Protein AF-A0AAE5TXX6-F1 (afdb_monomer_lite)

pLDDT: mean 73.14, std 17.19, range [33.31, 95.38]

Structure (mmCIF, N/CA/C/O backbone):
data_AF-A0AAE5TXX6-F1
#
_entry.id   AF-A0AAE5TXX6-F1
#
loop_
_atom_site.group_PDB
_atom_site.id
_atom_site.type_symbol
_atom_site.label_atom_id
_atom_site.label_alt_id
_atom_site.label_comp_id
_atom_site.label_asym_id
_atom_site.label_entity_id
_atom_site.label_seq_id
_atom_site.pdbx_PDB_ins_code
_atom_site.Cartn_x
_atom_site.Cartn_y
_atom_site.Cartn_z
_atom_site.occupancy
_atom_site.B_iso_or_equiv
_atom_site.auth_seq_id
_atom_site.auth_comp_id
_atom_site.auth_asym_id
_atom_site.auth_atom_id
_atom_site.pdbx_PDB_model_num
ATOM 1 N N . MET A 1 1 ? -29.989 12.716 29.408 1.00 37.16 1 MET A N 1
ATOM 2 C CA . MET A 1 1 ? -28.938 12.350 30.369 1.00 37.16 1 MET A CA 1
ATOM 3 C C . MET A 1 1 ? -29.599 12.267 31.723 1.00 37.16 1 MET A C 1
ATOM 5 O O . MET A 1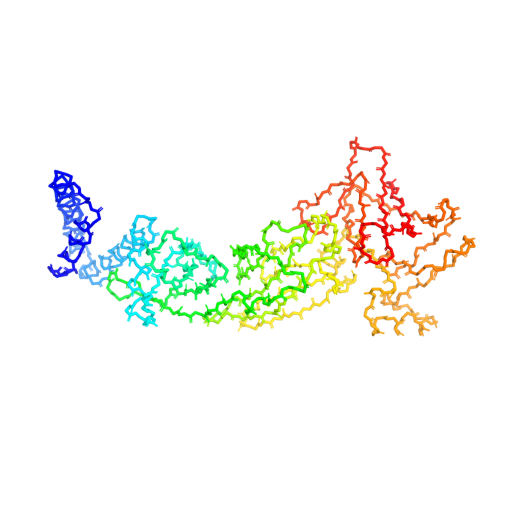 1 ? -30.059 13.287 32.231 1.00 37.16 1 MET A O 1
ATOM 9 N N . ASP A 1 2 ? -29.779 11.051 32.213 1.00 39.50 2 ASP A N 1
ATOM 10 C CA . ASP A 1 2 ? -30.394 10.811 33.512 1.00 39.50 2 ASP A CA 1
ATOM 11 C C . ASP A 1 2 ? -29.330 10.831 34.630 1.00 39.50 2 ASP A C 1
ATOM 13 O O . ASP A 1 2 ? -28.129 10.994 34.396 1.00 39.50 2 ASP A O 1
ATOM 17 N N . GLU A 1 3 ? -29.763 10.724 35.884 1.00 42.03 3 GLU A N 1
ATOM 18 C CA . GLU A 1 3 ? -28.852 10.718 37.034 1.00 42.03 3 GLU A CA 1
ATOM 19 C C . GLU A 1 3 ? -27.928 9.480 37.045 1.00 42.03 3 GLU A C 1
ATOM 21 O O . GLU A 1 3 ? -26.865 9.493 37.676 1.00 42.03 3 GLU A O 1
ATOM 26 N N . ALA A 1 4 ? -28.308 8.413 36.333 1.00 46.28 4 ALA A N 1
ATOM 27 C CA . ALA A 1 4 ? -27.520 7.196 36.214 1.00 46.28 4 ALA A CA 1
ATOM 28 C C . ALA A 1 4 ? -26.332 7.393 35.258 1.00 46.28 4 ALA A C 1
ATOM 30 O O . ALA A 1 4 ? -25.223 6.963 35.582 1.00 46.28 4 ALA A O 1
ATOM 31 N N . ASP A 1 5 ? -26.522 8.114 34.152 1.00 42.28 5 ASP A N 1
ATOM 32 C CA . ASP A 1 5 ? -25.467 8.482 33.201 1.00 42.28 5 ASP A CA 1
ATOM 33 C C . ASP A 1 5 ? -24.389 9.356 33.861 1.00 42.28 5 ASP A C 1
ATOM 35 O O . ASP A 1 5 ? -23.190 9.103 33.721 1.00 42.28 5 ASP A O 1
ATOM 39 N N . ILE A 1 6 ? -24.803 10.345 34.665 1.00 47.00 6 ILE A N 1
ATOM 40 C CA . ILE A 1 6 ? -23.879 11.222 35.406 1.00 47.00 6 ILE A CA 1
ATOM 41 C C . ILE A 1 6 ? -23.069 10.416 36.426 1.00 47.00 6 ILE A C 1
ATOM 43 O O . ILE A 1 6 ? -21.854 10.591 36.523 1.00 47.00 6 ILE A O 1
ATOM 47 N N . LYS A 1 7 ? -23.711 9.494 37.157 1.00 50.22 7 LYS A N 1
ATOM 48 C CA . LYS A 1 7 ? -23.019 8.609 38.108 1.00 50.22 7 LYS A CA 1
ATOM 49 C C . LYS A 1 7 ? -22.053 7.652 37.413 1.00 50.22 7 LYS A C 1
ATOM 51 O O . LYS A 1 7 ? -20.999 7.364 37.976 1.00 50.22 7 LYS A O 1
ATOM 56 N N . LYS A 1 8 ? -22.364 7.180 36.201 1.00 49.22 8 LYS A N 1
ATOM 57 C CA . LYS A 1 8 ? -21.449 6.351 35.400 1.00 49.22 8 LYS A CA 1
ATOM 58 C C . LYS A 1 8 ? -20.201 7.136 34.991 1.00 49.22 8 LYS A C 1
ATOM 60 O O . LYS A 1 8 ? -19.098 6.649 35.220 1.00 49.22 8 LYS A O 1
ATOM 65 N N . ILE A 1 9 ? -20.359 8.367 34.499 1.00 48.12 9 ILE A N 1
ATOM 66 C CA . ILE A 1 9 ? -19.237 9.254 34.140 1.00 48.12 9 ILE A CA 1
ATOM 67 C C . ILE A 1 9 ? -18.415 9.640 35.383 1.00 48.12 9 ILE A C 1
ATOM 69 O O . ILE A 1 9 ? -17.185 9.608 35.355 1.00 48.12 9 ILE A O 1
ATOM 73 N N . GLU A 1 10 ? -19.065 9.957 36.506 1.00 49.16 10 GLU A N 1
ATOM 74 C CA . GLU A 1 10 ? -18.378 10.286 37.762 1.00 49.16 10 GLU A CA 1
ATOM 75 C C . GLU A 1 10 ? -17.577 9.085 38.294 1.00 49.16 10 GLU A C 1
ATOM 77 O O . GLU A 1 10 ? -16.416 9.235 38.680 1.00 49.16 10 GLU A O 1
ATOM 82 N N . ASN A 1 11 ? -18.143 7.876 38.244 1.00 54.91 11 ASN A N 1
ATOM 83 C CA . ASN A 1 11 ? -17.449 6.649 38.639 1.00 54.91 11 ASN A CA 1
ATOM 84 C C . ASN A 1 11 ? -16.286 6.295 37.700 1.00 54.91 11 ASN A C 1
ATOM 86 O O . ASN A 1 11 ? -15.249 5.828 38.175 1.00 54.91 11 ASN A O 1
ATOM 90 N N . LEU A 1 12 ? -16.427 6.558 36.398 1.00 51.88 12 LEU A N 1
ATOM 91 C CA . LEU A 1 12 ? -15.378 6.381 35.392 1.00 51.88 12 LEU A CA 1
ATOM 92 C C . LEU A 1 12 ? -14.162 7.262 35.707 1.00 51.88 12 LEU A C 1
ATOM 94 O O . LEU A 1 12 ? -13.039 6.779 35.833 1.00 51.88 12 LEU A O 1
ATOM 98 N N . ILE A 1 13 ? -14.405 8.554 35.927 1.00 51.06 13 ILE A N 1
ATOM 99 C CA . ILE A 1 13 ? -13.372 9.539 36.253 1.00 51.06 13 ILE A CA 1
ATOM 100 C C . ILE A 1 13 ? -12.693 9.209 37.596 1.00 51.06 13 ILE A C 1
ATOM 102 O O . ILE A 1 13 ? -11.486 9.388 37.758 1.00 51.06 13 ILE A O 1
ATOM 106 N N . LEU A 1 14 ? -13.446 8.685 38.566 1.00 50.34 14 LEU A N 1
ATOM 107 C CA . LEU A 1 14 ? -12.925 8.337 39.890 1.00 50.34 14 LEU A CA 1
ATOM 108 C C . LEU A 1 14 ? -12.095 7.052 39.929 1.00 50.34 14 LEU A C 1
ATOM 110 O O . LEU A 1 14 ? -11.246 6.925 40.815 1.00 50.34 14 LEU A O 1
ATOM 114 N N . ARG A 1 15 ? -12.303 6.125 38.989 1.00 50.03 15 ARG A N 1
ATOM 115 C CA . ARG A 1 15 ? -11.490 4.904 38.859 1.00 50.03 15 ARG A CA 1
ATOM 116 C C . ARG A 1 15 ? -10.095 5.171 38.283 1.00 50.03 15 ARG A C 1
ATOM 118 O O . ARG A 1 15 ? -9.178 4.423 38.593 1.00 50.03 15 ARG A O 1
ATOM 125 N N . ILE A 1 16 ? -9.919 6.251 37.520 1.00 44.53 16 ILE A N 1
ATOM 126 C CA . ILE A 1 16 ? -8.675 6.574 36.793 1.00 44.53 16 ILE A CA 1
ATOM 127 C C . ILE A 1 16 ? -7.647 7.321 37.666 1.00 44.53 16 ILE A C 1
ATOM 129 O O . ILE A 1 16 ? -6.463 7.361 37.350 1.00 44.53 16 ILE A O 1
ATOM 133 N N . VAL A 1 17 ? -8.065 7.901 38.794 1.00 44.94 17 VAL A N 1
ATOM 134 C CA . VAL A 1 17 ? -7.205 8.763 39.619 1.00 44.94 17 VAL A CA 1
ATOM 135 C C . VAL A 1 17 ? -6.725 7.986 40.850 1.00 44.94 17 VAL A C 1
ATOM 137 O O . VAL A 1 17 ? -7.542 7.713 41.737 1.00 44.94 17 VAL A O 1
ATOM 140 N N . PRO A 1 18 ? -5.434 7.620 40.956 1.00 45.44 18 PRO A N 1
ATOM 141 C CA . PRO A 1 18 ? -4.940 6.783 42.051 1.00 45.44 18 PRO A CA 1
ATOM 142 C C . PRO A 1 18 ? -4.815 7.545 43.379 1.00 45.44 18 PRO A C 1
ATOM 144 O O . PRO A 1 18 ? -4.940 6.946 44.444 1.00 45.44 18 PRO A O 1
ATOM 147 N N . GLN A 1 19 ? -4.629 8.870 43.344 1.00 47.12 19 GLN A N 1
ATOM 148 C CA . GLN A 1 19 ? -4.430 9.679 44.548 1.00 47.12 19 GLN A CA 1
ATOM 149 C C . GLN A 1 19 ? -5.743 10.309 45.070 1.00 47.12 19 GLN A C 1
ATOM 151 O O . GLN A 1 19 ? -6.479 10.944 44.306 1.00 47.12 19 GLN A O 1
ATOM 156 N N . PRO A 1 20 ? -6.050 10.180 46.376 1.00 52.47 20 PRO A N 1
ATOM 157 C CA . PRO A 1 20 ? -7.329 10.598 46.958 1.00 52.47 20 PRO A CA 1
ATOM 158 C C . PRO A 1 20 ? -7.584 12.115 46.913 1.00 52.47 20 PRO A C 1
ATOM 160 O O . PRO A 1 20 ? -8.743 12.529 46.821 1.00 52.47 20 PRO A O 1
ATOM 163 N N . ASP A 1 21 ? -6.539 12.945 46.903 1.00 45.44 21 ASP A N 1
ATOM 164 C CA . ASP A 1 21 ? -6.677 14.409 46.884 1.00 45.44 21 ASP A CA 1
ATOM 165 C C . ASP A 1 21 ? -7.061 14.949 45.497 1.00 45.44 21 ASP A C 1
ATOM 167 O O . ASP A 1 21 ? -7.925 15.824 45.376 1.00 45.44 21 ASP A O 1
ATOM 171 N N . TYR A 1 22 ? -6.548 14.332 44.430 1.00 45.62 22 TYR A N 1
ATOM 172 C CA . TYR A 1 22 ? -6.936 14.649 43.053 1.00 45.62 22 TYR A CA 1
ATOM 173 C C . TYR A 1 22 ? -8.375 14.220 42.739 1.00 45.62 22 TYR A C 1
ATOM 175 O O . TYR A 1 22 ? -9.057 14.895 41.971 1.00 45.62 22 TYR A O 1
ATOM 183 N N . ARG A 1 23 ? -8.909 13.176 43.394 1.00 47.06 23 ARG A N 1
ATOM 184 C CA . ARG A 1 23 ? -10.326 12.778 43.253 1.00 47.06 23 ARG A CA 1
ATOM 185 C C . ARG A 1 23 ? -11.293 13.867 43.721 1.00 47.06 23 ARG A C 1
ATOM 187 O O . ARG A 1 23 ? -12.349 14.035 43.118 1.00 47.06 23 ARG A O 1
ATOM 194 N N . LYS A 1 24 ? -10.953 14.624 44.773 1.00 48.75 24 LYS A N 1
ATOM 195 C CA . LYS A 1 24 ? -11.778 15.754 45.246 1.00 48.75 24 LYS A CA 1
ATOM 196 C C . LYS A 1 24 ? -11.718 16.937 44.281 1.00 48.75 24 LYS A C 1
ATOM 198 O O . LYS A 1 24 ? -12.766 17.491 43.955 1.00 48.75 24 LYS A O 1
ATOM 203 N N . ALA A 1 25 ? -10.525 17.281 43.793 1.00 45.75 25 ALA A N 1
ATOM 204 C CA . ALA A 1 25 ? -10.340 18.344 42.806 1.00 45.75 25 ALA A CA 1
ATOM 205 C C . ALA A 1 25 ? -11.049 18.019 41.484 1.00 45.75 25 ALA A C 1
ATOM 207 O O . ALA A 1 25 ? -11.728 18.868 40.918 1.00 45.75 25 ALA A O 1
ATOM 208 N N . ILE A 1 26 ? -10.984 16.765 41.040 1.00 47.69 26 ILE A N 1
ATOM 209 C CA . ILE A 1 26 ? -11.636 16.305 39.818 1.00 47.69 26 ILE A CA 1
ATOM 210 C C . ILE A 1 26 ? -13.153 16.190 39.996 1.00 47.69 26 ILE A C 1
ATOM 212 O O . ILE A 1 26 ? -13.869 16.610 39.100 1.00 47.69 26 ILE A O 1
ATOM 216 N N . ARG A 1 27 ? -13.687 15.755 41.151 1.00 47.22 27 ARG A N 1
ATOM 217 C CA . ARG A 1 27 ? -15.137 15.886 41.433 1.00 47.22 27 ARG A CA 1
ATOM 218 C C . ARG A 1 27 ? -15.587 17.339 41.425 1.00 47.22 27 ARG A C 1
ATOM 220 O O . ARG A 1 27 ? -16.685 17.625 40.966 1.00 47.22 27 ARG A O 1
ATOM 227 N N . TYR A 1 28 ? -14.765 18.254 41.934 1.00 51.09 28 TYR A N 1
ATOM 228 C CA . TYR A 1 28 ? -15.074 19.681 41.935 1.00 51.09 28 TYR A CA 1
ATOM 229 C C . TYR A 1 28 ? -15.047 20.269 40.520 1.00 51.09 28 TYR A C 1
ATOM 231 O O . TYR A 1 28 ? -15.994 20.949 40.138 1.00 51.09 28 TYR A O 1
ATOM 239 N N . ILE A 1 29 ? -14.021 19.962 39.721 1.00 47.72 29 ILE A N 1
ATOM 240 C CA . ILE A 1 29 ? -13.884 20.416 38.330 1.00 47.72 29 ILE A CA 1
ATOM 241 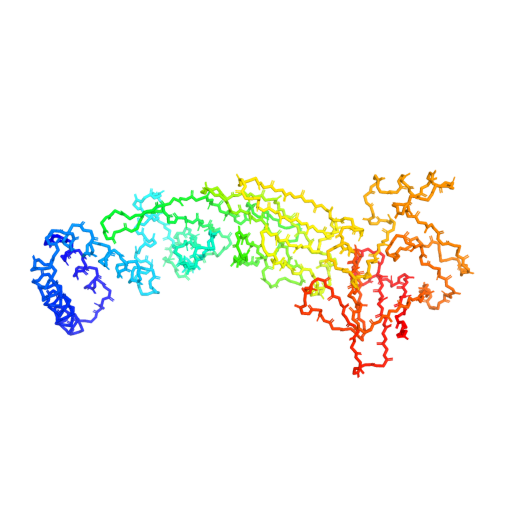C C . ILE A 1 29 ? -14.942 19.758 37.441 1.00 47.72 29 ILE A C 1
ATOM 243 O O . ILE A 1 29 ? -15.621 20.466 36.712 1.00 47.72 29 ILE A O 1
ATOM 247 N N . ALA A 1 30 ? -15.170 18.448 37.549 1.00 44.09 30 ALA A N 1
ATOM 248 C CA . ALA A 1 30 ? -16.234 17.743 36.838 1.00 44.09 30 ALA A CA 1
ATOM 249 C C . ALA A 1 30 ? -17.612 18.287 37.231 1.00 44.09 30 ALA A C 1
ATOM 251 O O . ALA A 1 30 ? -18.408 18.576 36.348 1.00 44.09 30 ALA A O 1
ATOM 252 N N . ARG A 1 31 ? -17.885 18.549 38.520 1.00 50.22 31 ARG A N 1
ATOM 253 C CA . ARG A 1 31 ? -19.120 19.240 38.933 1.00 50.22 31 ARG A CA 1
ATOM 254 C C . ARG A 1 31 ? -19.199 20.658 38.396 1.00 50.22 31 ARG A C 1
ATOM 256 O O . ARG A 1 31 ? -20.281 21.054 38.005 1.00 50.22 31 ARG A O 1
ATOM 263 N N . LYS A 1 32 ? -18.106 21.421 38.350 1.00 48.81 32 LYS A N 1
ATOM 264 C CA . LYS A 1 32 ? -18.076 22.786 37.799 1.00 48.81 32 LYS A CA 1
ATOM 265 C C . LYS A 1 32 ? -18.254 22.809 36.283 1.00 48.81 32 LYS A C 1
ATOM 267 O O . LYS A 1 32 ? -18.930 23.700 35.790 1.00 48.81 32 LYS A O 1
ATOM 272 N N . ILE A 1 33 ? -17.703 21.835 35.563 1.00 48.16 33 ILE A N 1
ATOM 273 C CA . ILE A 1 33 ? -17.871 21.659 34.118 1.00 48.16 33 ILE A CA 1
ATOM 274 C C . ILE A 1 33 ? -19.288 21.168 33.822 1.00 48.16 33 ILE A C 1
ATOM 276 O O . ILE A 1 33 ? -19.942 21.747 32.973 1.00 48.16 33 ILE A O 1
ATOM 280 N N . ILE A 1 34 ? -19.816 20.191 34.562 1.00 51.97 34 ILE A N 1
ATOM 281 C CA . ILE A 1 34 ? -21.208 19.728 34.432 1.00 51.97 34 ILE A CA 1
ATOM 282 C C . ILE A 1 34 ? -22.191 20.834 34.831 1.00 51.97 34 ILE A C 1
ATOM 284 O O . ILE A 1 34 ? -23.205 21.007 34.170 1.00 51.97 34 ILE A O 1
ATOM 288 N N . GLN A 1 35 ? -21.896 21.628 35.864 1.00 49.47 35 GLN A N 1
ATOM 289 C CA . GLN A 1 35 ? -22.681 22.814 36.219 1.00 49.47 35 GLN A CA 1
ATOM 290 C C . GLN A 1 35 ? -22.549 23.902 35.158 1.00 49.47 35 GLN A C 1
ATOM 292 O O . GLN A 1 35 ? -23.537 24.546 34.855 1.00 49.47 35 GLN A O 1
ATOM 297 N N . GLY A 1 36 ? -21.366 24.103 34.578 1.00 42.75 36 GLY A N 1
ATOM 298 C CA . GLY A 1 36 ? -21.121 25.080 33.520 1.00 42.75 36 GLY A CA 1
ATOM 299 C C . GLY A 1 36 ? -21.840 24.711 32.227 1.00 42.75 36 GLY A C 1
ATOM 300 O O . GLY A 1 36 ? -22.591 25.524 31.708 1.00 42.75 36 GLY A O 1
ATOM 301 N N . ILE A 1 37 ? -21.689 23.470 31.762 1.00 50.28 37 ILE A N 1
ATOM 302 C CA . ILE A 1 37 ? -22.406 22.886 30.621 1.00 50.28 37 ILE A CA 1
ATOM 303 C C . ILE A 1 37 ? -23.902 22.837 30.915 1.00 50.28 37 ILE A C 1
ATOM 305 O O . ILE A 1 37 ? -24.689 23.196 30.055 1.00 50.28 37 ILE A O 1
ATOM 309 N N . GLY A 1 38 ? -24.306 22.460 32.127 1.00 43.16 38 GLY A N 1
ATOM 310 C CA . GLY A 1 38 ? -25.700 22.447 32.560 1.00 43.16 38 GLY A CA 1
ATOM 311 C C . GLY A 1 38 ? -26.319 23.842 32.586 1.00 43.16 38 GLY A C 1
ATOM 312 O O . GLY A 1 38 ? -27.454 24.000 32.163 1.00 43.16 38 GLY A O 1
ATOM 313 N N . LEU A 1 39 ? -25.575 24.868 33.007 1.00 44.72 39 LEU A N 1
ATOM 314 C CA . LEU A 1 39 ? -26.023 26.261 33.026 1.00 44.72 39 LEU A CA 1
ATOM 315 C C . LEU A 1 39 ? -26.026 26.865 31.616 1.00 44.72 39 LEU A C 1
ATOM 317 O O . LEU A 1 39 ? -26.965 27.571 31.270 1.00 44.72 39 LEU A O 1
ATOM 321 N N . LEU A 1 40 ? -25.041 26.539 30.772 1.00 47.09 40 LEU A N 1
ATOM 322 C CA . LEU A 1 40 ? -25.030 26.926 29.359 1.00 47.09 40 LEU A CA 1
ATOM 323 C C . LEU A 1 40 ? -26.171 26.247 28.597 1.00 47.09 40 LEU A C 1
ATOM 325 O O . LEU A 1 40 ? -26.850 26.906 27.818 1.00 47.09 40 LEU A O 1
ATOM 329 N N . ALA A 1 41 ? -26.412 24.959 28.856 1.00 46.19 41 ALA A N 1
ATOM 330 C CA . ALA A 1 41 ? -27.524 24.182 28.321 1.00 46.19 41 ALA A CA 1
ATOM 331 C C . ALA A 1 41 ? -28.862 24.712 28.834 1.00 46.19 41 ALA A C 1
ATOM 333 O O . ALA A 1 41 ? -29.799 24.770 28.058 1.00 46.19 41 ALA A O 1
ATOM 334 N N . LEU A 1 42 ? -28.954 25.163 30.091 1.00 44.47 42 LEU A N 1
ATOM 335 C CA . LEU A 1 42 ? -30.148 25.804 30.647 1.00 44.47 42 LEU A CA 1
ATOM 336 C C . LEU A 1 42 ? -30.402 27.173 30.002 1.00 44.47 42 LEU A C 1
ATOM 338 O O . LEU A 1 42 ? -31.531 27.475 29.643 1.00 44.47 42 LEU A O 1
ATOM 342 N N . VAL A 1 43 ? -29.372 28.001 29.815 1.00 46.59 43 VAL A N 1
ATOM 343 C CA . VAL A 1 43 ? -29.505 29.326 29.187 1.00 46.59 43 VAL A CA 1
ATOM 344 C C . VAL A 1 43 ? -29.837 29.189 27.700 1.00 46.59 43 VAL A C 1
ATOM 346 O O . VAL A 1 43 ? -30.767 29.831 27.222 1.00 46.59 43 VAL A O 1
ATOM 349 N N . THR A 1 44 ? -29.159 28.298 26.973 1.00 43.91 44 THR A N 1
ATOM 350 C CA . THR A 1 44 ? -29.490 27.991 25.568 1.00 43.91 44 THR A CA 1
ATOM 351 C C . THR A 1 44 ? -30.833 27.279 25.430 1.00 43.91 44 THR A C 1
ATOM 353 O O . THR A 1 44 ? -31.538 27.528 24.454 1.00 43.91 44 THR A O 1
ATOM 356 N N . ALA A 1 45 ? -31.237 26.475 26.417 1.00 39.12 45 ALA A N 1
ATOM 357 C CA . ALA A 1 45 ? -32.577 25.912 26.534 1.00 39.12 45 ALA A CA 1
ATOM 358 C C . ALA A 1 45 ? -33.644 26.954 26.768 1.00 39.12 45 ALA A C 1
ATOM 360 O O . ALA A 1 45 ? -34.669 26.875 26.117 1.00 39.12 45 ALA A O 1
ATOM 361 N N . ILE A 1 46 ? -33.429 27.929 27.643 1.00 47.16 46 ILE A N 1
ATOM 362 C CA . ILE A 1 46 ? -34.390 29.009 27.861 1.00 47.16 46 ILE A CA 1
ATOM 363 C C . ILE A 1 46 ? -34.508 29.836 26.576 1.00 47.16 46 ILE A C 1
ATOM 365 O O . ILE A 1 46 ? -35.616 30.076 26.113 1.00 47.16 46 ILE A O 1
ATOM 369 N N . VAL A 1 47 ? -33.389 30.169 25.927 1.00 46.19 47 VAL A N 1
ATOM 370 C CA . VAL A 1 47 ? -33.377 30.905 24.651 1.00 46.19 47 VAL A CA 1
ATOM 371 C C . VAL A 1 47 ? -34.037 30.103 23.515 1.00 46.19 47 VAL A C 1
ATOM 373 O O . VAL A 1 47 ? -34.837 30.656 22.768 1.00 46.19 47 VAL A O 1
ATOM 376 N N . SER A 1 48 ? -33.794 28.793 23.407 1.00 36.00 48 SER A N 1
ATOM 377 C CA . SER A 1 48 ? -34.395 27.935 22.365 1.00 36.00 48 SER A CA 1
ATOM 378 C C . SER A 1 48 ? -35.816 27.474 22.679 1.00 36.00 48 SER A C 1
ATOM 380 O O . SER A 1 48 ? -36.577 27.192 21.763 1.00 36.00 48 SER A O 1
ATOM 382 N N . PHE A 1 49 ? -36.207 27.395 23.950 1.00 41.25 49 PHE A N 1
ATOM 383 C CA . PHE A 1 49 ? -37.590 27.154 24.366 1.00 41.25 49 PHE A CA 1
ATOM 384 C C . PHE A 1 49 ? -38.448 28.386 24.072 1.00 41.25 49 PHE A C 1
ATOM 386 O O . PHE A 1 49 ? -39.584 28.239 23.634 1.00 41.25 49 PHE A O 1
ATOM 393 N N . VAL A 1 50 ? -37.874 29.584 24.231 1.00 49.34 50 VAL A N 1
ATOM 394 C CA . VAL A 1 50 ? -38.499 30.859 23.853 1.00 49.34 50 VAL A CA 1
ATOM 395 C C . VAL A 1 50 ? -38.568 31.040 22.329 1.00 49.34 50 VAL A C 1
ATOM 397 O O . VAL A 1 50 ? -39.527 31.638 21.852 1.00 49.34 50 VAL A O 1
ATOM 400 N N . LEU A 1 51 ? -37.600 30.516 21.562 1.00 46.97 51 LEU A N 1
ATOM 401 C CA . LEU A 1 51 ? -37.543 30.703 20.103 1.00 46.97 51 LEU A CA 1
ATOM 402 C C . LEU A 1 51 ? -38.165 29.570 19.267 1.00 46.97 51 LEU A C 1
ATOM 404 O O . LEU A 1 51 ? -38.771 29.874 18.248 1.00 46.97 51 LEU A O 1
ATOM 408 N N . ASN A 1 52 ? -38.016 28.295 19.650 1.00 46.66 52 ASN A N 1
ATOM 409 C CA . ASN A 1 52 ? -38.256 27.160 18.741 1.00 46.66 52 ASN A CA 1
ATOM 410 C C . ASN A 1 52 ? -38.903 25.900 19.347 1.00 46.66 52 ASN A C 1
ATOM 412 O O . ASN A 1 52 ? -39.088 24.947 18.607 1.00 46.66 52 ASN A O 1
ATOM 416 N N . GLY A 1 53 ? -39.264 25.856 20.637 1.00 47.53 53 GLY A N 1
ATOM 417 C CA . GLY A 1 53 ? -40.075 24.772 21.226 1.00 47.53 53 GLY A CA 1
ATOM 418 C C . GLY A 1 53 ? -39.552 23.326 21.040 1.00 47.53 53 GLY A C 1
ATOM 419 O O . GLY A 1 53 ? -39.648 22.716 19.984 1.00 47.53 53 GLY A O 1
ATOM 420 N N . THR A 1 54 ? -39.099 22.684 22.120 1.00 49.50 54 THR A N 1
ATOM 421 C CA . THR A 1 54 ? -38.805 21.226 22.244 1.00 49.50 54 THR A CA 1
ATOM 422 C C . THR A 1 54 ? -37.653 20.600 21.430 1.00 49.50 54 THR A C 1
ATOM 424 O O . THR A 1 54 ? -37.107 19.592 21.890 1.00 49.50 54 THR A O 1
ATOM 427 N N . GLU A 1 55 ? -37.192 21.171 20.311 1.00 51.41 55 GLU A N 1
ATOM 428 C CA . GLU A 1 55 ? -36.104 20.562 19.510 1.00 51.41 55 GLU A CA 1
ATOM 429 C C . GLU A 1 55 ? -34.746 20.521 20.229 1.00 51.41 55 GLU A C 1
ATOM 431 O O . GLU A 1 55 ? -33.983 19.564 20.074 1.00 51.41 55 GLU A O 1
ATOM 436 N N . LEU A 1 56 ? -34.450 21.511 21.077 1.00 50.22 56 LEU A N 1
ATOM 437 C CA . LEU A 1 56 ? -33.157 21.573 21.761 1.00 50.22 56 LEU A CA 1
ATOM 438 C C . LEU A 1 56 ? -32.943 20.391 22.722 1.00 50.22 56 LEU A C 1
ATOM 440 O O . LEU A 1 56 ? -31.859 19.820 22.763 1.00 50.22 56 LEU A O 1
ATOM 444 N N . PHE A 1 57 ? -33.966 19.998 23.481 1.00 52.69 57 PHE A N 1
ATOM 445 C CA . PHE A 1 57 ? -33.847 18.940 24.492 1.00 52.69 57 PHE A CA 1
ATOM 446 C C . PHE A 1 57 ? -33.963 17.529 23.924 1.00 52.69 57 PHE A C 1
ATOM 448 O O . PHE A 1 57 ? -33.431 16.591 24.511 1.00 52.69 57 PHE A O 1
ATOM 455 N N . THR A 1 58 ? -34.647 17.379 22.792 1.00 54.22 58 THR A N 1
ATOM 456 C CA . THR A 1 58 ? -34.904 16.071 22.178 1.00 54.22 58 THR A CA 1
ATOM 457 C C . THR A 1 58 ? -33.886 15.720 21.096 1.00 54.22 58 THR A C 1
ATOM 459 O O . THR A 1 58 ? -33.590 14.542 20.919 1.00 54.22 58 THR A O 1
ATOM 462 N N . LYS A 1 59 ? -33.306 16.714 20.405 1.00 58.28 59 LYS A N 1
ATOM 463 C CA . LYS A 1 59 ? -32.333 16.493 19.322 1.00 58.28 59 LYS A CA 1
ATOM 464 C C . LYS A 1 59 ? -30.968 17.112 19.612 1.00 58.28 59 LYS A C 1
ATOM 466 O O . LYS A 1 59 ? -29.960 16.419 19.513 1.00 58.28 59 LYS A O 1
ATOM 471 N N . THR A 1 60 ? -30.905 18.393 19.975 1.00 57.75 60 THR A N 1
ATOM 472 C CA . THR A 1 60 ? -29.626 19.130 20.000 1.00 57.75 60 THR A CA 1
ATOM 473 C C . THR A 1 60 ? -28.746 18.785 21.202 1.00 57.75 60 THR A C 1
ATOM 475 O O . THR A 1 60 ? -27.560 18.519 21.032 1.00 57.75 60 THR A O 1
ATOM 478 N N . ILE A 1 61 ? -29.306 18.747 22.414 1.00 58.12 61 ILE A N 1
ATOM 479 C CA . ILE A 1 61 ? -28.572 18.407 23.642 1.00 58.12 61 ILE A CA 1
ATOM 480 C C . ILE A 1 61 ? -28.082 16.951 23.610 1.00 58.12 61 ILE A C 1
ATOM 482 O O . ILE A 1 61 ? -26.891 16.759 23.851 1.00 58.12 61 ILE A O 1
ATOM 486 N N . PRO A 1 62 ? -28.909 15.942 23.254 1.00 59.94 62 PRO A N 1
ATOM 487 C CA . PRO A 1 62 ? -28.436 14.567 23.103 1.00 59.94 62 PRO A CA 1
ATOM 488 C C . PRO A 1 62 ? -27.299 14.437 22.085 1.00 59.94 62 PRO A C 1
ATOM 490 O O . PRO A 1 62 ? -26.286 13.808 22.386 1.00 59.94 62 PRO A O 1
ATOM 493 N N . ARG A 1 63 ? -27.409 15.104 20.926 1.00 61.44 63 ARG A N 1
ATOM 494 C CA . ARG A 1 63 ? -26.349 15.118 19.905 1.00 61.44 63 ARG A CA 1
ATOM 495 C C . ARG A 1 63 ? -25.061 15.768 20.403 1.00 61.44 63 ARG A C 1
ATOM 497 O O . ARG A 1 63 ? -23.996 15.195 20.218 1.00 61.44 63 ARG A O 1
ATOM 504 N N . MET A 1 64 ? -25.140 16.918 21.077 1.00 59.38 64 MET A N 1
ATOM 505 C CA . MET A 1 64 ? -23.954 17.556 21.661 1.00 59.38 64 MET A CA 1
ATOM 506 C C . MET A 1 64 ? -23.324 16.695 22.759 1.00 59.38 64 MET A C 1
ATOM 508 O O . MET A 1 64 ? -22.102 16.592 22.819 1.00 59.38 64 MET A O 1
ATOM 512 N N . SER A 1 65 ? -24.129 16.048 23.608 1.00 61.00 65 SER A N 1
ATOM 513 C CA . SER A 1 65 ? -23.601 15.143 24.632 1.00 61.00 65 SER A CA 1
ATOM 514 C C . SER A 1 65 ? -22.945 13.904 24.032 1.00 61.00 65 SER A C 1
ATOM 516 O O . SER A 1 65 ? -21.879 13.523 24.501 1.00 61.00 65 SER A O 1
ATOM 518 N N . ALA A 1 66 ? -23.525 13.326 22.976 1.00 60.31 66 ALA A N 1
ATOM 519 C CA . ALA A 1 66 ? -22.940 12.201 22.255 1.00 60.31 66 ALA A CA 1
ATOM 520 C C . ALA A 1 66 ? -21.629 12.612 21.570 1.00 60.31 66 ALA A C 1
ATOM 522 O O . ALA A 1 66 ? -20.631 11.925 21.719 1.00 60.31 66 ALA A O 1
ATOM 523 N N . PHE A 1 67 ? -21.574 13.784 20.931 1.00 66.44 67 PHE A N 1
ATOM 524 C CA . PHE A 1 67 ? -20.352 14.295 20.300 1.00 66.44 67 PHE A CA 1
ATOM 525 C C . PHE A 1 67 ? -19.223 14.569 21.309 1.00 66.44 67 PHE A C 1
ATOM 527 O O . PHE A 1 67 ? -18.065 14.215 21.085 1.00 66.44 67 PHE A O 1
ATOM 534 N N . VAL A 1 68 ? -19.539 15.184 22.454 1.00 66.00 68 VAL A N 1
ATOM 535 C CA . VAL A 1 68 ? -18.547 15.405 23.518 1.00 66.00 68 VAL A CA 1
ATOM 536 C C . VAL A 1 68 ? -18.109 14.071 24.123 1.00 66.00 68 VAL A C 1
ATOM 538 O O . VAL A 1 68 ? -16.914 13.870 24.329 1.00 66.00 68 VAL A O 1
ATOM 541 N N . ALA A 1 69 ? -19.040 13.145 24.363 1.00 66.19 69 ALA A N 1
ATOM 542 C CA . ALA A 1 69 ? -18.721 11.801 24.833 1.00 66.19 69 ALA A CA 1
ATOM 543 C C . ALA A 1 69 ? -17.830 11.049 23.831 1.00 66.19 69 ALA A C 1
ATOM 545 O O . ALA A 1 69 ? -16.840 10.466 24.257 1.00 66.19 69 ALA A O 1
ATOM 546 N N . LYS A 1 70 ? -18.092 11.161 22.521 1.00 70.19 70 LYS A N 1
ATOM 547 C CA . LYS A 1 70 ? -17.271 10.630 21.418 1.00 70.19 70 LYS A CA 1
ATOM 548 C C . LYS A 1 70 ? -15.835 11.084 21.529 1.00 70.19 70 LYS A C 1
ATOM 550 O O . LYS A 1 70 ? -14.935 10.263 21.694 1.00 70.19 70 LYS A O 1
ATOM 555 N N . ARG A 1 71 ? -15.618 12.397 21.575 1.00 71.75 71 ARG A N 1
ATOM 556 C CA . ARG A 1 71 ? -14.267 12.953 21.708 1.00 71.75 71 ARG A CA 1
ATOM 557 C C . ARG A 1 71 ? -13.583 12.558 23.011 1.00 71.75 71 ARG A C 1
ATOM 559 O O . ARG A 1 71 ? -12.378 12.332 23.013 1.00 71.75 71 ARG A O 1
ATOM 566 N N . VAL A 1 72 ? -14.321 12.481 24.117 1.00 73.94 72 VAL A N 1
ATOM 567 C CA . VAL A 1 72 ? -13.755 12.117 25.422 1.00 73.94 72 VAL A CA 1
ATOM 568 C C . VAL A 1 72 ? -13.383 10.637 25.475 1.00 73.94 72 VAL A C 1
ATOM 570 O O . VAL A 1 72 ? -12.278 10.327 25.908 1.00 73.94 72 VAL A O 1
ATOM 573 N N . LEU A 1 73 ? -14.259 9.736 25.025 1.00 73.94 73 LEU A N 1
ATOM 574 C CA . LEU A 1 73 ? -14.042 8.288 25.065 1.00 73.94 73 LEU A CA 1
ATOM 575 C C . LEU A 1 73 ? -12.965 7.835 24.073 1.00 73.94 73 LEU A C 1
ATOM 577 O O . LEU A 1 73 ? -12.156 6.979 24.421 1.00 73.94 73 LEU A O 1
ATOM 581 N N . LEU A 1 74 ? -12.883 8.454 22.891 1.00 76.25 74 LEU A N 1
ATOM 582 C CA . LEU A 1 74 ? -11.827 8.185 21.906 1.00 76.25 74 LEU A CA 1
ATOM 583 C C . LEU A 1 74 ? -10.480 8.833 22.260 1.00 76.25 74 LEU A C 1
ATOM 585 O O . LEU A 1 74 ? -9.435 8.435 21.725 1.00 76.25 74 LEU A O 1
ATOM 589 N N . ALA A 1 75 ? -10.461 9.805 23.179 1.00 73.62 75 ALA A N 1
ATOM 590 C CA . ALA A 1 75 ? -9.221 10.420 23.638 1.00 73.62 75 ALA A CA 1
ATOM 591 C C . ALA A 1 75 ? -8.307 9.389 24.315 1.00 73.62 75 ALA A C 1
ATOM 593 O O . ALA A 1 75 ? -8.761 8.491 25.027 1.00 73.62 75 ALA A O 1
ATOM 594 N N . LYS A 1 76 ? -6.987 9.574 24.169 1.00 73.00 76 LYS A N 1
ATOM 595 C CA . LYS A 1 76 ? -5.942 8.648 24.656 1.00 73.00 76 LYS A CA 1
ATOM 596 C C . LYS A 1 76 ? -6.131 8.178 26.111 1.00 73.00 76 LYS A C 1
ATOM 598 O O . LYS A 1 76 ? -5.759 7.047 26.435 1.00 73.00 76 LYS A O 1
ATOM 603 N N . THR A 1 77 ? -6.699 9.032 26.968 1.00 72.25 77 THR A N 1
ATOM 604 C CA . THR A 1 77 ? -6.958 8.764 28.392 1.00 72.25 77 THR A CA 1
ATOM 605 C C . THR A 1 77 ? -8.078 7.749 28.629 1.00 72.25 77 THR A C 1
ATOM 607 O O . THR A 1 77 ? -7.904 6.861 29.458 1.00 72.25 77 THR A O 1
ATOM 610 N N . PHE A 1 78 ? -9.207 7.857 27.922 1.00 74.31 78 PHE A N 1
ATOM 611 C CA . PHE A 1 78 ? -10.385 7.005 28.147 1.00 74.31 78 PHE A CA 1
ATOM 612 C C . PHE A 1 78 ? -10.504 5.860 27.138 1.00 74.31 78 PHE A C 1
ATOM 614 O O . PHE A 1 78 ? -11.131 4.850 27.451 1.00 74.31 78 PHE A O 1
ATOM 621 N N . ARG A 1 79 ? -9.813 5.954 25.996 1.00 80.38 79 ARG A N 1
ATOM 622 C CA . ARG A 1 79 ? -9.738 4.907 24.969 1.00 80.38 79 ARG A CA 1
ATOM 623 C C . ARG A 1 79 ? -9.483 3.496 25.517 1.00 80.38 79 ARG A C 1
ATOM 625 O O . ARG A 1 79 ? -10.211 2.598 25.123 1.00 80.38 79 ARG A O 1
ATOM 632 N N . PRO A 1 80 ? -8.523 3.244 26.434 1.00 80.12 80 PRO A N 1
ATOM 633 C CA . PRO A 1 80 ? -8.324 1.887 26.951 1.00 80.12 80 PRO A CA 1
ATOM 634 C C . PRO A 1 80 ? -9.515 1.358 27.763 1.00 80.12 80 PRO A C 1
ATOM 636 O O . PRO A 1 80 ? -9.736 0.154 27.772 1.00 80.12 80 PRO A O 1
ATOM 639 N N . PHE A 1 81 ? -10.294 2.224 28.421 1.00 79.38 81 PHE A N 1
ATOM 640 C CA . PHE A 1 81 ? -11.526 1.795 29.086 1.00 79.38 81 PHE A CA 1
ATOM 641 C C . PHE A 1 81 ? -12.598 1.428 28.061 1.00 79.38 81 PHE A C 1
ATOM 643 O O . PHE A 1 81 ? -13.216 0.377 28.189 1.00 79.38 81 PHE A O 1
ATOM 650 N N . LEU A 1 82 ? -12.779 2.275 27.042 1.00 82.75 82 LEU A N 1
ATOM 651 C CA . LEU A 1 82 ? -13.710 2.007 25.949 1.00 82.75 82 LEU A CA 1
ATOM 652 C C . LEU A 1 82 ? -13.378 0.672 25.267 1.00 82.75 82 LEU A C 1
ATOM 654 O O . LEU A 1 82 ? -14.243 -0.185 25.148 1.00 82.75 82 LEU A O 1
ATOM 658 N N . ILE A 1 83 ? -12.111 0.473 24.893 1.00 85.44 83 ILE A N 1
ATOM 659 C CA . ILE A 1 83 ? -11.642 -0.773 24.277 1.00 85.44 83 ILE A CA 1
ATOM 660 C C . ILE A 1 83 ? -11.923 -1.961 25.186 1.00 85.44 83 ILE A C 1
ATOM 662 O O . ILE A 1 83 ? -12.432 -2.969 24.719 1.00 85.44 83 ILE A O 1
ATOM 666 N N . ARG A 1 84 ? -11.618 -1.855 26.482 1.00 82.88 84 ARG A N 1
ATOM 667 C CA . ARG A 1 84 ? -11.863 -2.947 27.422 1.00 82.88 84 ARG A CA 1
ATOM 668 C C . ARG A 1 84 ? -13.344 -3.308 27.493 1.00 82.88 84 ARG A C 1
ATOM 670 O O . ARG A 1 84 ? -13.662 -4.484 27.445 1.00 82.88 84 ARG A O 1
ATOM 677 N N . GLN A 1 85 ? -14.228 -2.314 27.541 1.00 84.50 85 GLN A N 1
ATOM 678 C CA . GLN A 1 85 ? -15.669 -2.545 27.519 1.00 84.50 85 GLN A CA 1
ATOM 679 C C . GLN A 1 85 ? -16.110 -3.252 26.232 1.00 84.50 85 GLN A C 1
ATOM 681 O O . GLN A 1 85 ? -16.806 -4.253 26.306 1.00 84.50 85 GLN A O 1
ATOM 686 N N . ILE A 1 86 ? -15.676 -2.779 25.062 1.00 85.19 86 ILE A N 1
ATOM 687 C CA . ILE A 1 86 ? -16.031 -3.404 23.778 1.00 85.19 86 ILE A CA 1
ATOM 688 C C . ILE A 1 86 ? -15.511 -4.843 23.727 1.00 85.19 86 ILE A C 1
ATOM 690 O O . ILE A 1 86 ? -16.244 -5.777 23.422 1.00 85.19 86 ILE A O 1
ATO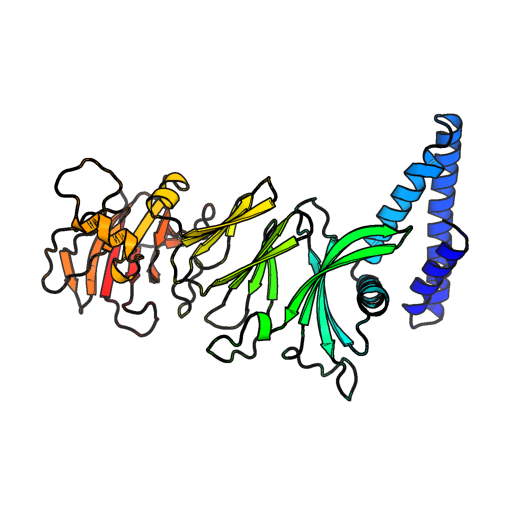M 694 N N . VAL A 1 87 ? -14.235 -5.043 24.050 1.00 83.94 87 VAL A N 1
ATOM 695 C CA . VAL A 1 87 ? -13.574 -6.338 23.888 1.00 83.94 87 VAL A CA 1
ATOM 696 C C . VAL A 1 87 ? -14.070 -7.361 24.927 1.00 83.94 87 VAL A C 1
ATOM 698 O O . VAL A 1 87 ? -14.310 -8.508 24.555 1.00 83.94 87 VAL A O 1
ATOM 701 N N . GLU A 1 88 ? -14.295 -6.963 26.187 1.00 82.25 88 GLU A N 1
ATOM 702 C CA . GLU A 1 88 ? -14.819 -7.848 27.247 1.00 82.25 88 GLU A CA 1
ATOM 703 C C . GLU A 1 88 ? -16.341 -8.041 27.173 1.00 82.25 88 GLU A C 1
ATOM 705 O O . GLU A 1 88 ? -16.823 -9.164 27.305 1.00 82.25 88 GLU A O 1
ATOM 710 N N . GLU A 1 89 ? -17.115 -6.966 26.998 1.00 79.38 89 GLU A N 1
ATOM 711 C CA . GLU A 1 89 ? -18.579 -7.012 27.118 1.00 79.38 89 GLU A CA 1
ATOM 712 C C . GLU A 1 89 ? -19.282 -7.267 25.778 1.00 79.38 89 GLU A C 1
ATOM 714 O O . GLU A 1 89 ? -20.291 -7.971 25.761 1.00 79.38 89 GLU A O 1
ATOM 719 N N . GLU A 1 90 ? -18.778 -6.724 24.662 1.00 79.69 90 GLU A N 1
ATOM 720 C CA . GLU A 1 90 ? -19.423 -6.869 23.344 1.00 79.69 90 GLU A CA 1
ATOM 721 C C . GLU A 1 90 ? -18.858 -8.055 22.551 1.00 79.69 90 GLU A C 1
ATOM 723 O O . GLU A 1 90 ? -19.619 -8.831 21.974 1.00 79.69 90 GLU A O 1
ATOM 728 N N . LEU A 1 91 ? -17.533 -8.228 22.546 1.00 80.94 91 LEU A N 1
ATOM 729 C CA . LEU A 1 91 ? -16.856 -9.302 21.806 1.00 80.94 91 LEU A CA 1
ATOM 730 C C . LEU A 1 91 ? -16.594 -10.561 22.645 1.00 80.94 91 LEU A C 1
ATOM 732 O O . LEU A 1 91 ? -16.190 -11.582 22.092 1.00 80.94 91 LEU A O 1
ATOM 736 N N . ALA A 1 92 ? -16.829 -10.497 23.960 1.00 81.94 92 ALA A N 1
ATOM 737 C CA . ALA A 1 92 ? -16.655 -11.603 24.903 1.00 81.94 92 ALA A CA 1
ATOM 738 C C . ALA A 1 92 ? -15.241 -12.222 24.933 1.00 81.94 92 ALA A C 1
ATOM 740 O O . ALA A 1 92 ? -15.080 -13.391 25.295 1.00 81.94 92 ALA A O 1
ATOM 741 N N . TYR A 1 93 ? -14.203 -11.453 24.594 1.00 77.94 93 TYR A N 1
ATOM 742 C CA . TYR A 1 93 ? -12.832 -11.853 24.897 1.00 77.94 93 TYR A CA 1
ATOM 743 C C . TYR A 1 93 ? -12.597 -11.695 26.403 1.00 77.94 93 TYR A C 1
ATOM 745 O O . TYR A 1 93 ? -12.932 -10.673 26.994 1.00 77.94 93 TYR A O 1
ATOM 753 N N . ALA A 1 94 ? -11.998 -12.698 27.032 1.00 77.31 94 ALA A N 1
ATOM 754 C CA . ALA A 1 94 ? -11.568 -12.646 28.426 1.00 77.31 94 ALA A CA 1
ATOM 755 C C . ALA A 1 94 ? -10.051 -12.854 28.504 1.00 77.31 94 ALA A C 1
ATOM 757 O O . ALA A 1 94 ? -9.449 -13.365 27.561 1.00 77.31 94 ALA A O 1
ATOM 758 N N . ASP A 1 95 ? -9.445 -12.445 29.621 1.00 80.06 95 ASP A N 1
ATOM 759 C CA . ASP A 1 95 ? -8.040 -12.724 29.947 1.00 80.06 95 ASP A CA 1
ATOM 760 C C . ASP A 1 95 ? -7.037 -12.307 28.853 1.00 80.06 95 ASP A C 1
ATOM 762 O O . ASP A 1 95 ? -6.143 -13.061 28.457 1.00 80.06 95 ASP A O 1
ATOM 766 N N . PHE A 1 96 ? -7.166 -11.063 28.381 1.00 84.25 96 PHE A N 1
ATOM 767 C CA . PHE A 1 96 ? -6.283 -10.466 27.379 1.00 84.25 96 PHE A CA 1
ATOM 768 C C . PHE A 1 96 ? -5.617 -9.172 27.869 1.00 84.25 96 PHE A C 1
ATOM 770 O O . PHE A 1 96 ? -6.078 -8.486 28.783 1.00 84.25 96 PHE A O 1
ATOM 777 N N . CYS A 1 97 ? -4.536 -8.813 27.191 1.00 85.81 97 CYS A N 1
ATOM 778 C CA . CYS A 1 97 ? -3.778 -7.586 27.352 1.00 85.81 97 CYS A CA 1
ATOM 779 C C . CYS A 1 97 ? -3.906 -6.736 26.093 1.00 85.81 97 CYS A C 1
ATOM 781 O O . CYS A 1 97 ? -3.749 -7.242 24.985 1.00 85.81 97 CYS A O 1
ATOM 783 N N . ILE A 1 98 ? -4.166 -5.439 26.259 1.00 86.44 98 ILE A N 1
ATOM 784 C CA . ILE A 1 98 ? -4.207 -4.474 25.153 1.00 86.44 98 ILE A CA 1
ATOM 785 C C . ILE A 1 98 ? -2.780 -3.978 24.907 1.00 86.44 98 ILE A C 1
ATOM 787 O O . ILE A 1 98 ? -2.223 -3.276 25.753 1.00 86.44 98 ILE A O 1
ATOM 791 N N . LEU A 1 99 ? -2.204 -4.326 23.757 1.00 83.12 99 LEU A N 1
ATOM 792 C CA . LEU A 1 99 ? -0.838 -3.958 23.373 1.00 83.12 99 LEU A CA 1
ATOM 793 C C . LEU A 1 99 ? -0.786 -2.625 22.618 1.00 83.12 99 LEU A C 1
ATOM 795 O O . LEU A 1 99 ? 0.088 -1.800 22.877 1.00 83.12 99 LEU A O 1
ATOM 799 N N . SER A 1 100 ? -1.739 -2.386 21.714 1.00 83.56 100 SER A N 1
ATOM 800 C CA . SER A 1 100 ? -1.897 -1.113 20.998 1.00 83.56 100 SER A CA 1
ATOM 801 C C . SER A 1 100 ? -3.371 -0.723 20.888 1.00 83.56 100 SER A C 1
ATOM 803 O O . SER A 1 100 ? -4.271 -1.538 21.101 1.00 83.56 100 SER A O 1
ATOM 805 N N . LYS A 1 101 ? -3.617 0.567 20.648 1.00 84.25 101 LYS A N 1
ATOM 806 C CA . LYS A 1 101 ? -4.953 1.174 20.699 1.00 84.25 101 LYS A CA 1
ATOM 807 C C . LYS A 1 101 ? -5.032 2.375 19.771 1.00 84.25 101 LYS A C 1
ATOM 809 O O . LYS A 1 101 ? -5.169 3.513 20.235 1.00 84.25 101 LYS A O 1
ATOM 814 N N . ASP A 1 102 ? -4.901 2.129 18.484 1.00 87.19 102 ASP A N 1
ATOM 815 C CA . ASP A 1 102 ? -4.894 3.178 17.474 1.00 87.19 102 ASP A CA 1
ATOM 816 C C . ASP A 1 102 ? -6.317 3.492 17.006 1.00 87.19 102 ASP A C 1
ATOM 818 O O . ASP A 1 102 ? -7.251 2.719 17.233 1.00 87.19 102 ASP A O 1
ATOM 822 N N . VAL A 1 103 ? -6.488 4.698 16.466 1.00 89.19 103 VAL A N 1
ATOM 823 C CA . VAL A 1 103 ? -7.747 5.146 15.859 1.00 89.19 103 VAL A CA 1
ATOM 824 C C . VAL A 1 103 ? -7.506 5.402 14.385 1.00 89.19 103 VAL A C 1
ATOM 826 O O . VAL A 1 103 ? -6.412 5.830 14.020 1.00 89.19 103 VAL A O 1
ATOM 829 N N . ALA A 1 104 ? -8.512 5.126 13.569 1.00 90.12 104 ALA A N 1
ATOM 830 C CA . ALA A 1 104 ? -8.466 5.295 12.129 1.00 90.12 104 ALA A CA 1
ATOM 831 C C . ALA A 1 104 ? -9.802 5.813 11.589 1.00 90.12 104 ALA A C 1
ATOM 833 O O . ALA A 1 104 ? -10.820 5.782 12.282 1.00 90.12 104 ALA A O 1
ATOM 834 N N . ASP A 1 105 ? -9.769 6.286 10.351 1.00 89.31 105 ASP A N 1
ATOM 835 C CA . ASP A 1 105 ? -10.926 6.686 9.554 1.00 89.31 105 ASP A CA 1
ATOM 836 C C . ASP A 1 105 ? -10.954 5.784 8.308 1.00 89.31 105 ASP A C 1
ATOM 838 O O . ASP A 1 105 ? -10.258 6.056 7.333 1.00 89.31 105 ASP A O 1
ATOM 842 N N . LEU A 1 106 ? -11.642 4.635 8.388 1.00 88.06 106 LEU A N 1
ATOM 843 C CA . LEU A 1 106 ? -11.680 3.654 7.290 1.00 88.06 106 LEU A CA 1
ATOM 844 C C . LEU A 1 106 ? -12.685 4.026 6.191 1.00 88.06 106 LEU A C 1
ATOM 846 O O . LEU A 1 106 ? -12.590 3.494 5.086 1.00 88.06 106 LEU A O 1
ATOM 850 N N . ASP A 1 107 ? -13.672 4.871 6.486 1.00 86.44 107 ASP A N 1
ATOM 851 C CA . ASP A 1 107 ? -14.702 5.327 5.545 1.00 86.44 107 ASP A CA 1
ATOM 852 C C . ASP A 1 107 ? -14.455 6.724 4.965 1.00 86.44 107 ASP A C 1
ATOM 854 O O . ASP A 1 107 ? -15.257 7.179 4.147 1.00 86.44 107 ASP A O 1
ATOM 858 N N . GLU A 1 108 ? -13.335 7.357 5.321 1.00 84.06 108 GLU A N 1
ATOM 859 C CA . GLU A 1 108 ? -12.931 8.699 4.890 1.00 84.06 108 GLU A CA 1
ATOM 860 C C . GLU A 1 108 ? -13.982 9.783 5.199 1.00 84.06 108 GLU A C 1
ATOM 862 O O . GLU A 1 108 ? -14.153 10.745 4.439 1.00 84.06 108 GLU A O 1
ATOM 867 N N . ASP A 1 109 ? -14.716 9.651 6.307 1.00 84.31 109 ASP A N 1
ATOM 868 C CA . ASP A 1 109 ? -15.727 10.641 6.697 1.00 84.31 109 ASP A CA 1
ATOM 869 C C . ASP A 1 109 ? -15.122 11.875 7.402 1.00 84.31 109 ASP A C 1
ATOM 871 O O . ASP A 1 109 ? -15.811 12.878 7.640 1.00 84.31 109 ASP A O 1
ATOM 875 N N . GLY A 1 110 ? -13.811 11.841 7.663 1.00 84.00 110 GLY A N 1
ATOM 876 C CA . GLY A 1 110 ? -13.038 12.872 8.341 1.00 84.00 110 GLY A CA 1
ATOM 877 C C . GLY A 1 110 ? -13.000 12.712 9.863 1.00 84.00 110 GLY A C 1
ATOM 878 O O . GLY A 1 110 ? -12.455 13.590 10.547 1.00 84.00 110 GLY A O 1
ATOM 879 N N . GLU A 1 111 ? -13.571 11.639 10.418 1.00 84.69 111 GLU A N 1
ATOM 880 C CA . GLU A 1 111 ? -13.580 11.339 11.846 1.00 84.69 111 GLU A CA 1
ATOM 881 C C . GLU A 1 111 ? -12.835 10.028 12.178 1.00 84.69 111 GLU A C 1
ATOM 883 O O . GLU A 1 111 ? -13.358 8.924 12.050 1.00 84.69 111 GLU A O 1
ATOM 888 N N . GLU A 1 112 ? -11.637 10.147 12.769 1.00 87.50 112 GLU A N 1
ATOM 889 C CA . GLU A 1 112 ? -10.863 9.005 13.292 1.00 87.50 112 GLU A CA 1
ATOM 890 C C . GLU A 1 112 ? -11.554 8.329 14.492 1.00 87.50 112 GLU A C 1
ATOM 892 O O . GLU A 1 112 ? -11.360 8.699 15.660 1.00 87.50 112 GLU A O 1
ATOM 897 N N . THR A 1 113 ? -12.402 7.349 14.205 1.00 88.31 113 THR A N 1
ATOM 898 C CA . THR A 1 113 ? -13.345 6.772 15.173 1.00 88.31 113 THR A CA 1
ATOM 899 C C . THR A 1 113 ? -13.314 5.256 15.216 1.00 88.31 113 THR A C 1
ATOM 901 O O . THR A 1 113 ? -13.699 4.655 16.227 1.00 88.31 113 THR A O 1
ATOM 904 N N . ASP A 1 114 ? -12.756 4.652 14.175 1.00 91.31 114 ASP A N 1
ATOM 905 C CA . ASP A 1 114 ? -12.547 3.222 14.053 1.00 91.31 114 ASP A CA 1
ATOM 906 C C . ASP A 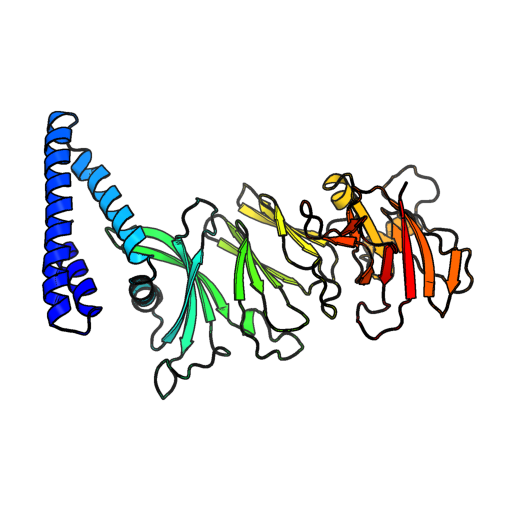1 114 ? -11.370 2.816 14.924 1.00 91.31 114 ASP A C 1
ATOM 908 O O . ASP A 1 114 ? -10.403 3.565 15.067 1.00 91.31 114 ASP A O 1
ATOM 912 N N . LEU A 1 115 ? -11.450 1.648 15.555 1.00 91.31 115 LEU A N 1
ATOM 913 C CA . LEU A 1 115 ? -10.425 1.193 16.488 1.00 91.31 115 LEU A CA 1
ATOM 914 C C . LEU A 1 115 ? -9.591 0.088 15.845 1.00 91.31 115 LEU A C 1
ATOM 916 O O . LEU A 1 115 ? -10.120 -0.934 15.406 1.00 91.31 115 LEU A O 1
ATOM 920 N N . LEU A 1 116 ? -8.274 0.284 15.860 1.00 91.56 116 LEU A N 1
ATOM 921 C CA . LEU A 1 116 ? -7.283 -0.739 15.540 1.00 91.56 116 LEU A CA 1
ATOM 922 C C . LEU A 1 116 ? -6.658 -1.182 16.865 1.00 91.56 116 LEU A C 1
ATOM 924 O O . LEU A 1 116 ? -5.896 -0.439 17.495 1.00 91.56 116 LEU A O 1
ATOM 928 N N . VAL A 1 117 ? -7.048 -2.361 17.344 1.00 90.50 117 VAL A N 1
ATOM 929 C CA . VAL A 1 117 ? -6.696 -2.828 18.689 1.00 90.50 117 VAL A CA 1
ATOM 930 C C . VAL A 1 117 ? -5.886 -4.104 18.601 1.00 90.50 117 VAL A C 1
ATOM 932 O O . VAL A 1 117 ? -6.412 -5.144 18.222 1.00 90.50 117 VAL A O 1
ATOM 935 N N . LYS A 1 118 ? -4.635 -4.059 19.048 1.00 87.62 118 LYS A N 1
ATOM 936 C CA . LYS A 1 118 ? -3.828 -5.267 19.211 1.00 87.62 118 LYS A CA 1
ATOM 937 C C . LYS A 1 118 ? -4.034 -5.845 20.601 1.00 87.62 118 LYS A C 1
ATOM 939 O O . LYS A 1 118 ? -3.767 -5.158 21.592 1.00 87.62 118 LYS A O 1
ATOM 944 N N . ILE A 1 119 ? -4.473 -7.098 20.682 1.00 88.06 119 ILE A N 1
ATOM 945 C CA . ILE A 1 119 ? -4.618 -7.832 21.943 1.00 88.06 119 ILE A CA 1
ATOM 946 C C . ILE A 1 119 ? -3.735 -9.079 21.968 1.00 88.06 119 ILE A C 1
ATOM 948 O O . ILE A 1 119 ? -3.454 -9.672 20.932 1.00 88.06 119 ILE A O 1
ATOM 952 N N . ALA A 1 120 ? -3.306 -9.494 23.155 1.00 86.12 120 ALA A N 1
ATOM 953 C CA . ALA A 1 120 ? -2.570 -10.737 23.381 1.00 86.12 120 ALA A CA 1
ATOM 954 C C . ALA A 1 120 ? -3.111 -11.458 24.623 1.00 86.12 120 ALA A C 1
ATOM 956 O O . ALA A 1 120 ? -3.651 -10.792 25.506 1.00 86.12 120 ALA A O 1
ATOM 957 N N . PRO A 1 121 ? -2.981 -12.789 24.727 1.00 82.62 121 PRO A N 1
ATOM 958 C CA . PRO A 1 121 ? -3.349 -13.505 25.945 1.00 82.62 121 PRO A CA 1
ATOM 959 C C . PRO A 1 121 ? -2.520 -13.017 27.141 1.00 82.62 121 PRO A C 1
ATOM 961 O O . PRO A 1 121 ? -1.341 -12.686 26.997 1.00 82.62 121 PRO A O 1
ATOM 964 N N . VAL A 1 122 ? -3.130 -12.980 28.327 1.00 81.31 122 VAL A N 1
ATOM 965 C CA . VAL A 1 122 ? -2.431 -12.636 29.576 1.00 81.31 122 VAL A CA 1
ATOM 966 C C . VAL A 1 122 ? -1.324 -13.660 29.855 1.00 81.31 122 VAL A C 1
ATOM 968 O O . VAL A 1 122 ? -1.557 -14.868 29.815 1.00 81.31 122 VAL A O 1
ATOM 971 N N . SER A 1 123 ? -0.107 -13.181 30.141 1.00 76.81 123 SER A N 1
ATOM 972 C CA . SER A 1 123 ? 1.008 -14.041 30.564 1.00 76.81 123 SER A CA 1
ATOM 973 C C . SER A 1 123 ? 0.840 -14.492 32.023 1.00 76.81 123 SER A C 1
ATOM 975 O O . SER A 1 123 ? 0.105 -13.867 32.787 1.00 76.81 123 SER A O 1
ATOM 977 N N . GLU A 1 124 ? 1.588 -15.510 32.469 1.00 65.38 124 GLU A N 1
ATOM 978 C CA . GLU A 1 124 ? 1.578 -15.965 33.876 1.00 65.38 124 GLU A CA 1
ATOM 979 C C . GLU A 1 124 ? 1.876 -14.849 34.899 1.00 65.38 124 GLU A C 1
ATOM 981 O O . GLU A 1 124 ? 1.532 -14.981 36.074 1.00 65.38 124 GLU A O 1
ATOM 986 N N . LYS A 1 125 ? 2.530 -13.758 34.473 1.00 61.62 125 LYS A N 1
ATOM 987 C CA . LYS A 1 125 ? 3.011 -12.679 35.344 1.00 61.62 125 LYS A CA 1
ATOM 988 C C . LYS A 1 125 ? 2.248 -11.357 35.237 1.00 61.62 125 LYS A C 1
ATOM 990 O O . LYS A 1 125 ? 2.659 -10.452 35.956 1.00 61.62 125 LYS A O 1
ATOM 995 N N . ASP A 1 126 ? 1.170 -11.271 34.437 1.00 73.31 126 ASP A N 1
ATOM 996 C CA . ASP A 1 126 ? 0.397 -10.057 34.046 1.00 73.31 126 ASP A CA 1
ATOM 997 C C . ASP A 1 126 ? 0.713 -9.570 32.605 1.00 73.31 126 ASP A C 1
ATOM 999 O O . ASP A 1 126 ? 1.400 -10.243 31.832 1.00 73.31 126 ASP A O 1
ATOM 1003 N N . CYS A 1 127 ? 0.192 -8.406 32.211 1.00 76.62 127 CYS A N 1
ATOM 1004 C CA . CYS A 1 127 ? 0.345 -7.784 30.891 1.00 76.62 127 CYS A CA 1
ATOM 1005 C C . CYS A 1 127 ? 1.712 -7.134 30.615 1.00 76.62 127 CYS A C 1
ATOM 1007 O O . CYS A 1 127 ? 1.843 -6.351 29.676 1.00 76.62 127 CYS A O 1
ATOM 1009 N N . THR A 1 128 ? 2.729 -7.408 31.432 1.00 73.75 128 THR A N 1
ATOM 1010 C CA . THR A 1 128 ? 4.062 -6.798 31.300 1.00 73.75 128 THR A CA 1
ATOM 1011 C C . THR A 1 128 ? 5.016 -7.590 30.406 1.00 73.75 128 THR A C 1
ATOM 1013 O O . THR A 1 128 ? 5.878 -6.979 29.786 1.00 73.75 128 THR A O 1
ATOM 1016 N N . ASP A 1 129 ? 4.842 -8.914 30.317 1.00 66.31 129 ASP A N 1
ATOM 1017 C CA . ASP A 1 129 ? 5.703 -9.845 29.559 1.00 66.31 129 ASP A CA 1
ATOM 1018 C C . ASP A 1 129 ? 4.928 -10.544 28.422 1.00 66.31 129 ASP A C 1
ATOM 1020 O O . ASP A 1 129 ? 5.183 -11.698 28.077 1.00 66.31 129 ASP A O 1
ATOM 1024 N N . THR A 1 130 ? 3.920 -9.884 27.850 1.00 68.56 130 THR A N 1
ATOM 1025 C CA . THR A 1 130 ? 3.154 -10.462 26.739 1.00 68.56 130 THR A CA 1
ATOM 1026 C C . THR A 1 130 ? 3.975 -10.514 25.465 1.00 68.56 130 THR A C 1
ATOM 1028 O O . THR A 1 130 ? 4.441 -9.482 24.982 1.00 68.56 130 THR A O 1
ATOM 1031 N N . ASP A 1 131 ? 4.083 -11.714 24.902 1.00 69.81 131 ASP A N 1
ATOM 1032 C CA . ASP A 1 131 ? 4.738 -11.958 23.627 1.00 69.81 131 ASP A CA 1
ATOM 1033 C C . ASP A 1 131 ? 3.924 -11.336 22.470 1.00 69.81 131 ASP A C 1
ATOM 1035 O O . ASP A 1 131 ? 2.808 -11.797 22.191 1.00 69.81 131 ASP A O 1
ATOM 1039 N N . PRO A 1 132 ? 4.454 -10.315 21.764 1.00 67.44 132 PRO A N 1
ATOM 1040 C CA . PRO A 1 132 ? 3.789 -9.721 20.606 1.00 67.44 132 PRO A CA 1
ATOM 1041 C C . PRO A 1 132 ? 3.535 -10.736 19.485 1.00 67.44 132 PRO A C 1
ATOM 1043 O O . PRO A 1 132 ? 2.653 -10.526 18.653 1.00 67.44 132 PRO A O 1
ATOM 1046 N N . LEU A 1 133 ? 4.282 -11.841 19.454 1.00 68.12 133 LEU A N 1
ATOM 1047 C CA . LEU A 1 133 ? 4.168 -12.880 18.436 1.00 68.12 133 LEU A CA 1
ATOM 1048 C C . LEU A 1 133 ? 2.856 -13.672 18.537 1.00 68.12 133 LEU A C 1
ATOM 1050 O O . LEU A 1 133 ? 2.397 -14.180 17.516 1.00 68.12 133 LEU A O 1
ATOM 1054 N N . ASN A 1 134 ? 2.233 -13.712 19.721 1.00 74.25 134 ASN A N 1
ATOM 1055 C CA . ASN A 1 134 ? 0.936 -14.354 19.977 1.00 74.25 134 ASN A CA 1
ATOM 1056 C C . ASN A 1 134 ? -0.228 -13.349 20.004 1.00 74.25 134 ASN A C 1
ATOM 1058 O O . ASN A 1 134 ? -1.301 -13.644 20.534 1.00 74.25 134 ASN A O 1
ATOM 1062 N N . SER A 1 135 ? -0.008 -12.142 19.481 1.00 80.44 135 SER A N 1
ATOM 1063 C CA . SER A 1 135 ? -1.039 -11.112 19.417 1.00 80.44 135 SER A CA 1
ATOM 1064 C C . SER A 1 135 ? -1.945 -11.262 18.193 1.00 80.44 135 SER A C 1
ATOM 1066 O O . SER A 1 135 ? -1.570 -11.835 17.164 1.00 80.44 135 SER A O 1
ATOM 1068 N N . VAL A 1 136 ? -3.157 -10.731 18.320 1.00 85.06 136 VAL A N 1
ATOM 1069 C CA . VAL A 1 136 ? -4.121 -10.577 17.233 1.00 85.06 136 VAL A CA 1
ATOM 1070 C C . VAL A 1 136 ? -4.540 -9.116 17.144 1.00 85.06 136 VAL A C 1
ATOM 1072 O O . VAL A 1 136 ? -4.777 -8.459 18.160 1.00 85.06 136 VAL A O 1
ATOM 1075 N N . ASP A 1 137 ? -4.639 -8.612 15.923 1.00 87.75 137 ASP A N 1
ATOM 1076 C CA . ASP A 1 137 ? -5.170 -7.289 15.637 1.00 87.75 137 ASP A CA 1
ATOM 1077 C C . ASP A 1 137 ? -6.683 -7.391 15.398 1.00 87.75 137 ASP A C 1
ATOM 1079 O O . ASP A 1 137 ? -7.160 -8.192 14.590 1.00 87.75 137 ASP A O 1
ATOM 1083 N N . LEU A 1 138 ? -7.456 -6.592 16.126 1.00 91.25 138 LEU A N 1
ATOM 1084 C CA . LEU A 1 138 ? -8.899 -6.448 15.987 1.00 91.25 138 LEU A CA 1
ATOM 1085 C C . LEU A 1 138 ? -9.197 -5.137 15.265 1.00 91.25 138 LEU A C 1
ATOM 1087 O O . LEU A 1 138 ? -8.798 -4.066 15.729 1.00 91.25 138 LEU A O 1
ATOM 1091 N N . ILE A 1 139 ? -9.924 -5.231 14.154 1.00 92.94 139 ILE A N 1
ATOM 1092 C CA . ILE A 1 139 ? -10.361 -4.078 13.366 1.00 92.94 139 ILE A CA 1
ATOM 1093 C C . ILE A 1 139 ? -11.836 -3.832 13.663 1.00 92.94 139 ILE A C 1
ATOM 1095 O O . ILE A 1 139 ? -12.689 -4.659 13.328 1.00 92.94 139 ILE A O 1
ATOM 1099 N N . LEU A 1 140 ? -12.135 -2.718 14.325 1.00 92.56 140 LEU A N 1
ATOM 1100 C CA . LEU A 1 140 ? -13.459 -2.413 14.860 1.00 92.56 140 LEU A CA 1
ATOM 1101 C C . LEU A 1 140 ? -14.016 -1.142 14.219 1.00 92.56 140 LEU A C 1
ATOM 1103 O O . LEU A 1 140 ? -13.400 -0.082 14.310 1.00 92.56 140 LEU A O 1
ATOM 1107 N N . LYS A 1 141 ? -15.212 -1.239 13.633 1.00 92.12 141 LYS A N 1
ATOM 1108 C CA . LYS A 1 141 ? -15.929 -0.113 13.019 1.00 92.12 141 LYS A CA 1
ATOM 1109 C C . LYS A 1 141 ? -16.974 0.446 13.969 1.00 92.12 141 LYS A C 1
ATOM 1111 O O . LYS A 1 141 ? -17.776 -0.321 14.506 1.00 92.12 141 LYS A O 1
ATOM 1116 N N . GLU A 1 142 ? -16.993 1.765 14.153 1.00 89.19 142 GLU A N 1
ATOM 1117 C CA . GLU A 1 142 ? -18.107 2.438 14.824 1.00 89.19 142 GLU A CA 1
ATOM 1118 C C . GLU A 1 142 ? -19.386 2.228 13.994 1.00 89.19 142 GLU A C 1
ATOM 1120 O O . GLU A 1 142 ? -19.446 2.569 12.816 1.00 89.19 142 GLU A O 1
ATOM 1125 N N . 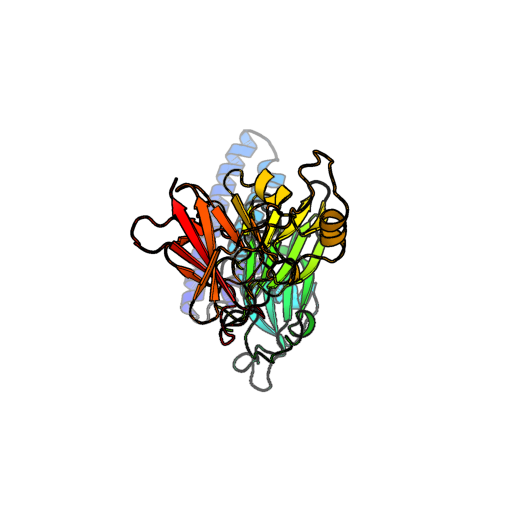THR A 1 143 ? -20.418 1.636 14.596 1.00 85.56 143 THR A N 1
ATOM 1126 C CA . THR A 1 143 ? -21.709 1.380 13.920 1.00 85.56 143 THR A CA 1
ATOM 1127 C C . THR A 1 143 ? -22.804 2.347 14.345 1.00 85.56 143 THR A C 1
ATOM 1129 O O . THR A 1 143 ? -23.826 2.484 13.672 1.00 85.56 143 THR A O 1
ATOM 1132 N N . GLY A 1 144 ? -22.611 3.025 15.474 1.00 79.00 144 GLY A N 1
ATOM 1133 C CA . GLY A 1 144 ? -23.565 3.976 16.011 1.00 79.00 144 GLY A CA 1
ATOM 1134 C C . GLY A 1 144 ? -23.335 4.256 17.487 1.00 79.00 144 GLY A C 1
ATOM 1135 O O . GLY A 1 144 ? -22.354 3.824 18.086 1.00 79.00 144 GLY A O 1
ATOM 1136 N N . TRP A 1 145 ? -24.270 5.000 18.071 1.00 73.69 145 TRP A N 1
ATOM 1137 C CA . TRP A 1 145 ? -24.219 5.422 19.466 1.00 73.69 145 TRP A CA 1
ATOM 1138 C C . TRP A 1 145 ? -25.483 5.010 20.199 1.00 73.69 145 TRP A C 1
ATOM 1140 O O . TRP A 1 145 ? -26.592 5.392 19.817 1.00 73.69 145 TRP A O 1
ATOM 1150 N N . THR A 1 146 ? -25.302 4.306 21.311 1.00 68.06 146 THR A N 1
ATOM 1151 C CA . THR A 1 146 ? -26.368 4.041 22.272 1.00 68.06 146 THR A CA 1
ATOM 1152 C C . THR A 1 146 ? -26.174 4.963 23.474 1.00 68.06 146 THR A C 1
ATOM 1154 O O . THR A 1 146 ? -25.363 4.714 24.368 1.00 68.06 146 THR A O 1
ATOM 1157 N N . ASN A 1 147 ? -26.932 6.062 23.508 1.00 69.00 147 ASN A N 1
ATOM 1158 C CA . ASN A 1 147 ? -26.781 7.154 24.478 1.00 69.00 147 ASN A CA 1
ATOM 1159 C C . ASN A 1 147 ? -25.386 7.807 24.427 1.00 69.00 147 ASN A C 1
ATOM 1161 O O . ASN A 1 147 ? -25.108 8.595 23.528 1.00 69.00 147 ASN A O 1
ATOM 1165 N N . ILE A 1 148 ? -24.534 7.512 25.411 1.00 68.19 148 ILE A N 1
ATOM 1166 C CA . ILE A 1 148 ? -23.170 8.047 25.544 1.00 68.19 148 ILE A CA 1
ATOM 1167 C C . ILE A 1 148 ? -22.094 7.005 25.222 1.00 68.19 148 ILE A C 1
ATOM 1169 O O . ILE A 1 148 ? -20.915 7.308 25.379 1.00 68.19 148 ILE A O 1
ATOM 1173 N N . TRP A 1 149 ? -22.486 5.789 24.834 1.00 68.88 149 TRP A N 1
ATOM 1174 C CA . TRP A 1 149 ? -21.560 4.715 24.495 1.00 68.88 149 TRP A CA 1
ATOM 1175 C C . TRP A 1 149 ? -21.579 4.474 22.984 1.00 68.88 149 TRP A C 1
ATOM 1177 O O . TRP A 1 149 ? -22.662 4.241 22.434 1.00 68.88 149 TRP A O 1
ATOM 1187 N N . PRO A 1 150 ? -20.420 4.541 22.311 1.00 78.19 150 PRO A N 1
ATOM 1188 C CA . PRO A 1 150 ? -20.309 4.071 20.940 1.00 78.19 150 PRO A CA 1
ATOM 1189 C C . PRO A 1 150 ? -20.434 2.549 20.912 1.00 78.19 150 PRO A C 1
ATOM 1191 O O . PRO A 1 150 ? -19.955 1.866 21.815 1.00 78.19 150 PRO A O 1
ATOM 1194 N N . SER A 1 151 ? -21.072 2.039 19.869 1.00 82.81 151 SER A N 1
ATOM 1195 C CA . SER A 1 151 ? -21.198 0.612 19.593 1.00 82.81 151 SER A CA 1
ATOM 1196 C C . SER A 1 151 ? -20.292 0.248 18.427 1.00 82.81 151 SER A C 1
ATOM 1198 O O . SER A 1 151 ? -20.292 0.936 17.399 1.00 82.81 151 SER A O 1
ATOM 1200 N N . TYR A 1 152 ? -19.548 -0.845 18.568 1.00 87.31 152 TYR A N 1
ATOM 1201 C CA . TYR A 1 152 ? -18.581 -1.277 17.567 1.00 87.31 152 TYR A CA 1
ATOM 1202 C C . TYR A 1 152 ? -18.950 -2.633 16.976 1.00 87.31 152 TYR A C 1
ATOM 1204 O O . TYR A 1 152 ? -19.434 -3.525 17.666 1.00 87.31 152 TYR A O 1
ATOM 1212 N N . ALA A 1 153 ? -18.687 -2.798 15.684 1.00 88.69 153 ALA A N 1
ATOM 1213 C CA . ALA A 1 153 ? -18.696 -4.101 15.037 1.00 88.69 153 ALA A CA 1
ATOM 1214 C C . ALA A 1 153 ? -17.263 -4.534 14.741 1.00 88.69 153 ALA A C 1
ATOM 1216 O O . ALA A 1 153 ? -16.465 -3.761 14.210 1.00 88.69 153 ALA A O 1
ATOM 1217 N N . LEU A 1 154 ? -16.950 -5.790 15.054 1.00 91.56 154 LEU A N 1
ATOM 1218 C CA . LEU A 1 154 ? -15.720 -6.429 14.604 1.00 91.56 154 LEU A CA 1
ATOM 1219 C C . LEU A 1 154 ? -15.819 -6.686 13.102 1.00 91.56 154 LEU A C 1
ATOM 1221 O O . LEU A 1 154 ? -16.615 -7.514 12.666 1.00 91.56 154 LEU A O 1
ATOM 1225 N N . LEU A 1 155 ? -15.004 -5.973 12.327 1.00 91.12 155 LEU A N 1
ATOM 1226 C CA . LEU A 1 155 ? -14.889 -6.190 10.889 1.00 91.12 155 LEU A CA 1
ATOM 1227 C C . LEU A 1 155 ? -14.041 -7.421 10.596 1.00 91.12 155 LEU A C 1
ATOM 1229 O O . LEU A 1 155 ? -14.413 -8.252 9.775 1.00 91.12 155 LEU A O 1
ATOM 1233 N N . GLN A 1 156 ? -12.887 -7.517 11.255 1.00 88.81 156 GLN A N 1
ATOM 1234 C CA . GLN A 1 156 ? -11.912 -8.565 10.998 1.00 88.81 156 GLN A CA 1
ATOM 1235 C C . GLN A 1 156 ? -11.011 -8.767 12.215 1.00 88.81 156 GLN A C 1
ATOM 1237 O O . GLN A 1 156 ? -10.578 -7.809 12.857 1.00 88.81 156 GLN A O 1
ATOM 1242 N N . THR A 1 157 ? -10.674 -10.027 12.479 1.00 87.19 157 THR A N 1
ATOM 1243 C CA . THR A 1 157 ? -9.532 -10.399 13.316 1.00 87.19 157 THR A CA 1
ATOM 1244 C C . THR A 1 157 ? -8.378 -10.786 12.406 1.00 87.19 157 THR A C 1
ATOM 1246 O O . THR A 1 157 ? -8.517 -11.647 11.532 1.00 87.19 157 THR A O 1
ATOM 1249 N N . ILE A 1 158 ? -7.235 -10.148 12.606 1.00 81.81 158 ILE A N 1
ATOM 1250 C CA . ILE A 1 158 ? -6.011 -10.390 11.859 1.00 81.81 158 ILE A CA 1
ATOM 1251 C C . ILE A 1 158 ? -5.013 -11.010 12.834 1.00 81.81 158 ILE A C 1
ATOM 1253 O O . ILE A 1 158 ? -4.392 -10.335 13.649 1.00 81.81 158 ILE A O 1
ATOM 1257 N N . ALA A 1 159 ? -4.895 -12.334 12.780 1.00 72.88 159 ALA A N 1
ATOM 1258 C CA . ALA A 1 159 ? -3.838 -13.037 13.492 1.00 72.88 159 ALA A CA 1
ATOM 1259 C C . ALA A 1 159 ? -2.517 -12.915 12.725 1.00 72.88 159 ALA A C 1
ATOM 1261 O O . ALA A 1 159 ? -2.519 -12.867 11.491 1.00 72.88 159 ALA A O 1
ATOM 1262 N N . ARG A 1 160 ? -1.384 -12.970 13.434 1.00 62.81 160 ARG A N 1
ATOM 1263 C CA . ARG A 1 160 ? -0.051 -13.002 12.811 1.00 62.81 160 ARG A CA 1
ATOM 1264 C C . ARG A 1 160 ? 0.076 -14.125 11.772 1.00 62.81 160 ARG A C 1
ATOM 1266 O O . ARG A 1 160 ? 0.504 -13.879 10.650 1.00 62.81 160 ARG A O 1
ATOM 1273 N N . GLU A 1 161 ? -0.400 -15.331 12.089 1.00 54.09 161 GLU A N 1
ATOM 1274 C CA . GLU A 1 161 ? -0.453 -16.463 11.144 1.00 54.09 161 GLU A CA 1
ATOM 1275 C C . GLU A 1 161 ? -1.419 -16.224 9.968 1.00 54.09 161 GLU A C 1
ATOM 1277 O O . GLU A 1 161 ? -1.221 -16.747 8.871 1.00 54.09 161 GLU A O 1
ATOM 1282 N N . GLY A 1 162 ? -2.434 -15.376 10.160 1.00 45.44 162 GLY A N 1
ATOM 1283 C CA . GLY A 1 162 ? -3.373 -14.919 9.132 1.00 45.44 162 GLY A CA 1
ATOM 1284 C C . GLY A 1 162 ? -2.778 -13.902 8.151 1.00 45.44 162 GLY A C 1
ATOM 1285 O O . GLY A 1 162 ? -3.325 -13.730 7.063 1.00 45.44 162 GLY A O 1
ATOM 1286 N N . ILE A 1 163 ? -1.624 -13.305 8.477 1.00 50.62 163 ILE A N 1
ATOM 1287 C CA . ILE A 1 163 ? -0.705 -12.619 7.545 1.00 50.62 163 ILE A CA 1
ATOM 1288 C C . ILE A 1 163 ? 0.445 -13.568 7.115 1.00 50.62 163 ILE A C 1
ATOM 1290 O O . ILE A 1 163 ? 1.279 -13.234 6.280 1.00 50.62 163 ILE A O 1
ATOM 1294 N N . GLY A 1 164 ? 0.387 -14.836 7.534 1.00 43.00 164 GLY A N 1
ATOM 1295 C CA . GLY A 1 164 ? 1.309 -15.906 7.171 1.00 43.00 164 GLY A CA 1
ATOM 1296 C C . GLY A 1 164 ? 2.597 -15.858 7.961 1.00 43.00 164 GLY A C 1
ATOM 1297 O O . GLY A 1 164 ? 3.131 -14.797 8.270 1.00 43.00 164 GLY A O 1
ATOM 1298 N N . THR A 1 165 ? 3.162 -17.037 8.195 1.00 44.94 165 THR A N 1
ATOM 1299 C CA . THR A 1 165 ? 4.612 -17.162 8.268 1.00 44.94 165 THR A CA 1
ATOM 1300 C C . THR A 1 165 ? 5.145 -16.719 6.911 1.00 44.94 165 THR A C 1
ATOM 1302 O O . THR A 1 165 ? 5.046 -17.465 5.932 1.00 44.94 165 THR A O 1
ATOM 1305 N N . TRP A 1 166 ? 5.647 -15.490 6.809 1.00 47.34 166 TRP A N 1
ATOM 1306 C CA . TRP A 1 166 ? 6.482 -15.135 5.669 1.00 47.34 166 TRP A CA 1
ATOM 1307 C C . TRP A 1 166 ? 7.576 -16.212 5.588 1.00 47.34 166 TRP A C 1
ATOM 1309 O O . TRP A 1 166 ? 8.049 -16.666 6.633 1.00 47.34 166 TRP A O 1
ATOM 1319 N N . PRO A 1 167 ? 7.919 -16.720 4.391 1.00 40.38 167 PRO A N 1
ATOM 1320 C CA . PRO A 1 167 ? 8.812 -17.876 4.237 1.00 40.38 167 PRO A CA 1
ATOM 1321 C C . PRO A 1 167 ? 10.202 -17.674 4.868 1.00 40.38 167 PRO A C 1
ATOM 1323 O O . PRO A 1 167 ? 10.975 -18.620 4.991 1.00 40.38 167 PRO A O 1
ATOM 1326 N N . ILE A 1 168 ? 10.494 -16.457 5.322 1.00 41.16 168 ILE A N 1
ATOM 1327 C CA . ILE A 1 168 ? 11.595 -16.118 6.205 1.00 41.16 168 ILE A CA 1
ATOM 1328 C C . ILE A 1 168 ? 10.957 -15.769 7.554 1.00 41.16 168 ILE A C 1
ATOM 1330 O O . ILE A 1 168 ? 10.230 -14.784 7.648 1.00 41.16 168 ILE A O 1
ATOM 1334 N N . GLY A 1 169 ? 11.174 -16.604 8.574 1.00 41.16 169 GLY A N 1
ATOM 1335 C CA . GLY A 1 169 ? 10.651 -16.432 9.932 1.00 41.16 169 GLY A CA 1
ATOM 1336 C C . GLY A 1 169 ? 11.145 -15.142 10.581 1.00 41.16 169 GLY A C 1
ATOM 1337 O O . GLY A 1 169 ? 12.107 -15.140 11.338 1.00 41.16 169 GLY A O 1
ATOM 1338 N N . THR A 1 170 ? 10.505 -14.031 10.248 1.00 49.84 170 THR A N 1
ATOM 1339 C CA . THR A 1 170 ? 10.859 -12.711 10.743 1.00 49.84 170 THR A CA 1
ATOM 1340 C C . THR A 1 170 ? 10.051 -12.484 12.019 1.00 49.84 170 THR A C 1
ATOM 1342 O O . THR A 1 170 ? 8.828 -12.322 11.973 1.00 49.84 170 THR A O 1
ATOM 1345 N N . ASP A 1 171 ? 10.716 -12.483 13.174 1.00 53.91 171 ASP A N 1
ATOM 1346 C CA . ASP A 1 171 ? 10.156 -12.195 14.510 1.00 53.91 171 ASP A CA 1
ATOM 1347 C C . ASP A 1 171 ? 9.663 -10.742 14.683 1.00 53.91 171 ASP A C 1
ATOM 1349 O O . ASP A 1 171 ? 9.592 -10.210 15.788 1.00 53.91 171 ASP A O 1
ATOM 1353 N N . TYR A 1 172 ? 9.318 -10.075 13.581 1.00 57.06 172 TYR A N 1
ATOM 1354 C CA . TYR A 1 172 ? 8.993 -8.660 13.537 1.00 57.06 172 TYR A CA 1
ATOM 1355 C C . TYR A 1 172 ? 7.484 -8.427 13.674 1.00 57.06 172 TYR A C 1
ATOM 1357 O O . TYR A 1 172 ? 6.676 -9.201 13.144 1.00 57.06 172 TYR A O 1
ATOM 1365 N N . PRO A 1 173 ? 7.083 -7.367 14.397 1.00 62.06 173 PRO A N 1
ATOM 1366 C CA . PRO A 1 173 ? 5.683 -7.038 14.600 1.00 62.06 173 PRO A CA 1
ATOM 1367 C C . PRO A 1 173 ? 5.041 -6.522 13.306 1.00 62.06 173 PRO A C 1
ATOM 1369 O O . PRO A 1 173 ? 5.643 -5.758 12.555 1.00 62.06 173 PRO A O 1
ATOM 1372 N N . VAL A 1 174 ? 3.779 -6.898 13.083 1.00 72.38 174 VAL A N 1
ATOM 1373 C CA . VAL A 1 174 ? 2.939 -6.273 12.054 1.00 72.38 174 VAL A CA 1
ATOM 1374 C C . VAL A 1 174 ? 2.567 -4.862 12.510 1.00 72.38 174 VAL A C 1
ATOM 1376 O O . VAL A 1 174 ? 2.080 -4.676 13.631 1.00 72.38 174 VAL A O 1
ATOM 1379 N N . THR A 1 175 ? 2.758 -3.888 11.629 1.00 77.75 175 THR A N 1
ATOM 1380 C CA . THR A 1 175 ? 2.285 -2.511 11.768 1.00 77.75 175 THR A CA 1
ATOM 1381 C C . THR A 1 175 ? 1.136 -2.293 10.792 1.00 77.75 175 THR A C 1
ATOM 1383 O O . THR A 1 175 ? 1.245 -2.626 9.612 1.00 77.75 175 THR A O 1
ATOM 1386 N N . LEU A 1 176 ? 0.037 -1.732 11.290 1.00 84.62 176 LEU A N 1
ATOM 1387 C CA . LEU A 1 176 ? -1.117 -1.352 10.485 1.00 84.62 176 LEU A CA 1
ATOM 1388 C C . LEU A 1 176 ? -1.054 0.146 10.179 1.00 84.62 176 LEU A C 1
ATOM 1390 O O . LEU A 1 176 ? -0.837 0.950 11.086 1.00 84.62 176 LEU A O 1
ATOM 1394 N N . SER A 1 177 ? -1.273 0.515 8.923 1.00 87.75 177 SER A N 1
ATOM 1395 C CA . SER A 1 177 ? -1.502 1.893 8.491 1.00 87.75 177 SER A CA 1
ATOM 1396 C C . SER A 1 177 ? -2.790 1.979 7.681 1.00 87.75 177 SER A C 1
ATOM 1398 O O . SER A 1 177 ? -3.254 0.984 7.122 1.00 87.75 177 SER A O 1
ATOM 1400 N N . VAL A 1 178 ? -3.392 3.165 7.650 1.00 89.88 178 VAL A N 1
ATOM 1401 C CA . VAL A 1 178 ? -4.610 3.432 6.883 1.00 89.88 178 VAL A CA 1
ATOM 1402 C C . VAL A 1 178 ? -4.298 4.496 5.847 1.00 89.88 178 VAL A C 1
ATOM 1404 O O . VAL A 1 178 ? -3.742 5.537 6.183 1.00 89.88 178 VAL A O 1
ATOM 1407 N N . GLU A 1 179 ? -4.632 4.196 4.597 1.00 89.31 179 GLU A N 1
ATOM 1408 C CA . GLU A 1 179 ? -4.429 5.057 3.435 1.00 89.31 179 GLU A CA 1
ATOM 1409 C C . GLU A 1 179 ? -5.747 5.115 2.665 1.00 89.31 179 GLU A C 1
ATOM 1411 O O . GLU A 1 179 ? -6.071 4.234 1.862 1.00 89.31 179 GLU A O 1
ATOM 1416 N N . GLY A 1 180 ? -6.547 6.134 2.960 1.00 88.25 180 GLY A N 1
ATOM 1417 C CA . GLY A 1 180 ? -7.908 6.234 2.454 1.00 88.25 180 GLY A CA 1
ATOM 1418 C C . GLY A 1 180 ? -8.805 5.066 2.892 1.00 88.25 180 GLY A C 1
ATOM 1419 O O . GLY A 1 180 ? -8.728 4.675 4.058 1.00 88.25 180 GLY A O 1
ATOM 1420 N N . PRO A 1 181 ? -9.594 4.420 2.001 1.00 91.06 181 PRO A N 1
ATOM 1421 C CA . PRO A 1 181 ? -10.422 3.276 2.381 1.00 91.06 181 PRO A CA 1
ATOM 1422 C C . PRO A 1 181 ? -9.613 1.974 2.517 1.00 91.06 181 PRO A C 1
ATOM 1424 O O . PRO A 1 181 ? -10.189 0.885 2.549 1.00 91.06 181 PRO A O 1
ATOM 1427 N N . PHE A 1 182 ? -8.278 2.038 2.520 1.00 93.81 182 PHE A N 1
ATOM 1428 C CA . PHE A 1 182 ? -7.415 0.865 2.574 1.00 93.81 182 PHE A CA 1
ATOM 1429 C C . PHE A 1 182 ? -6.732 0.746 3.932 1.00 93.81 182 PHE A C 1
ATOM 1431 O O . PHE A 1 182 ? -6.131 1.693 4.432 1.00 93.81 182 PHE A O 1
ATOM 1438 N N . LEU A 1 183 ? -6.763 -0.461 4.493 1.00 92.62 183 LEU A N 1
ATOM 1439 C CA . LEU A 1 183 ? -5.935 -0.845 5.630 1.00 92.62 183 LEU A CA 1
ATOM 1440 C C . LEU A 1 183 ? -4.752 -1.655 5.095 1.00 92.62 183 LEU A C 1
ATOM 1442 O O . LEU A 1 183 ? -4.927 -2.638 4.371 1.00 92.62 183 LEU A O 1
ATOM 1446 N N . ILE A 1 184 ? -3.544 -1.244 5.457 1.00 90.06 184 ILE A N 1
ATOM 1447 C CA . ILE A 1 184 ? -2.291 -1.837 5.003 1.00 90.06 184 ILE A CA 1
ATOM 1448 C C . ILE A 1 184 ? -1.598 -2.443 6.216 1.00 90.06 184 ILE A C 1
ATOM 1450 O O . ILE A 1 184 ? -1.188 -1.742 7.138 1.00 90.06 184 ILE A O 1
ATOM 1454 N N . GLY A 1 185 ? -1.448 -3.763 6.211 1.00 85.75 185 GLY A N 1
ATOM 1455 C CA . GLY A 1 185 ? -0.552 -4.454 7.128 1.00 85.75 185 GLY A CA 1
ATOM 1456 C C . GLY A 1 185 ? 0.842 -4.543 6.528 1.00 85.75 185 GLY A C 1
ATOM 1457 O O . GLY A 1 185 ? 1.000 -5.047 5.420 1.00 85.75 185 GLY A O 1
ATOM 1458 N N . SER A 1 186 ? 1.849 -4.083 7.259 1.00 80.69 186 SER A N 1
ATOM 1459 C CA . SER A 1 186 ? 3.261 -4.176 6.882 1.00 80.69 186 SER A CA 1
ATOM 1460 C C . SER A 1 186 ? 4.067 -4.843 7.989 1.00 80.69 186 SER A C 1
ATOM 1462 O O . SER A 1 186 ? 3.724 -4.739 9.165 1.00 80.69 186 SER A O 1
ATOM 1464 N N . ILE A 1 187 ? 5.151 -5.525 7.635 1.00 71.50 187 ILE A N 1
ATOM 1465 C CA . ILE A 1 187 ? 6.127 -6.018 8.613 1.00 71.50 187 ILE A CA 1
ATOM 1466 C C . ILE A 1 187 ? 7.302 -5.051 8.596 1.00 71.50 187 ILE A C 1
ATOM 1468 O O . ILE A 1 187 ? 8.197 -5.151 7.761 1.00 71.50 187 ILE A O 1
ATOM 1472 N N . TYR A 1 188 ? 7.254 -4.058 9.480 1.00 52.50 188 TYR A N 1
ATOM 1473 C CA . TYR A 1 188 ? 8.296 -3.038 9.561 1.00 52.50 188 TYR A CA 1
ATOM 1474 C C . TYR A 1 188 ? 9.515 -3.592 10.315 1.00 52.50 188 TYR A C 1
ATOM 1476 O O . TYR A 1 188 ? 9.369 -4.228 11.360 1.00 52.50 188 TYR A O 1
ATOM 1484 N N . GLY A 1 189 ? 10.723 -3.325 9.811 1.00 51.09 189 GLY A N 1
ATOM 1485 C CA . GLY A 1 189 ? 11.987 -3.711 10.458 1.00 51.09 189 GLY A CA 1
ATOM 1486 C C . GLY A 1 189 ? 12.721 -4.897 9.828 1.00 51.09 189 GLY A C 1
ATOM 1487 O O . GLY A 1 189 ? 13.816 -5.228 10.276 1.00 51.09 189 GLY A O 1
ATOM 1488 N N . THR A 1 190 ? 12.161 -5.506 8.785 1.00 51.31 190 THR A N 1
ATOM 1489 C CA . THR A 1 190 ? 12.910 -6.379 7.875 1.00 51.31 190 THR A CA 1
ATOM 1490 C C . THR A 1 190 ? 13.431 -5.554 6.712 1.00 51.31 190 THR A C 1
ATOM 1492 O O . THR A 1 190 ? 12.725 -4.647 6.275 1.00 51.31 190 THR A O 1
ATOM 1495 N N . ASP A 1 191 ? 14.570 -5.935 6.138 1.00 48.06 191 ASP A N 1
ATOM 1496 C CA . ASP A 1 191 ? 15.057 -5.342 4.886 1.00 48.06 191 ASP A CA 1
ATOM 1497 C C . ASP A 1 191 ? 13.986 -5.421 3.768 1.00 48.06 191 ASP A C 1
ATOM 1499 O O . ASP A 1 191 ? 13.996 -4.620 2.838 1.00 48.06 191 ASP A O 1
ATOM 1503 N N . PHE A 1 192 ? 13.034 -6.367 3.880 1.00 58.25 192 PHE A N 1
ATOM 1504 C CA . PHE A 1 192 ? 12.114 -6.807 2.826 1.00 58.25 192 PHE A CA 1
ATOM 1505 C C . PHE A 1 192 ? 10.629 -6.764 3.274 1.00 58.25 192 PHE A C 1
ATOM 1507 O O . PHE A 1 192 ? 10.045 -7.812 3.573 1.00 58.25 192 PHE A O 1
ATOM 1514 N N . PRO A 1 193 ? 9.993 -5.580 3.386 1.00 66.25 193 PRO A N 1
ATOM 1515 C CA . PRO A 1 193 ? 8.675 -5.451 4.006 1.00 66.25 193 PRO A CA 1
ATOM 1516 C C . PRO A 1 193 ? 7.571 -6.055 3.133 1.00 66.25 193 PRO A C 1
ATOM 1518 O O . PRO A 1 193 ? 7.234 -5.546 2.073 1.00 66.25 193 PRO A O 1
ATOM 1521 N N . GLY A 1 194 ? 6.956 -7.135 3.596 1.00 77.50 194 GLY A N 1
ATOM 1522 C CA . GLY A 1 194 ? 5.755 -7.685 2.980 1.00 77.50 194 GLY A CA 1
ATOM 1523 C C . GLY A 1 194 ? 4.497 -6.859 3.274 1.00 77.50 194 GLY A C 1
ATOM 1524 O O . GLY A 1 194 ? 4.340 -6.373 4.397 1.00 77.50 194 GLY A O 1
ATOM 1525 N N . TYR A 1 195 ? 3.575 -6.754 2.308 1.00 83.56 195 TYR A N 1
ATOM 1526 C CA . TYR A 1 195 ? 2.311 -6.022 2.462 1.00 83.56 195 TYR A CA 1
ATOM 1527 C C . TYR A 1 195 ? 1.087 -6.943 2.417 1.00 83.56 195 TYR A C 1
ATOM 1529 O O . TYR A 1 195 ? 0.938 -7.774 1.521 1.00 83.56 195 TYR A O 1
ATOM 1537 N N . ALA A 1 196 ? 0.171 -6.766 3.364 1.00 87.25 196 ALA A N 1
ATOM 1538 C CA . ALA A 1 196 ? -1.179 -7.316 3.348 1.00 87.25 196 ALA A CA 1
ATOM 1539 C C . ALA A 1 196 ? -2.165 -6.170 3.098 1.00 87.25 196 ALA A C 1
ATOM 1541 O O . ALA A 1 196 ? -2.224 -5.227 3.886 1.00 87.25 196 ALA A O 1
ATOM 1542 N N . ILE A 1 197 ? -2.916 -6.243 1.999 1.00 91.56 197 ILE A N 1
ATOM 1543 C CA . ILE A 1 197 ? -3.792 -5.149 1.564 1.00 91.56 197 ILE A CA 1
ATOM 1544 C C . ILE A 1 197 ? -5.248 -5.514 1.829 1.00 91.56 197 ILE A C 1
ATOM 1546 O O . ILE A 1 197 ? -5.728 -6.571 1.404 1.00 91.56 197 ILE A O 1
ATOM 1550 N N . TYR A 1 198 ? -5.954 -4.610 2.500 1.00 93.50 198 TYR A N 1
ATOM 1551 C CA . TYR A 1 198 ? -7.378 -4.713 2.776 1.00 93.50 198 TYR A CA 1
ATOM 1552 C C . TYR A 1 198 ? -8.099 -3.467 2.256 1.00 93.50 198 TYR A C 1
ATOM 1554 O O . TYR A 1 198 ? -7.564 -2.366 2.345 1.00 93.50 198 TYR A O 1
ATOM 1562 N N . GLY A 1 199 ? -9.311 -3.632 1.729 1.00 94.38 199 GLY A N 1
ATOM 1563 C CA . GLY A 1 199 ? -10.194 -2.530 1.342 1.00 94.38 199 GLY A CA 1
ATOM 1564 C C . GLY A 1 199 ? -11.448 -2.518 2.200 1.00 94.38 199 GLY A C 1
ATOM 1565 O O . GLY A 1 199 ? -12.060 -3.563 2.408 1.00 94.38 199 GLY A O 1
ATOM 1566 N N . TYR A 1 200 ? -11.846 -1.350 2.682 1.00 93.44 200 TYR A N 1
ATOM 1567 C CA . TYR A 1 200 ? -13.085 -1.157 3.416 1.00 93.44 200 TYR A CA 1
ATOM 1568 C C . TYR A 1 200 ? -14.172 -0.582 2.504 1.00 93.44 200 TYR A C 1
ATOM 1570 O O . TYR A 1 200 ? -13.959 0.397 1.794 1.00 93.44 200 TYR A O 1
ATOM 1578 N N . SER A 1 201 ? -15.364 -1.177 2.539 1.00 92.81 201 SER A N 1
ATOM 1579 C CA . SER A 1 201 ? -16.570 -0.554 1.998 1.00 92.81 201 SER A CA 1
ATOM 1580 C C . SER A 1 201 ? -17.821 -1.104 2.658 1.00 92.81 201 SER A C 1
ATOM 1582 O O . SER A 1 201 ? -17.940 -2.309 2.869 1.00 92.81 201 SER A O 1
ATOM 1584 N N . SER A 1 202 ? -18.786 -0.225 2.939 1.00 87.81 202 SER A N 1
ATOM 1585 C CA . SER A 1 202 ? -20.141 -0.602 3.363 1.00 87.81 202 SER A CA 1
ATOM 1586 C C . SER A 1 202 ? -20.177 -1.597 4.536 1.00 87.81 202 SER A C 1
ATOM 1588 O O . SER A 1 202 ? -20.966 -2.541 4.540 1.00 87.81 202 SER A O 1
ATOM 1590 N N . GLY A 1 203 ? -19.309 -1.402 5.535 1.00 86.88 203 GLY A N 1
ATOM 1591 C CA . GLY A 1 203 ? -19.229 -2.273 6.713 1.00 86.88 203 GLY A CA 1
ATOM 1592 C C . GLY A 1 203 ? -18.495 -3.599 6.493 1.00 86.88 203 GLY A C 1
ATOM 1593 O O . GLY A 1 203 ? -18.545 -4.460 7.366 1.00 86.88 203 GLY A O 1
ATOM 1594 N N . VAL A 1 204 ? -17.814 -3.775 5.360 1.00 90.31 204 VAL A N 1
ATOM 1595 C CA . VAL A 1 204 ? -17.031 -4.973 5.037 1.00 90.31 204 VAL A CA 1
ATOM 1596 C C . VAL A 1 204 ? -15.571 -4.589 4.838 1.00 90.31 204 VAL A C 1
ATOM 1598 O O . VAL A 1 204 ? -15.269 -3.660 4.093 1.00 90.31 204 VAL A O 1
ATOM 1601 N N . LEU A 1 205 ? -14.667 -5.335 5.476 1.00 92.50 205 LEU A N 1
ATOM 1602 C CA . LEU A 1 205 ? -13.231 -5.261 5.222 1.00 92.50 205 LEU A CA 1
ATOM 1603 C C . LEU A 1 205 ? -12.813 -6.449 4.346 1.00 92.50 205 LEU A C 1
ATOM 1605 O O . LEU A 1 205 ? -12.732 -7.584 4.811 1.00 92.50 205 LEU A O 1
ATOM 1609 N N . HIS A 1 206 ? -12.578 -6.198 3.064 1.00 93.38 206 HIS A N 1
ATOM 1610 C CA . HIS A 1 206 ? -12.160 -7.203 2.098 1.00 93.38 206 HIS A CA 1
ATOM 1611 C C . HIS A 1 206 ? -10.643 -7.376 2.100 1.00 93.38 206 HIS A C 1
ATOM 1613 O O . HIS A 1 206 ? -9.905 -6.398 2.041 1.00 93.38 206 HIS A O 1
ATOM 1619 N N . TYR A 1 207 ? -10.171 -8.620 2.113 1.00 91.81 207 TYR A N 1
ATOM 1620 C CA . TYR A 1 207 ? -8.753 -8.941 2.003 1.00 91.81 207 TYR A CA 1
ATOM 1621 C C . TYR A 1 207 ? -8.377 -9.209 0.542 1.00 91.81 207 TYR A C 1
ATOM 1623 O O . TYR A 1 207 ? -8.766 -10.237 -0.009 1.00 91.81 207 TYR A O 1
ATOM 1631 N N . PHE A 1 208 ? -7.602 -8.307 -0.066 1.00 91.69 208 PHE A N 1
ATOM 1632 C CA . PHE A 1 208 ? -7.136 -8.467 -1.448 1.00 91.69 208 PHE A CA 1
ATOM 1633 C C . PHE A 1 208 ? -6.048 -9.530 -1.571 1.00 91.69 208 PHE A C 1
ATOM 1635 O O . PHE A 1 208 ? -5.968 -10.240 -2.569 1.00 91.69 208 PHE A O 1
ATOM 1642 N N . GLY A 1 209 ? -5.195 -9.644 -0.557 1.00 87.50 209 GLY A N 1
ATOM 1643 C CA . GLY A 1 209 ? -4.110 -10.606 -0.569 1.00 87.50 209 GLY A CA 1
ATOM 1644 C C . GLY A 1 209 ? -2.832 -10.072 0.046 1.00 87.50 209 GLY A C 1
ATOM 1645 O O . GLY A 1 209 ? -2.798 -9.060 0.752 1.00 87.50 209 GLY A O 1
ATOM 1646 N N . ARG A 1 210 ? -1.767 -10.821 -0.212 1.00 84.62 210 ARG A N 1
ATOM 1647 C CA . ARG A 1 210 ? -0.416 -10.563 0.265 1.00 84.62 210 ARG A CA 1
ATOM 1648 C C . ARG A 1 210 ? 0.501 -10.337 -0.919 1.00 84.62 210 ARG A C 1
ATOM 1650 O O . ARG A 1 210 ? 0.449 -11.087 -1.890 1.00 84.62 210 ARG A O 1
ATOM 1657 N N . PHE A 1 211 ? 1.346 -9.329 -0.796 1.00 83.31 211 PHE A N 1
ATOM 1658 C CA . PHE A 1 211 ? 2.193 -8.856 -1.871 1.00 83.31 211 PHE A CA 1
ATOM 1659 C C . PHE A 1 211 ? 3.595 -8.613 -1.335 1.00 83.31 211 PHE A C 1
ATOM 1661 O O . PHE A 1 211 ? 3.782 -7.904 -0.345 1.00 83.31 211 PHE A O 1
ATOM 1668 N N . SER A 1 212 ? 4.573 -9.210 -2.005 1.00 79.88 212 SER A N 1
ATOM 1669 C CA . SER A 1 212 ? 5.974 -8.858 -1.824 1.00 79.88 212 SER A CA 1
ATOM 1670 C C . SER A 1 212 ? 6.284 -7.642 -2.701 1.00 79.88 212 SER A C 1
ATOM 1672 O O . SER A 1 212 ? 5.903 -7.652 -3.879 1.00 79.88 212 SER A O 1
ATOM 1674 N N . PRO A 1 213 ? 6.942 -6.601 -2.168 1.00 76.31 213 PRO A N 1
ATOM 1675 C CA . PRO A 1 213 ? 7.397 -5.473 -2.970 1.00 76.31 213 PRO A CA 1
ATOM 1676 C C . PRO A 1 213 ? 8.327 -5.922 -4.101 1.00 76.31 213 PRO A C 1
ATOM 1678 O O . PRO A 1 213 ? 9.033 -6.922 -3.986 1.00 76.31 213 PRO A O 1
ATOM 1681 N N . LEU A 1 214 ? 8.347 -5.186 -5.211 1.00 76.25 214 LEU A N 1
ATOM 1682 C CA . LEU A 1 214 ? 9.290 -5.475 -6.287 1.00 76.25 214 LEU A CA 1
ATOM 1683 C C . LEU A 1 214 ? 10.724 -5.222 -5.827 1.00 76.25 214 LEU A C 1
ATOM 1685 O O . LEU A 1 214 ? 11.047 -4.136 -5.343 1.00 76.25 214 LEU A O 1
ATOM 1689 N N . GLY A 1 215 ? 11.592 -6.206 -6.055 1.00 64.44 215 GLY A N 1
ATOM 1690 C CA . GLY A 1 215 ? 12.945 -6.147 -5.526 1.00 64.44 215 GLY A CA 1
ATOM 1691 C C . GLY A 1 215 ? 12.907 -6.195 -4.015 1.00 64.44 215 GLY A C 1
ATOM 1692 O O . GLY A 1 215 ? 13.707 -5.518 -3.395 1.00 64.44 215 GLY A O 1
ATOM 1693 N N . ALA A 1 216 ? 11.979 -6.971 -3.431 1.00 52.12 216 ALA A N 1
ATOM 1694 C CA . ALA A 1 216 ? 11.814 -7.085 -1.994 1.00 52.12 216 ALA A CA 1
ATOM 1695 C C . ALA A 1 216 ? 13.130 -7.327 -1.286 1.00 52.12 216 ALA A C 1
ATOM 1697 O O . ALA A 1 216 ? 13.166 -6.952 -0.143 1.00 52.12 216 ALA A O 1
ATOM 1698 N N . LYS A 1 217 ? 14.161 -7.892 -1.942 1.00 52.34 217 LYS A N 1
ATOM 1699 C CA . LYS A 1 217 ? 15.510 -8.115 -1.410 1.00 52.34 217 LYS A CA 1
ATOM 1700 C C . LYS A 1 217 ? 16.469 -6.905 -1.432 1.00 52.34 217 LYS A C 1
ATOM 1702 O O . LYS A 1 217 ? 17.643 -7.037 -1.099 1.00 52.34 217 LYS A O 1
ATOM 1707 N N . VAL A 1 218 ? 15.973 -5.754 -1.857 1.00 55.56 218 VAL A N 1
ATOM 1708 C CA . VAL A 1 218 ? 16.670 -4.482 -2.035 1.00 55.56 218 VAL A CA 1
ATOM 1709 C C . VAL A 1 218 ? 15.779 -3.422 -1.410 1.00 55.56 218 VAL A C 1
ATOM 1711 O O . VAL A 1 218 ? 14.559 -3.475 -1.565 1.00 55.56 218 VAL A O 1
ATOM 1714 N N . GLU A 1 219 ? 16.352 -2.450 -0.709 1.00 51.91 219 GLU A N 1
ATOM 1715 C CA . GLU A 1 219 ? 15.572 -1.325 -0.200 1.00 51.91 219 GLU A CA 1
ATOM 1716 C C . GLU A 1 219 ? 15.059 -0.510 -1.405 1.00 51.91 219 GLU A C 1
ATOM 1718 O O . GLU A 1 219 ? 15.749 0.351 -1.947 1.00 51.91 219 GLU A O 1
ATOM 1723 N N . ASN A 1 220 ? 13.865 -0.853 -1.900 1.00 59.88 220 ASN A N 1
ATOM 1724 C CA . ASN A 1 220 ? 13.254 -0.228 -3.064 1.00 59.88 220 ASN A CA 1
ATOM 1725 C C . ASN A 1 220 ? 12.155 0.744 -2.612 1.00 59.88 220 ASN A C 1
ATOM 1727 O O . ASN A 1 220 ? 11.007 0.335 -2.411 1.00 59.88 220 ASN A O 1
ATOM 1731 N N . PRO A 1 221 ? 12.452 2.050 -2.500 1.00 58.88 221 PRO A N 1
ATOM 1732 C CA . PRO A 1 221 ? 11.485 3.036 -2.034 1.00 58.88 221 PRO A CA 1
ATOM 1733 C C . PRO A 1 221 ? 10.299 3.249 -2.994 1.00 58.88 221 PRO A C 1
ATOM 1735 O O . PRO A 1 221 ? 9.352 3.940 -2.613 1.00 58.88 221 PRO A O 1
ATOM 1738 N N . GLN A 1 222 ? 10.312 2.689 -4.217 1.00 62.19 222 GLN A N 1
ATOM 1739 C CA . GLN A 1 222 ? 9.140 2.672 -5.112 1.00 62.19 222 GLN A CA 1
ATOM 1740 C C . GLN A 1 222 ? 8.079 1.651 -4.697 1.00 62.19 222 GLN A C 1
ATOM 1742 O O . GLN A 1 222 ? 6.952 1.716 -5.186 1.00 62.19 222 GLN A O 1
ATOM 1747 N N . ALA A 1 223 ? 8.440 0.689 -3.850 1.00 66.31 223 ALA A N 1
ATOM 1748 C CA . ALA A 1 223 ? 7.591 -0.445 -3.526 1.00 66.31 223 ALA A CA 1
ATOM 1749 C C . ALA A 1 223 ? 6.658 -0.196 -2.328 1.00 66.31 223 ALA A C 1
ATOM 1751 O O . ALA A 1 223 ? 5.953 -1.102 -1.892 1.00 66.31 223 ALA A O 1
ATOM 1752 N N . GLU A 1 224 ? 6.619 1.038 -1.823 1.00 78.88 224 GLU A N 1
ATOM 1753 C CA . GLU A 1 224 ? 5.636 1.465 -0.833 1.00 78.88 224 GLU A CA 1
ATOM 1754 C C . GLU A 1 224 ? 4.250 1.637 -1.480 1.00 78.88 224 GLU A C 1
ATOM 1756 O O . GLU A 1 224 ? 4.143 2.234 -2.559 1.00 78.88 224 GLU A O 1
ATOM 1761 N N . PRO A 1 225 ? 3.170 1.167 -0.829 1.00 85.31 225 PRO A N 1
ATOM 1762 C CA . PRO A 1 225 ? 1.819 1.439 -1.288 1.00 85.31 225 PRO A CA 1
ATOM 1763 C C . PRO A 1 225 ? 1.529 2.944 -1.333 1.00 85.31 225 PRO A C 1
ATOM 1765 O O . PRO A 1 225 ? 1.912 3.692 -0.437 1.00 85.31 225 PRO A O 1
ATOM 1768 N N . SER A 1 226 ? 0.803 3.388 -2.357 1.00 86.75 226 SER A N 1
ATOM 1769 C CA . SER A 1 226 ? 0.397 4.785 -2.516 1.00 86.75 226 SER A CA 1
ATOM 1770 C C . SER A 1 226 ? -1.073 4.883 -2.900 1.00 86.75 226 SER A C 1
ATOM 1772 O O . SER A 1 226 ? -1.509 4.266 -3.875 1.00 86.75 226 SER A O 1
ATOM 1774 N N . GLN A 1 227 ? -1.841 5.663 -2.137 1.00 88.06 227 GLN A N 1
ATOM 1775 C CA . GLN A 1 227 ? -3.253 5.916 -2.406 1.00 88.06 227 GLN A CA 1
ATOM 1776 C C . GLN A 1 227 ? -3.430 7.176 -3.261 1.00 88.06 227 GLN A C 1
ATOM 1778 O O . GLN A 1 227 ? -2.800 8.207 -3.034 1.00 88.06 227 GLN A O 1
ATOM 1783 N N . ILE A 1 228 ? -4.275 7.071 -4.291 1.00 84.19 228 ILE A N 1
ATOM 1784 C CA . ILE A 1 228 ? -4.708 8.188 -5.135 1.00 84.19 228 ILE A CA 1
ATOM 1785 C C . ILE A 1 228 ? -6.208 8.024 -5.392 1.00 84.19 228 ILE A C 1
ATOM 1787 O O . ILE A 1 228 ? -6.631 7.213 -6.223 1.00 84.19 228 ILE A O 1
ATOM 1791 N N . GLY A 1 229 ? -7.021 8.818 -4.693 1.00 84.44 229 GLY A N 1
ATOM 1792 C CA . GLY A 1 229 ? -8.479 8.701 -4.747 1.00 84.44 229 GLY A CA 1
ATOM 1793 C C . GLY A 1 229 ? -8.948 7.336 -4.233 1.00 84.44 229 GLY A C 1
ATOM 1794 O O . GLY A 1 229 ? -8.412 6.795 -3.279 1.00 84.44 229 GLY A O 1
ATOM 1795 N N . ASN A 1 230 ? -9.911 6.703 -4.893 1.00 86.19 230 ASN A N 1
ATOM 1796 C CA . ASN A 1 230 ? -10.444 5.408 -4.450 1.00 86.19 230 ASN A CA 1
ATOM 1797 C C . ASN A 1 230 ? -9.554 4.195 -4.807 1.00 86.19 230 ASN A C 1
ATOM 1799 O O . ASN A 1 230 ? -10.033 3.055 -4.828 1.00 86.19 230 ASN A O 1
ATOM 1803 N N . ARG A 1 231 ? -8.282 4.432 -5.154 1.00 91.19 231 ARG A N 1
ATOM 1804 C CA . ARG A 1 231 ? -7.345 3.399 -5.600 1.00 91.19 231 ARG A CA 1
ATOM 1805 C C . ARG A 1 231 ? -6.056 3.419 -4.803 1.00 91.19 231 ARG A C 1
ATOM 1807 O O . ARG A 1 231 ? -5.457 4.474 -4.615 1.00 91.19 231 ARG A O 1
ATOM 1814 N N . LEU A 1 232 ? -5.604 2.231 -4.430 1.00 92.31 232 LEU A N 1
ATOM 1815 C CA . LEU A 1 232 ? -4.275 1.987 -3.897 1.00 92.31 232 LEU A CA 1
ATOM 1816 C C . LEU A 1 232 ? -3.411 1.357 -4.984 1.00 92.31 232 LEU A C 1
ATOM 1818 O O . LEU A 1 232 ? -3.859 0.499 -5.746 1.00 92.31 232 LEU A O 1
ATOM 1822 N N . PHE A 1 233 ? -2.163 1.779 -5.045 1.00 90.69 233 PHE A N 1
ATOM 1823 C CA . PHE A 1 233 ? -1.181 1.322 -6.006 1.00 90.69 233 PHE A CA 1
ATOM 1824 C C . PHE A 1 233 ? 0.010 0.716 -5.275 1.00 90.69 233 PHE A C 1
ATOM 1826 O O . PHE A 1 233 ? 0.472 1.289 -4.293 1.00 90.69 233 PHE A O 1
ATOM 1833 N N . LEU A 1 234 ? 0.504 -0.428 -5.746 1.00 88.75 234 LEU A N 1
ATOM 1834 C CA . LEU A 1 234 ? 1.647 -1.118 -5.149 1.00 88.75 234 LEU A CA 1
ATOM 1835 C C . LEU A 1 234 ? 2.522 -1.735 -6.235 1.00 88.75 234 LEU A C 1
ATOM 1837 O O . LEU A 1 234 ? 2.061 -2.583 -7.000 1.00 88.75 234 LEU A O 1
ATOM 1841 N N . LEU A 1 235 ? 3.798 -1.363 -6.266 1.00 85.44 235 LEU A N 1
ATOM 1842 C CA . LEU A 1 235 ? 4.781 -2.018 -7.118 1.00 85.44 235 LEU A CA 1
ATOM 1843 C C . LEU A 1 235 ? 5.261 -3.317 -6.447 1.00 85.44 235 LEU A C 1
ATOM 1845 O O . LEU A 1 235 ? 6.061 -3.290 -5.514 1.00 85.44 235 LEU A O 1
ATOM 1849 N N . SER A 1 236 ? 4.740 -4.455 -6.909 1.00 84.56 236 SER A N 1
ATOM 1850 C CA . SER A 1 236 ? 5.007 -5.789 -6.344 1.00 84.56 236 SER A CA 1
ATOM 1851 C C . SER A 1 236 ? 5.857 -6.659 -7.277 1.00 84.56 236 SER A C 1
ATOM 1853 O O . SER A 1 236 ? 6.032 -6.321 -8.446 1.00 84.56 236 SER A O 1
ATOM 1855 N N . GLU A 1 237 ? 6.307 -7.830 -6.817 1.00 79.19 237 GLU A N 1
ATOM 1856 C CA . GLU A 1 237 ? 6.945 -8.849 -7.680 1.00 79.19 237 GLU A CA 1
ATOM 1857 C C . GLU A 1 237 ? 6.059 -9.283 -8.863 1.00 79.19 237 GLU A C 1
ATOM 1859 O O . GLU A 1 237 ? 6.553 -9.723 -9.895 1.00 79.19 237 GLU A O 1
ATOM 1864 N N . GLN A 1 238 ? 4.738 -9.124 -8.746 1.00 77.94 238 GLN A N 1
ATOM 1865 C CA . GLN A 1 238 ? 3.781 -9.399 -9.821 1.00 77.94 238 GLN A CA 1
ATOM 1866 C C . GLN A 1 238 ? 3.600 -8.196 -10.766 1.00 77.94 238 GLN A C 1
ATOM 1868 O O . GLN A 1 238 ? 2.650 -8.164 -11.550 1.00 77.94 238 GLN A O 1
ATOM 1873 N N . GLY A 1 239 ? 4.464 -7.185 -10.669 1.00 81.12 239 GLY A N 1
ATOM 1874 C CA . GLY A 1 239 ? 4.349 -5.894 -11.336 1.00 81.12 239 GLY A CA 1
ATOM 1875 C C . GLY A 1 239 ? 3.483 -4.898 -10.566 1.00 81.12 239 GLY A C 1
ATOM 1876 O O . GLY A 1 239 ? 3.066 -5.131 -9.424 1.00 81.12 239 GLY A O 1
ATOM 1877 N N . MET A 1 240 ? 3.205 -3.772 -11.218 1.00 86.62 240 MET A N 1
ATOM 1878 C CA . MET A 1 240 ? 2.383 -2.693 -10.680 1.00 86.62 240 MET A CA 1
ATOM 1879 C C . MET A 1 240 ? 0.921 -3.127 -10.475 1.00 86.62 240 MET A C 1
ATOM 1881 O O . MET A 1 240 ? 0.169 -3.308 -11.434 1.00 86.62 240 MET A O 1
ATOM 1885 N N . GLN A 1 241 ? 0.506 -3.282 -9.220 1.00 90.25 241 GLN A N 1
ATOM 1886 C CA . GLN A 1 241 ? -0.859 -3.627 -8.827 1.00 90.25 241 GLN A CA 1
ATOM 1887 C C . GLN A 1 241 ? -1.687 -2.366 -8.564 1.00 90.25 241 GLN A C 1
ATOM 1889 O O . GLN A 1 241 ? -1.196 -1.378 -8.016 1.00 90.25 241 GLN A O 1
ATOM 1894 N N . SER A 1 242 ? -2.966 -2.427 -8.920 1.00 92.69 242 SER A N 1
ATOM 1895 C CA . SER A 1 242 ? -3.995 -1.467 -8.542 1.00 92.69 242 SER A CA 1
ATOM 1896 C C . SER A 1 242 ? -5.100 -2.192 -7.784 1.00 92.69 242 SER A C 1
ATOM 1898 O O . SER A 1 242 ? -5.640 -3.190 -8.262 1.00 92.69 242 SER A O 1
ATOM 1900 N N . PHE A 1 243 ? -5.440 -1.662 -6.618 1.00 95.31 243 PHE A N 1
ATOM 1901 C CA . PHE A 1 243 ? -6.578 -2.063 -5.805 1.00 95.31 243 PHE A CA 1
ATOM 1902 C C . PHE A 1 243 ? -7.588 -0.928 -5.829 1.00 95.31 243 PHE A C 1
ATOM 1904 O O . PHE A 1 243 ? -7.212 0.234 -5.695 1.00 95.31 243 PHE A O 1
ATOM 1911 N N . GLU A 1 244 ? -8.859 -1.239 -6.015 1.00 95.00 244 GLU A N 1
ATOM 1912 C CA . GLU A 1 244 ? -9.925 -0.252 -6.117 1.00 95.00 244 GLU A CA 1
ATOM 1913 C C . GLU A 1 244 ? -11.103 -0.661 -5.243 1.00 95.00 244 GLU A C 1
ATOM 1915 O O . GLU A 1 244 ? -11.572 -1.799 -5.302 1.00 95.00 244 GLU A O 1
ATOM 1920 N N . VAL A 1 245 ? -11.599 0.308 -4.476 1.00 93.44 245 VAL A N 1
ATOM 1921 C CA . VAL A 1 245 ? -12.923 0.256 -3.862 1.00 93.44 245 VAL A CA 1
ATOM 1922 C C . VAL A 1 245 ? -13.837 1.115 -4.728 1.00 93.44 245 VAL A C 1
ATOM 1924 O O . VAL A 1 245 ? -13.676 2.334 -4.822 1.00 93.44 245 VAL A O 1
ATOM 1927 N N . THR A 1 246 ? -14.757 0.486 -5.452 1.00 91.94 246 THR A N 1
ATOM 1928 C CA . THR A 1 246 ? -15.649 1.217 -6.360 1.00 91.94 246 THR A CA 1
ATOM 1929 C C . THR A 1 246 ? -16.715 1.989 -5.580 1.00 91.94 246 THR A C 1
ATOM 1931 O O . THR A 1 246 ? -17.022 1.673 -4.433 1.00 91.94 246 THR A O 1
ATOM 1934 N N . ALA A 1 247 ? -17.359 2.964 -6.227 1.00 87.50 247 ALA A N 1
ATOM 1935 C CA . ALA A 1 247 ? -18.481 3.698 -5.631 1.00 87.50 247 ALA A CA 1
ATOM 1936 C C . ALA A 1 247 ? -19.685 2.802 -5.263 1.00 87.50 247 ALA A C 1
ATOM 1938 O O . ALA A 1 247 ? -20.497 3.186 -4.427 1.00 87.50 247 ALA A O 1
ATOM 1939 N N . ASN A 1 248 ? -19.796 1.614 -5.870 1.00 88.81 248 ASN A N 1
ATOM 1940 C CA . ASN A 1 248 ? -20.833 0.630 -5.551 1.00 88.81 248 ASN A CA 1
ATOM 1941 C C . ASN A 1 248 ? -20.433 -0.306 -4.396 1.00 88.81 248 ASN A C 1
ATOM 1943 O O . ASN A 1 248 ? -21.235 -1.143 -3.992 1.00 88.81 248 ASN A O 1
ATOM 1947 N N . GLY A 1 249 ? -19.205 -0.183 -3.884 1.00 87.19 249 GLY A N 1
ATOM 1948 C CA . GLY A 1 249 ? -18.648 -1.042 -2.842 1.00 87.19 249 GLY A CA 1
ATOM 1949 C C . GLY A 1 249 ?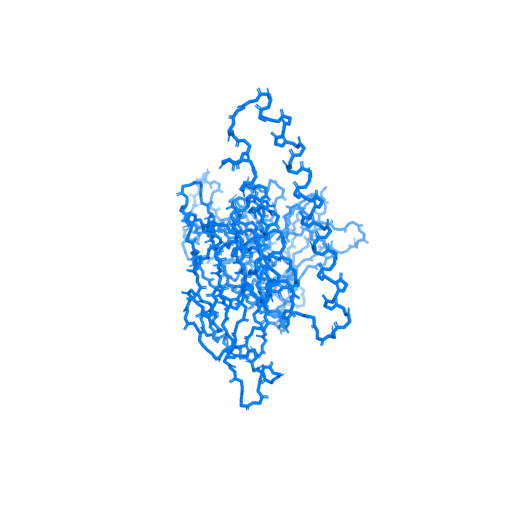 -18.009 -2.337 -3.341 1.00 87.19 249 GLY A C 1
ATOM 1950 O O . GLY A 1 249 ? -17.620 -3.168 -2.525 1.00 87.19 249 GLY A O 1
ATOM 1951 N N . ASP A 1 250 ? -17.862 -2.513 -4.658 1.00 93.25 250 ASP A N 1
ATOM 1952 C CA . ASP A 1 250 ? -17.110 -3.640 -5.216 1.00 93.25 250 ASP A CA 1
ATOM 1953 C C . ASP A 1 250 ? -15.603 -3.466 -4.988 1.00 93.25 250 ASP A C 1
ATOM 1955 O O . ASP A 1 250 ? -15.073 -2.355 -5.105 1.00 93.25 250 ASP A O 1
ATOM 1959 N N . PHE A 1 251 ? -14.916 -4.581 -4.741 1.00 94.31 251 PHE A N 1
ATOM 1960 C CA . PHE A 1 251 ? -13.468 -4.653 -4.562 1.00 94.31 251 PHE A CA 1
ATOM 1961 C C . PHE A 1 251 ? -12.823 -5.212 -5.829 1.00 94.31 251 PHE A C 1
ATOM 1963 O O . PHE A 1 251 ? -13.085 -6.354 -6.211 1.00 94.31 251 PHE A O 1
ATOM 1970 N N . LEU A 1 252 ? -11.984 -4.417 -6.490 1.00 95.38 252 LEU A N 1
ATOM 1971 C CA . LEU A 1 252 ? -11.313 -4.810 -7.727 1.00 95.38 252 LEU A CA 1
ATOM 1972 C C . LEU A 1 252 ? -9.798 -4.795 -7.540 1.00 95.38 252 LEU A C 1
ATOM 1974 O O . LEU A 1 252 ? -9.237 -3.836 -7.019 1.00 95.38 252 LEU A O 1
ATOM 1978 N N . GLN A 1 253 ? -9.137 -5.848 -8.012 1.00 94.00 253 GLN A N 1
ATOM 1979 C CA . GLN A 1 253 ? -7.684 -5.921 -8.105 1.00 94.00 253 GLN A CA 1
ATOM 1980 C C . GLN A 1 253 ? -7.285 -6.125 -9.562 1.00 94.00 253 GLN A C 1
ATOM 1982 O O . GLN A 1 253 ? -7.848 -6.974 -10.257 1.00 94.00 253 GLN A O 1
ATOM 1987 N N . LYS A 1 254 ? -6.293 -5.363 -10.021 1.00 90.75 254 LYS A N 1
ATOM 1988 C CA . LYS A 1 254 ? -5.767 -5.466 -11.379 1.00 90.75 254 LYS A CA 1
ATOM 1989 C C . LYS A 1 254 ? -4.265 -5.191 -11.428 1.00 90.75 254 LYS A C 1
ATOM 1991 O O . LYS A 1 254 ? -3.813 -4.169 -10.922 1.00 90.75 254 LYS A O 1
ATOM 1996 N N . ARG A 1 255 ? -3.512 -6.042 -12.134 1.00 86.75 255 ARG A N 1
ATOM 1997 C CA . ARG A 1 255 ? -2.162 -5.703 -12.614 1.00 86.75 255 ARG A CA 1
ATOM 1998 C C . ARG A 1 255 ? -2.286 -4.693 -13.752 1.00 86.75 255 ARG A C 1
ATOM 2000 O O . ARG A 1 255 ? -2.978 -4.964 -14.734 1.00 86.75 255 ARG A O 1
ATOM 2007 N N . LEU A 1 256 ? -1.632 -3.546 -13.618 1.00 83.88 256 LEU A N 1
ATOM 2008 C CA . LEU A 1 256 ? -1.607 -2.532 -14.663 1.00 83.88 256 LEU A CA 1
ATOM 2009 C C . LEU A 1 256 ? -0.630 -2.928 -15.767 1.00 83.88 256 LEU A C 1
ATOM 2011 O O . LEU A 1 256 ? 0.491 -3.360 -15.503 1.00 83.88 256 LEU A O 1
ATOM 2015 N N . THR A 1 257 ? -1.058 -2.727 -17.007 1.00 78.81 257 THR A N 1
ATOM 2016 C CA . THR A 1 257 ? -0.175 -2.782 -18.178 1.00 78.81 257 THR A CA 1
ATOM 2017 C C . THR A 1 257 ? 0.636 -1.488 -18.308 1.00 78.81 257 THR A C 1
ATOM 2019 O O . THR A 1 257 ? 0.213 -0.440 -17.810 1.00 78.81 257 THR A O 1
ATOM 2022 N N . ALA A 1 258 ? 1.759 -1.512 -19.037 1.00 78.50 258 ALA A N 1
ATOM 2023 C CA . ALA A 1 258 ? 2.516 -0.293 -19.350 1.00 78.50 258 ALA A CA 1
ATOM 2024 C C . ALA A 1 258 ? 1.637 0.806 -19.965 1.00 78.50 258 ALA A C 1
ATOM 2026 O O . ALA A 1 258 ? 1.746 1.975 -19.604 1.00 78.50 258 ALA A O 1
ATOM 2027 N N . ARG A 1 259 ? 0.694 0.427 -20.833 1.00 78.56 259 ARG A N 1
ATOM 2028 C CA . ARG A 1 259 ? -0.272 1.354 -21.423 1.00 78.56 259 ARG A CA 1
ATOM 2029 C C . ARG A 1 259 ? -1.140 2.042 -20.374 1.00 78.56 259 ARG A C 1
ATOM 2031 O O . ARG A 1 259 ? -1.309 3.252 -20.424 1.00 78.56 259 ARG A O 1
ATOM 2038 N N . GLU A 1 260 ? -1.694 1.293 -19.430 1.00 82.94 260 GLU A N 1
ATOM 2039 C CA . GLU A 1 260 ? -2.550 1.870 -18.388 1.00 82.94 260 GLU A CA 1
ATOM 2040 C C . GLU A 1 260 ? -1.770 2.775 -17.437 1.00 82.94 260 GLU A C 1
ATOM 2042 O O . GLU A 1 260 ? -2.309 3.760 -16.932 1.00 82.94 260 GLU A O 1
ATOM 2047 N N . ILE A 1 261 ? -0.495 2.460 -17.211 1.00 82.00 261 ILE A N 1
ATOM 2048 C CA . ILE A 1 261 ? 0.425 3.330 -16.483 1.00 82.00 261 ILE A CA 1
ATOM 2049 C C . ILE A 1 261 ? 0.641 4.637 -17.259 1.00 82.00 261 ILE A C 1
ATOM 2051 O O . ILE A 1 261 ? 0.516 5.706 -16.666 1.00 82.00 261 ILE A O 1
ATOM 2055 N N . LEU A 1 262 ? 0.884 4.571 -18.572 1.00 81.25 262 LEU A N 1
ATOM 2056 C CA . LEU A 1 262 ? 1.063 5.743 -19.441 1.00 81.25 262 LEU A CA 1
ATOM 2057 C C . LEU A 1 262 ? -0.193 6.611 -19.541 1.00 81.25 262 LEU A C 1
ATOM 2059 O O . LEU A 1 262 ? -0.112 7.829 -19.434 1.00 81.25 262 LEU A O 1
ATOM 2063 N N . GLU A 1 263 ? -1.365 5.997 -19.700 1.00 82.25 263 GLU A N 1
ATOM 2064 C CA . GLU A 1 263 ? -2.647 6.712 -19.754 1.00 82.25 263 GLU A CA 1
ATOM 2065 C C . GLU A 1 263 ? -2.947 7.450 -18.435 1.00 82.25 263 GLU A C 1
ATOM 2067 O O . GLU A 1 263 ? -3.647 8.464 -18.430 1.00 82.25 263 GLU A O 1
ATOM 2072 N N . ARG A 1 264 ? -2.405 6.968 -17.308 1.00 79.19 264 ARG A N 1
ATOM 2073 C CA . ARG A 1 264 ? -2.519 7.615 -15.989 1.00 79.19 264 ARG A CA 1
ATOM 2074 C C . ARG A 1 264 ? -1.427 8.640 -15.726 1.00 79.19 264 ARG A C 1
ATOM 2076 O O . ARG A 1 264 ? -1.669 9.634 -15.043 1.00 79.19 264 ARG A O 1
ATOM 2083 N N . ASN A 1 265 ? -0.236 8.384 -16.240 1.00 79.81 265 ASN A N 1
ATOM 2084 C CA . ASN A 1 265 ? 0.938 9.213 -16.083 1.00 79.81 265 ASN A CA 1
ATOM 2085 C C . ASN A 1 265 ? 1.501 9.509 -17.474 1.00 79.81 265 ASN A C 1
ATOM 2087 O O . ASN A 1 265 ? 2.360 8.793 -17.981 1.00 79.81 265 ASN A O 1
ATOM 2091 N N . ASN A 1 266 ? 1.013 10.593 -18.082 1.00 77.38 266 ASN A N 1
ATOM 2092 C CA . ASN A 1 266 ? 1.373 10.994 -19.447 1.00 77.38 266 ASN A CA 1
ATOM 2093 C C . ASN A 1 266 ? 2.877 11.268 -19.644 1.00 77.38 266 ASN A C 1
ATOM 2095 O O . ASN A 1 266 ? 3.314 11.448 -20.778 1.00 77.38 266 ASN A O 1
ATOM 2099 N N . THR A 1 267 ? 3.662 11.347 -18.566 1.00 82.69 267 THR A N 1
ATOM 2100 C CA . THR A 1 267 ? 5.121 11.490 -18.616 1.00 82.69 267 THR A CA 1
ATOM 2101 C C . THR A 1 267 ? 5.848 10.219 -18.178 1.00 82.69 267 THR A C 1
ATOM 2103 O O . THR A 1 267 ? 7.052 10.262 -17.936 1.00 82.69 267 THR A O 1
ATOM 2106 N N . ALA A 1 268 ? 5.155 9.087 -18.048 1.00 85.44 268 ALA A N 1
ATOM 2107 C CA . ALA A 1 268 ? 5.778 7.844 -17.632 1.00 85.44 268 ALA A CA 1
ATOM 2108 C C . ALA A 1 268 ? 6.696 7.259 -18.711 1.00 85.44 268 ALA A C 1
ATOM 2110 O O . ALA A 1 268 ? 6.410 7.284 -19.909 1.00 85.44 268 ALA A O 1
ATOM 2111 N N . LEU A 1 269 ? 7.786 6.663 -18.247 1.00 88.12 269 LEU A N 1
ATOM 2112 C CA . LEU A 1 269 ? 8.575 5.700 -18.996 1.00 88.12 269 LEU A CA 1
ATOM 2113 C C . LEU A 1 269 ? 8.511 4.384 -18.226 1.00 88.12 269 LEU A C 1
ATOM 2115 O O . LEU A 1 269 ? 9.077 4.281 -17.141 1.00 88.12 269 LEU A O 1
ATOM 2119 N N . VAL A 1 270 ? 7.794 3.405 -18.764 1.00 88.19 270 VAL A N 1
ATOM 2120 C CA . VAL A 1 270 ? 7.620 2.091 -18.150 1.00 88.19 270 VAL A CA 1
ATOM 2121 C C . VAL A 1 270 ? 8.658 1.137 -18.709 1.00 88.19 270 VAL A C 1
ATOM 2123 O O . VAL A 1 270 ? 8.686 0.899 -19.917 1.00 88.19 270 VAL A O 1
ATOM 2126 N N . ILE A 1 271 ? 9.492 0.599 -17.826 1.00 87.81 271 ILE A N 1
ATOM 2127 C CA . ILE A 1 271 ? 10.493 -0.413 -18.151 1.00 87.81 271 ILE A CA 1
ATOM 2128 C C . ILE A 1 271 ? 9.961 -1.786 -17.755 1.00 87.81 271 ILE A C 1
ATOM 2130 O O . ILE A 1 271 ? 9.567 -1.999 -16.605 1.00 87.81 271 ILE A O 1
ATOM 2134 N N . GLU A 1 272 ? 9.958 -2.715 -18.706 1.00 85.00 272 GLU A N 1
ATOM 2135 C CA . GLU A 1 272 ? 9.505 -4.095 -18.514 1.00 85.00 272 GLU A CA 1
ATOM 2136 C C . GLU A 1 272 ? 10.517 -5.076 -19.118 1.00 85.00 272 GLU A C 1
ATOM 2138 O O . GLU A 1 272 ? 11.098 -4.798 -20.163 1.00 85.00 272 GLU A O 1
ATOM 2143 N N . ASP A 1 273 ? 10.717 -6.228 -18.480 1.00 80.31 273 ASP A N 1
ATOM 2144 C CA . ASP A 1 273 ? 11.536 -7.335 -18.996 1.00 80.31 273 ASP A CA 1
ATOM 2145 C C . ASP A 1 273 ? 10.608 -8.491 -19.374 1.00 80.31 273 ASP A C 1
ATOM 2147 O O . ASP A 1 273 ? 9.709 -8.833 -18.600 1.00 80.31 273 ASP A O 1
ATOM 2151 N N . ASP A 1 274 ? 10.825 -9.091 -20.545 1.00 77.88 274 ASP A N 1
ATOM 2152 C CA . ASP A 1 274 ? 10.033 -10.214 -21.059 1.00 77.88 274 ASP A CA 1
ATOM 2153 C C . ASP A 1 274 ? 9.933 -11.382 -20.064 1.00 77.88 274 ASP A C 1
ATOM 2155 O O . ASP A 1 274 ? 8.874 -11.988 -19.913 1.00 77.88 274 ASP A O 1
ATOM 2159 N N . ASN A 1 275 ? 10.989 -11.636 -19.284 1.00 71.94 275 ASN A N 1
ATOM 2160 C CA . ASN A 1 275 ? 10.996 -12.692 -18.268 1.00 71.94 275 ASN A CA 1
ATOM 2161 C C . ASN A 1 275 ? 10.037 -12.415 -17.094 1.00 71.94 275 ASN A C 1
ATOM 2163 O O . ASN A 1 275 ? 9.642 -13.344 -16.390 1.00 71.94 275 ASN A O 1
ATOM 2167 N N . ALA A 1 276 ? 9.675 -11.149 -16.866 1.00 68.00 276 ALA A N 1
ATOM 2168 C CA . ALA A 1 276 ? 8.767 -10.706 -15.805 1.00 68.00 276 ALA A CA 1
ATOM 2169 C C . ALA A 1 276 ? 7.345 -10.389 -16.322 1.00 68.00 276 ALA A C 1
ATOM 2171 O O . ALA A 1 276 ? 6.434 -10.058 -15.540 1.00 68.00 276 ALA A O 1
ATOM 2172 N N . LEU A 1 277 ? 7.126 -10.478 -17.638 1.00 71.19 277 LEU A N 1
ATOM 2173 C CA . LEU A 1 277 ? 5.809 -10.318 -18.239 1.00 71.19 277 LEU A CA 1
ATOM 2174 C C . LEU A 1 277 ? 4.950 -11.569 -17.989 1.00 71.19 277 LEU A C 1
ATOM 2176 O O . LEU A 1 277 ? 5.449 -12.696 -17.970 1.00 71.19 277 LEU A O 1
ATOM 2180 N N . PRO A 1 278 ? 3.636 -11.405 -17.764 1.00 65.81 278 PRO A N 1
ATOM 2181 C CA . PRO A 1 278 ? 2.748 -12.546 -17.645 1.00 65.81 278 PRO A CA 1
ATOM 2182 C C . PRO A 1 278 ? 2.629 -13.232 -19.017 1.00 65.81 278 PRO A C 1
ATOM 2184 O O . PRO A 1 278 ? 2.699 -12.585 -20.063 1.00 65.81 278 PRO A O 1
ATOM 2187 N N . ALA A 1 279 ? 2.482 -14.559 -19.020 1.00 61.16 279 ALA A N 1
ATOM 2188 C CA . ALA A 1 279 ? 2.599 -15.379 -20.231 1.00 61.16 279 ALA A CA 1
ATOM 2189 C C . ALA A 1 279 ? 1.620 -14.989 -21.360 1.00 61.16 279 ALA A C 1
ATOM 2191 O O . ALA A 1 279 ? 1.895 -15.234 -22.531 1.00 61.16 279 ALA A O 1
ATOM 2192 N N . ASP A 1 280 ? 0.489 -14.371 -21.020 1.00 56.81 280 ASP A N 1
ATOM 2193 C CA . ASP A 1 280 ? -0.512 -13.857 -21.953 1.00 56.81 280 ASP A CA 1
ATOM 2194 C C . ASP A 1 280 ? -0.071 -12.572 -22.682 1.00 56.81 280 ASP A C 1
ATOM 2196 O O . ASP A 1 280 ? -0.448 -12.384 -23.842 1.00 56.81 280 ASP A O 1
ATOM 2200 N N . ALA A 1 281 ? 0.788 -11.745 -22.074 1.00 57.78 281 ALA A N 1
ATOM 2201 C CA . ALA A 1 281 ? 1.339 -10.529 -22.683 1.00 57.78 281 ALA A CA 1
ATOM 2202 C C . ALA A 1 281 ? 2.348 -10.827 -23.814 1.00 57.78 281 ALA A C 1
ATOM 2204 O O . ALA A 1 281 ? 2.368 -10.133 -24.834 1.00 57.78 281 ALA A O 1
ATOM 2205 N N . VAL A 1 282 ? 3.126 -11.907 -23.684 1.00 50.94 282 VAL A N 1
ATOM 2206 C CA . VAL A 1 282 ? 4.181 -12.308 -24.641 1.00 50.94 282 VAL A CA 1
ATOM 2207 C C . VAL A 1 282 ? 3.596 -12.857 -25.956 1.00 50.94 282 VAL A C 1
ATOM 2209 O O . VAL A 1 282 ? 4.153 -12.675 -27.042 1.00 50.94 282 VAL A O 1
ATOM 2212 N N . THR A 1 283 ? 2.410 -13.473 -25.907 1.00 48.53 283 THR A N 1
ATOM 2213 C CA . THR A 1 283 ? 1.705 -13.993 -27.099 1.00 48.53 283 THR A CA 1
ATOM 2214 C C . THR A 1 283 ? 1.280 -12.902 -28.094 1.00 48.53 283 THR A C 1
ATOM 2216 O O . THR A 1 283 ? 1.182 -13.158 -29.299 1.00 48.53 283 THR A O 1
ATOM 2219 N N . ALA A 1 284 ? 1.058 -11.670 -27.623 1.00 47.00 284 ALA A N 1
ATOM 2220 C CA . ALA A 1 284 ? 0.783 -10.517 -28.484 1.00 47.00 284 ALA A CA 1
ATOM 2221 C C . ALA A 1 284 ? 2.057 -9.978 -29.174 1.00 47.00 284 ALA A C 1
ATOM 2223 O O . ALA A 1 284 ? 1.985 -9.441 -30.281 1.00 47.00 284 ALA A O 1
ATOM 2224 N N . ALA A 1 285 ? 3.231 -10.176 -28.559 1.00 46.72 285 ALA A N 1
ATOM 2225 C CA . ALA A 1 285 ? 4.534 -9.739 -29.070 1.00 46.72 285 ALA A CA 1
ATOM 2226 C C . ALA A 1 285 ? 4.994 -10.539 -30.302 1.00 46.72 285 ALA A C 1
ATOM 2228 O O . ALA A 1 285 ? 5.591 -10.007 -31.234 1.00 46.72 285 ALA A O 1
ATOM 2229 N N . SER A 1 286 ? 4.693 -11.839 -30.327 1.00 41.72 286 SER A N 1
ATOM 2230 C CA . SER A 1 286 ? 5.218 -12.792 -31.316 1.00 41.72 286 SER A CA 1
ATOM 2231 C C . SER A 1 286 ? 4.350 -12.946 -32.577 1.00 41.72 286 SER A C 1
ATOM 2233 O O . SER A 1 286 ? 4.775 -13.579 -33.543 1.00 41.72 286 SER A O 1
ATOM 2235 N N . SER A 1 287 ? 3.149 -12.354 -32.606 1.00 42.88 287 SER A N 1
ATOM 2236 C CA . SER A 1 287 ? 2.158 -12.544 -33.680 1.00 42.88 287 SER A CA 1
ATOM 2237 C C . SER A 1 287 ? 1.902 -11.313 -34.566 1.00 42.88 287 SER A C 1
ATOM 2239 O O . SER A 1 287 ? 1.251 -11.434 -35.605 1.00 42.88 287 SER A O 1
ATOM 2241 N N . SER A 1 288 ? 2.442 -10.137 -34.237 1.00 42.34 288 SER A N 1
ATOM 2242 C CA . SER A 1 288 ? 2.143 -8.878 -34.938 1.00 42.34 288 SER A CA 1
ATOM 2243 C C . SER A 1 288 ? 3.154 -8.531 -36.044 1.00 42.34 288 SER A C 1
ATOM 2245 O O . SER A 1 288 ? 3.834 -7.508 -36.037 1.00 42.34 288 SER A O 1
ATOM 2247 N N . THR A 1 289 ? 3.204 -9.348 -37.096 1.00 39.62 289 THR A N 1
ATOM 2248 C CA . THR A 1 289 ? 3.783 -8.900 -38.374 1.00 39.62 289 THR A CA 1
ATOM 2249 C C . THR A 1 289 ? 2.763 -8.030 -39.122 1.00 39.62 289 THR A C 1
ATOM 2251 O O . THR A 1 289 ? 1.978 -8.515 -39.929 1.00 39.62 289 THR A O 1
ATOM 2254 N N . GLY A 1 290 ? 2.769 -6.718 -38.857 1.00 38.91 290 GLY A N 1
ATOM 2255 C CA . GLY A 1 290 ? 2.215 -5.723 -39.792 1.00 38.91 290 GLY A CA 1
ATOM 2256 C C . GLY A 1 290 ? 0.850 -5.098 -39.476 1.00 38.91 290 GLY A C 1
ATOM 2257 O O . GLY A 1 290 ? 0.233 -4.542 -40.382 1.00 38.91 290 GLY A O 1
ATOM 2258 N N . GLY A 1 291 ? 0.377 -5.131 -38.229 1.00 33.31 291 GLY A N 1
ATOM 2259 C CA . GLY A 1 291 ? -0.787 -4.346 -37.800 1.00 33.31 291 GLY A CA 1
ATOM 2260 C C . GLY A 1 291 ? -0.359 -3.097 -37.032 1.00 33.31 291 GLY A C 1
ATOM 2261 O O . GLY A 1 291 ? 0.448 -3.190 -36.115 1.00 33.31 291 GLY A O 1
ATOM 2262 N N . SER A 1 292 ? -0.911 -1.931 -37.370 1.00 37.97 292 SER A N 1
ATOM 2263 C CA . SER A 1 292 ? -0.811 -0.697 -36.577 1.00 37.97 292 SER A CA 1
ATOM 2264 C C . SER A 1 292 ? -1.683 -0.789 -35.320 1.00 37.97 292 SER A C 1
ATOM 2266 O O . SER A 1 292 ? -2.590 0.018 -35.126 1.00 37.97 292 SER A O 1
ATOM 2268 N N . ASP A 1 293 ? -1.453 -1.822 -34.516 1.00 42.16 293 ASP A N 1
ATOM 2269 C CA . ASP A 1 293 ? -2.018 -1.944 -33.185 1.00 42.16 293 ASP A CA 1
ATOM 2270 C C . ASP A 1 293 ? -0.931 -1.496 -32.195 1.00 42.16 293 ASP A C 1
ATOM 2272 O O . ASP A 1 293 ? 0.091 -2.175 -32.066 1.00 42.16 293 ASP A O 1
ATOM 2276 N N . PRO A 1 294 ? -1.071 -0.336 -31.532 1.00 42.66 294 PRO A N 1
ATOM 2277 C CA . PRO A 1 294 ? -0.076 0.182 -30.588 1.00 42.66 294 PRO A CA 1
ATOM 2278 C C . PRO A 1 294 ? 0.075 -0.666 -29.305 1.00 42.66 294 PRO A C 1
ATOM 2280 O O . PRO A 1 294 ? 0.714 -0.222 -28.358 1.00 42.66 294 PRO A O 1
ATOM 2283 N N . ALA A 1 295 ? -0.516 -1.866 -29.258 1.00 46.62 295 ALA A N 1
ATOM 2284 C CA . ALA A 1 295 ? -0.504 -2.791 -28.126 1.00 46.62 295 ALA A CA 1
ATOM 2285 C C . ALA A 1 295 ? 0.485 -3.966 -28.264 1.00 46.62 295 ALA A C 1
ATOM 2287 O O . ALA A 1 295 ? 0.571 -4.788 -27.354 1.00 46.62 295 ALA A O 1
ATOM 2288 N N . ALA A 1 296 ? 1.213 -4.087 -29.376 1.00 59.88 296 ALA A N 1
ATOM 2289 C CA . ALA A 1 296 ? 2.162 -5.178 -29.547 1.00 59.88 296 ALA A CA 1
ATOM 2290 C C . ALA A 1 296 ? 3.569 -4.770 -29.104 1.00 59.88 296 ALA A C 1
ATOM 2292 O O . ALA A 1 296 ? 4.171 -3.870 -29.690 1.00 59.88 296 ALA A O 1
ATOM 2293 N N . TYR A 1 297 ? 4.095 -5.469 -28.100 1.00 67.44 297 TYR A N 1
ATOM 2294 C CA . TYR A 1 297 ? 5.506 -5.414 -27.736 1.00 67.44 297 TYR A CA 1
ATOM 2295 C C . TYR A 1 297 ? 6.377 -5.662 -28.972 1.00 67.44 297 TYR A C 1
ATOM 2297 O O . TYR A 1 297 ? 6.233 -6.690 -29.640 1.00 67.44 297 TYR A O 1
ATOM 2305 N N . LYS A 1 298 ? 7.279 -4.729 -29.289 1.00 73.12 298 LYS A N 1
ATOM 2306 C CA . LYS A 1 298 ? 8.176 -4.849 -30.446 1.00 73.12 298 LYS A CA 1
ATOM 2307 C C . LYS A 1 298 ? 9.574 -5.202 -29.987 1.00 73.12 298 LYS A C 1
ATOM 2309 O O . LYS A 1 298 ? 10.166 -4.474 -29.202 1.00 73.12 298 LYS A O 1
ATOM 2314 N N . VAL A 1 299 ? 10.123 -6.301 -30.487 1.00 74.19 299 VAL A N 1
ATOM 2315 C CA . VAL A 1 299 ? 11.501 -6.697 -30.167 1.00 74.19 299 VAL A CA 1
ATOM 2316 C C . VAL A 1 299 ? 12.479 -5.807 -30.939 1.00 74.19 299 VAL A C 1
ATOM 2318 O O . VAL A 1 299 ? 12.307 -5.586 -32.139 1.00 74.19 299 VAL A O 1
ATOM 2321 N N . ALA A 1 300 ? 13.504 -5.294 -30.259 1.00 76.31 300 ALA A N 1
ATOM 2322 C CA . ALA A 1 300 ? 14.581 -4.548 -30.900 1.00 76.31 300 ALA A CA 1
ATOM 2323 C C . ALA A 1 300 ? 15.605 -5.486 -31.544 1.00 76.31 300 ALA A C 1
ATOM 2325 O O . ALA A 1 300 ? 15.883 -6.578 -31.048 1.00 76.31 300 ALA A O 1
ATOM 2326 N N . ASN A 1 301 ? 16.216 -5.031 -32.637 1.00 73.38 301 ASN A N 1
ATOM 2327 C CA . ASN A 1 301 ? 17.378 -5.715 -33.189 1.00 73.38 301 ASN A CA 1
ATOM 2328 C C . ASN A 1 301 ? 18.572 -5.489 -32.260 1.00 73.38 301 ASN A C 1
ATOM 2330 O O . ASN A 1 301 ? 18.994 -4.348 -32.070 1.00 73.38 301 ASN A O 1
ATOM 2334 N N . GLN A 1 302 ? 19.122 -6.573 -31.719 1.00 77.38 302 GLN A N 1
ATOM 2335 C CA . GLN A 1 302 ? 20.296 -6.506 -30.859 1.00 77.38 302 GLN A CA 1
ATOM 2336 C C . GLN A 1 302 ? 21.567 -6.348 -31.696 1.00 77.38 302 GLN A C 1
ATOM 2338 O O . GLN A 1 302 ? 21.789 -7.079 -32.663 1.00 77.38 302 GLN A O 1
ATOM 2343 N N . SER A 1 303 ? 22.396 -5.371 -31.328 1.00 71.75 303 SER A N 1
ATOM 2344 C CA . SER A 1 303 ? 23.681 -5.100 -31.987 1.00 71.75 303 SER A CA 1
ATOM 2345 C C . SER A 1 303 ? 24.880 -5.634 -31.203 1.00 71.75 303 SER A C 1
ATOM 2347 O O . SER A 1 303 ? 25.903 -5.959 -31.808 1.00 71.75 303 SER A O 1
ATOM 2349 N N . ALA A 1 304 ? 24.755 -5.770 -29.880 1.00 77.62 304 ALA A N 1
ATOM 2350 C CA . ALA A 1 304 ? 25.799 -6.314 -29.022 1.00 77.62 304 ALA A CA 1
ATOM 2351 C C . ALA A 1 304 ? 25.709 -7.849 -28.925 1.00 77.62 304 ALA A C 1
ATOM 2353 O O . ALA A 1 304 ? 24.687 -8.418 -28.543 1.00 77.62 304 ALA A O 1
ATOM 2354 N N . SER A 1 305 ? 26.805 -8.540 -29.254 1.00 75.44 305 SER A N 1
ATOM 2355 C CA . SER A 1 305 ? 26.879 -10.005 -29.178 1.00 75.44 305 SER A CA 1
ATOM 2356 C C . SER A 1 305 ? 26.766 -10.495 -27.729 1.00 75.44 305 SER A C 1
ATOM 2358 O O . SER A 1 305 ? 27.570 -10.122 -26.873 1.00 75.44 305 SER A O 1
ATOM 2360 N N . GLY A 1 306 ? 25.825 -11.406 -27.464 1.00 75.19 306 GLY A N 1
ATOM 2361 C CA . GLY A 1 306 ? 25.581 -11.948 -26.123 1.00 75.19 306 GLY A CA 1
ATOM 2362 C C . GLY A 1 306 ? 24.804 -11.001 -25.204 1.00 75.19 306 GLY A C 1
ATOM 2363 O O . GLY A 1 306 ? 24.988 -11.079 -23.985 1.00 75.19 306 GLY A O 1
ATOM 2364 N N . CYS A 1 307 ? 23.998 -10.115 -25.798 1.00 79.31 307 CYS A N 1
ATOM 2365 C CA . CYS A 1 307 ? 22.994 -9.261 -25.165 1.00 79.31 307 CYS A CA 1
ATOM 2366 C C . CYS A 1 307 ? 21.604 -9.594 -25.728 1.00 79.31 307 CYS A C 1
ATOM 2368 O O . CYS A 1 307 ? 20.941 -8.753 -26.326 1.00 79.31 307 CYS A O 1
ATOM 2370 N N . ASP A 1 308 ? 21.169 -10.843 -25.549 1.00 72.38 308 ASP A N 1
ATOM 2371 C CA . ASP A 1 308 ? 19.908 -11.360 -26.105 1.00 72.38 308 ASP A CA 1
ATOM 2372 C C . ASP A 1 308 ? 18.683 -11.008 -25.234 1.00 72.38 308 ASP A C 1
ATOM 2374 O O . ASP A 1 308 ? 17.635 -11.646 -25.321 1.00 72.38 308 ASP A O 1
ATOM 2378 N N . TYR A 1 309 ? 18.819 -10.011 -24.355 1.00 76.56 309 TYR A N 1
ATOM 2379 C CA . TYR A 1 309 ? 17.762 -9.596 -23.440 1.00 76.56 309 TYR A CA 1
ATOM 2380 C C . TYR A 1 309 ? 16.653 -8.861 -24.187 1.00 76.56 309 TYR A C 1
ATOM 2382 O O . TYR A 1 309 ? 16.902 -8.046 -25.079 1.00 76.56 309 TYR A O 1
ATOM 2390 N N . ILE A 1 310 ? 15.415 -9.132 -23.787 1.00 81.44 310 ILE A N 1
ATOM 2391 C CA . ILE A 1 310 ? 14.232 -8.496 -24.349 1.00 81.44 310 ILE A CA 1
ATOM 2392 C C . ILE A 1 310 ? 13.658 -7.581 -23.270 1.00 81.44 310 ILE A C 1
ATOM 2394 O O . ILE A 1 310 ? 12.875 -7.994 -22.418 1.00 81.44 310 ILE A O 1
ATOM 2398 N N . VAL A 1 311 ? 14.115 -6.331 -23.298 1.00 84.81 311 VAL A N 1
ATOM 2399 C CA . VAL A 1 311 ? 13.670 -5.272 -22.390 1.00 84.81 311 VAL A CA 1
ATOM 2400 C C . VAL A 1 311 ? 12.899 -4.247 -23.200 1.00 84.81 311 VAL A C 1
ATOM 2402 O O . VAL A 1 311 ? 13.308 -3.887 -24.303 1.00 84.81 311 VAL A O 1
ATOM 2405 N N . TYR A 1 312 ? 11.790 -3.774 -22.655 1.00 86.12 312 TYR A N 1
ATOM 2406 C CA . TYR A 1 312 ? 10.886 -2.840 -23.298 1.00 86.12 312 TYR A CA 1
ATOM 2407 C C . TYR A 1 312 ? 10.840 -1.520 -22.539 1.00 86.12 312 TYR A C 1
ATOM 2409 O O . TYR A 1 312 ? 10.768 -1.497 -21.312 1.00 86.12 312 TYR A O 1
ATOM 2417 N N . ALA A 1 313 ? 10.808 -0.424 -23.287 1.00 87.69 313 ALA A N 1
ATOM 2418 C CA . ALA A 1 313 ? 10.450 0.904 -22.827 1.00 87.69 313 ALA A CA 1
ATOM 2419 C C . ALA A 1 313 ? 9.118 1.295 -23.476 1.00 87.69 313 ALA A C 1
ATOM 2421 O O . ALA A 1 313 ? 9.040 1.479 -24.690 1.00 87.69 313 ALA A O 1
ATOM 2422 N N . ASN A 1 314 ? 8.049 1.395 -22.681 1.00 85.50 314 ASN A N 1
ATOM 2423 C CA . ASN A 1 314 ? 6.692 1.675 -23.171 1.00 85.50 314 ASN A CA 1
ATOM 2424 C C . ASN A 1 314 ? 6.232 0.716 -24.295 1.00 85.50 314 ASN A C 1
ATOM 2426 O O . ASN A 1 314 ? 5.523 1.123 -25.213 1.00 85.50 314 ASN A O 1
ATOM 2430 N N . GLY A 1 315 ? 6.646 -0.556 -24.232 1.00 77.06 315 GLY A N 1
ATOM 2431 C CA . GLY A 1 315 ? 6.332 -1.588 -25.231 1.00 77.06 315 GLY A CA 1
ATOM 2432 C C . GLY A 1 315 ? 7.274 -1.638 -26.443 1.00 77.06 315 GLY A C 1
ATOM 2433 O O . GLY A 1 315 ? 7.246 -2.610 -27.197 1.00 77.06 315 GLY A O 1
ATOM 2434 N N . GLU A 1 316 ? 8.149 -0.649 -26.624 1.00 83.69 316 GLU A N 1
ATOM 2435 C CA . GLU A 1 316 ? 9.183 -0.667 -27.663 1.00 83.69 316 GLU A CA 1
ATOM 2436 C C . GLU A 1 316 ? 10.467 -1.287 -27.106 1.00 83.69 316 GLU A C 1
ATOM 2438 O O . GLU A 1 316 ? 10.926 -0.920 -26.026 1.00 83.69 316 GLU A O 1
ATOM 2443 N N . GLY A 1 317 ? 11.052 -2.243 -27.822 1.00 83.69 317 GLY A N 1
ATOM 2444 C CA . GLY A 1 317 ? 12.273 -2.916 -27.395 1.00 83.69 317 GLY A CA 1
ATOM 2445 C C . GLY A 1 317 ? 13.447 -1.946 -27.284 1.00 83.69 317 GLY A C 1
ATOM 2446 O O . GLY A 1 317 ? 13.653 -1.096 -28.153 1.00 83.69 317 GLY A O 1
ATOM 2447 N N . LEU A 1 318 ? 14.245 -2.104 -26.233 1.00 87.12 318 LEU A N 1
ATOM 2448 C CA . LEU A 1 318 ? 15.487 -1.373 -26.044 1.00 87.12 318 LEU A CA 1
ATOM 2449 C C . LEU A 1 318 ? 16.624 -2.065 -26.814 1.00 87.12 318 LEU A C 1
ATOM 2451 O O . LEU A 1 318 ? 16.879 -3.254 -26.592 1.00 87.12 318 LEU A O 1
ATOM 2455 N N . PRO A 1 319 ? 17.310 -1.353 -27.728 1.00 87.44 319 PRO A N 1
ATOM 2456 C CA . PRO A 1 319 ? 18.475 -1.895 -28.408 1.00 87.44 319 PRO A CA 1
ATOM 2457 C C . PRO A 1 319 ? 19.692 -1.841 -27.480 1.00 87.44 319 PRO A C 1
ATOM 2459 O O . PRO A 1 319 ? 20.116 -0.759 -27.072 1.00 87.44 319 PRO A O 1
ATOM 2462 N N . PHE A 1 320 ? 20.289 -2.997 -27.188 1.00 87.25 320 PHE A N 1
ATOM 2463 C CA . PHE A 1 320 ? 21.576 -3.059 -26.501 1.00 87.25 320 PHE A CA 1
ATOM 2464 C C . PHE A 1 320 ? 22.709 -2.891 -27.520 1.00 87.25 320 PHE A C 1
ATOM 2466 O O . PHE A 1 320 ? 22.861 -3.664 -28.482 1.00 87.25 320 PHE A O 1
ATOM 2473 N N . THR A 1 321 ? 23.486 -1.826 -27.335 1.00 84.75 321 THR A N 1
ATOM 2474 C CA . THR A 1 321 ? 24.495 -1.365 -28.299 1.00 84.75 321 THR A CA 1
ATOM 2475 C C . THR A 1 321 ? 25.914 -1.734 -27.916 1.00 84.75 321 THR A C 1
ATOM 2477 O O . THR A 1 321 ? 26.755 -1.858 -28.805 1.00 84.75 321 THR A O 1
ATOM 2480 N N . ASP A 1 322 ? 26.174 -1.955 -26.629 1.00 84.25 322 ASP A N 1
ATOM 2481 C CA . ASP A 1 322 ? 27.497 -2.324 -26.127 1.00 84.25 322 ASP A CA 1
ATOM 2482 C C . ASP A 1 322 ? 27.405 -3.379 -25.013 1.00 84.25 322 ASP A C 1
ATOM 2484 O O . ASP A 1 322 ? 26.334 -3.630 -24.449 1.00 84.25 322 ASP A O 1
ATOM 2488 N N . LYS A 1 323 ? 28.537 -4.021 -24.717 1.00 84.81 323 LYS A N 1
ATOM 2489 C CA . LYS A 1 323 ? 28.708 -4.941 -23.595 1.00 84.81 323 LYS A CA 1
ATOM 2490 C C . LYS A 1 323 ? 30.027 -4.659 -22.887 1.00 84.81 323 LYS A C 1
ATOM 2492 O O . LYS A 1 323 ? 31.100 -4.978 -23.405 1.00 84.81 323 LYS A O 1
ATOM 2497 N N . LYS A 1 324 ? 29.941 -4.150 -21.662 1.00 83.75 324 LYS A N 1
ATOM 2498 C CA . LYS A 1 324 ? 31.089 -3.777 -20.838 1.00 83.75 324 LYS A CA 1
ATOM 2499 C C . LYS A 1 324 ? 31.055 -4.528 -19.517 1.00 83.75 324 LYS A C 1
ATOM 2501 O O . LYS A 1 324 ? 30.034 -4.561 -18.845 1.00 83.75 324 LYS A O 1
ATOM 2506 N N . ASP A 1 325 ? 32.164 -5.173 -19.160 1.00 81.94 325 ASP A N 1
ATOM 2507 C CA . ASP A 1 325 ? 32.290 -5.930 -17.904 1.00 81.94 325 ASP A CA 1
ATOM 2508 C C . ASP A 1 325 ? 31.137 -6.937 -17.669 1.00 81.94 325 ASP A C 1
ATOM 2510 O O . ASP A 1 325 ? 30.656 -7.113 -16.556 1.00 81.94 325 ASP A O 1
ATOM 2514 N N . GLU A 1 326 ? 30.701 -7.611 -18.744 1.00 81.00 326 GLU A N 1
ATOM 2515 C CA . GLU A 1 326 ? 29.552 -8.540 -18.797 1.00 81.00 326 GLU A CA 1
ATOM 2516 C C . GLU A 1 326 ? 28.151 -7.902 -18.695 1.00 81.00 326 GLU A C 1
ATOM 2518 O O . GLU A 1 326 ? 27.166 -8.623 -18.862 1.00 81.00 326 GLU A O 1
ATOM 2523 N N . VAL A 1 327 ? 28.054 -6.579 -18.538 1.00 86.81 327 VAL A N 1
ATOM 2524 C CA . VAL A 1 327 ? 26.804 -5.804 -18.497 1.00 86.81 327 VAL A CA 1
ATOM 2525 C C . VAL A 1 327 ? 26.468 -5.270 -19.893 1.00 86.81 327 VAL A C 1
ATOM 2527 O O . VAL A 1 327 ? 27.319 -4.693 -20.568 1.00 86.81 327 VAL A O 1
ATOM 2530 N N . CYS A 1 328 ? 25.234 -5.478 -20.346 1.00 89.25 328 CYS A N 1
ATOM 2531 C CA . CYS A 1 328 ? 24.735 -4.944 -21.614 1.00 89.25 328 CYS A CA 1
ATOM 2532 C C . CYS A 1 328 ? 24.229 -3.510 -21.442 1.00 89.25 328 CYS A C 1
ATOM 2534 O O . CYS A 1 328 ? 23.438 -3.241 -20.543 1.00 89.25 328 CYS A O 1
ATOM 2536 N N . GLU A 1 329 ? 24.652 -2.595 -22.307 1.00 91.81 329 GLU A N 1
ATOM 2537 C CA . GLU A 1 329 ? 24.320 -1.172 -22.192 1.00 91.81 329 GLU A CA 1
ATOM 2538 C C . GLU A 1 329 ? 23.275 -0.764 -23.236 1.00 91.81 329 GLU A C 1
ATOM 2540 O O . GLU A 1 329 ? 23.395 -1.082 -24.426 1.00 91.81 329 GLU A O 1
ATOM 2545 N N . ALA A 1 330 ? 22.246 -0.054 -22.777 1.00 91.94 330 ALA A N 1
ATOM 2546 C CA . ALA A 1 330 ? 21.248 0.598 -23.615 1.00 91.94 330 ALA A CA 1
ATOM 2547 C C . ALA A 1 330 ? 21.063 2.057 -23.186 1.00 91.94 330 ALA A C 1
ATOM 2549 O O . ALA A 1 330 ? 21.327 2.429 -22.042 1.00 91.94 330 ALA A O 1
ATOM 2550 N N . THR A 1 331 ? 20.553 2.875 -24.102 1.00 91.88 331 THR A N 1
ATOM 2551 C CA . THR A 1 331 ? 20.273 4.290 -23.851 1.00 91.88 331 THR A CA 1
ATOM 2552 C C . THR A 1 331 ? 18.812 4.595 -24.128 1.00 91.88 331 THR A C 1
ATOM 2554 O O . THR A 1 331 ? 18.241 4.131 -25.116 1.00 91.88 331 THR A O 1
ATOM 2557 N N . VAL A 1 332 ? 18.213 5.421 -23.277 1.00 92.12 332 VAL A N 1
ATOM 2558 C CA . VAL A 1 332 ? 16.865 5.958 -23.468 1.00 92.12 332 VAL A CA 1
ATOM 2559 C C . VAL A 1 332 ? 16.870 7.463 -23.289 1.00 92.12 332 VAL A C 1
ATOM 2561 O O . VAL A 1 332 ? 17.421 8.012 -22.340 1.00 92.12 332 VAL A O 1
ATOM 2564 N N . ALA A 1 333 ? 16.199 8.124 -24.219 1.00 91.38 333 ALA A N 1
ATOM 2565 C CA . ALA A 1 333 ? 15.917 9.538 -24.149 1.00 91.38 333 ALA A CA 1
ATOM 2566 C C . ALA A 1 333 ? 14.777 9.838 -23.164 1.00 91.38 333 ALA A C 1
ATOM 2568 O O . ALA A 1 333 ? 13.697 9.251 -23.258 1.00 91.38 333 ALA A O 1
ATOM 2569 N N . ILE A 1 334 ? 14.989 10.804 -22.271 1.00 91.31 334 ILE A N 1
ATOM 2570 C CA . ILE A 1 334 ? 13.993 11.286 -21.310 1.00 91.31 334 ILE A CA 1
ATOM 2571 C C . ILE A 1 334 ? 13.961 12.813 -21.253 1.00 91.31 334 ILE A C 1
ATOM 2573 O O . ILE A 1 334 ? 14.896 13.504 -21.638 1.00 91.31 334 ILE A O 1
ATOM 2577 N N . THR A 1 335 ? 12.884 13.363 -20.707 1.00 89.75 335 THR A N 1
ATOM 2578 C CA . THR A 1 335 ? 12.803 14.781 -20.318 1.00 89.75 335 THR A CA 1
ATOM 2579 C C . THR A 1 335 ? 12.869 14.916 -18.797 1.00 89.75 335 THR A C 1
ATOM 2581 O O . THR A 1 335 ? 12.608 13.952 -18.076 1.00 89.75 335 THR A O 1
ATOM 2584 N N . LYS A 1 336 ? 13.130 16.123 -18.270 1.00 87.00 336 LYS A N 1
ATOM 2585 C CA . LYS A 1 336 ? 13.217 16.358 -16.808 1.00 87.00 336 LYS A CA 1
ATOM 2586 C C . LYS A 1 336 ? 11.952 15.950 -16.041 1.00 87.00 336 LYS A C 1
ATOM 2588 O O . LYS A 1 336 ? 12.014 15.659 -14.852 1.00 87.00 336 LYS A O 1
ATOM 2593 N N . THR A 1 337 ? 10.804 15.964 -16.712 1.00 86.44 337 THR A N 1
ATOM 2594 C CA . THR A 1 337 ? 9.492 15.616 -16.149 1.00 86.44 337 THR A CA 1
ATOM 2595 C C . THR A 1 337 ? 9.123 14.145 -16.336 1.00 86.44 337 THR A C 1
ATOM 2597 O O . THR A 1 337 ? 8.041 13.736 -15.916 1.00 86.44 337 THR A O 1
ATOM 2600 N N . THR A 1 338 ? 9.976 13.360 -17.000 1.00 89.00 338 THR A N 1
ATOM 2601 C CA . THR A 1 338 ? 9.714 11.941 -17.255 1.00 89.00 338 THR A CA 1
ATOM 2602 C C . THR A 1 338 ? 9.812 11.159 -15.953 1.00 89.00 338 THR A C 1
ATOM 2604 O O . THR A 1 338 ? 10.807 11.263 -15.239 1.00 89.00 338 THR A O 1
ATOM 2607 N N . SER A 1 339 ? 8.768 10.391 -15.651 1.00 89.75 339 SER A N 1
ATOM 2608 C CA . SER A 1 339 ? 8.679 9.539 -14.469 1.00 89.75 339 SER A CA 1
ATOM 2609 C C . SER A 1 339 ? 8.979 8.097 -14.866 1.00 89.75 339 SER A C 1
ATOM 2611 O O . SER A 1 339 ? 8.128 7.414 -15.430 1.00 89.75 339 SER A O 1
ATOM 2613 N N . ILE A 1 340 ? 10.178 7.620 -14.566 1.00 89.88 340 ILE A N 1
ATOM 2614 C CA . ILE A 1 340 ? 10.603 6.251 -14.844 1.00 89.88 340 ILE A CA 1
ATOM 2615 C C . ILE A 1 340 ? 9.969 5.308 -13.825 1.00 89.88 340 ILE A C 1
ATOM 2617 O O . ILE A 1 340 ? 10.134 5.470 -12.617 1.00 89.88 340 ILE A O 1
ATOM 2621 N N . ILE A 1 341 ? 9.243 4.313 -14.314 1.00 88.50 341 ILE A N 1
ATOM 2622 C CA . ILE A 1 341 ? 8.625 3.259 -13.516 1.00 88.50 341 ILE A CA 1
ATOM 2623 C C . ILE A 1 341 ? 9.164 1.938 -14.039 1.00 88.50 341 ILE A C 1
ATOM 2625 O O . ILE A 1 341 ? 9.009 1.628 -15.215 1.00 88.50 341 ILE A O 1
ATOM 2629 N N . SER A 1 342 ? 9.789 1.153 -13.171 1.00 85.75 342 SER A N 1
ATOM 2630 C CA . SER A 1 342 ? 10.350 -0.136 -13.556 1.00 85.75 342 SER A CA 1
ATOM 2631 C C . SER A 1 342 ? 9.531 -1.261 -12.944 1.00 85.75 342 SER A C 1
ATOM 2633 O O . SER A 1 342 ? 9.402 -1.332 -11.727 1.00 85.75 342 SER A O 1
ATOM 2635 N N . ASN A 1 343 ? 8.997 -2.149 -13.784 1.00 80.31 343 ASN A N 1
ATOM 2636 C CA . ASN A 1 343 ? 8.369 -3.405 -13.354 1.00 80.31 343 ASN A CA 1
ATOM 2637 C C . ASN A 1 343 ? 9.405 -4.517 -13.101 1.00 80.31 343 ASN A C 1
ATOM 2639 O O . ASN A 1 343 ? 9.036 -5.658 -12.833 1.00 80.31 343 ASN A O 1
ATOM 2643 N N . VAL A 1 344 ? 10.693 -4.181 -13.162 1.00 79.62 344 VAL A N 1
ATOM 2644 C CA . VAL A 1 344 ? 11.819 -5.014 -12.732 1.00 79.62 344 VAL A CA 1
ATOM 2645 C C . VAL A 1 344 ? 12.620 -4.304 -11.648 1.00 79.62 344 VAL A C 1
ATOM 2647 O O . VAL A 1 344 ? 12.715 -3.075 -11.637 1.00 79.62 344 VAL A O 1
ATOM 2650 N N . ALA A 1 345 ? 13.161 -5.062 -10.697 1.00 78.94 345 ALA A N 1
ATOM 2651 C CA . ALA A 1 345 ? 13.980 -4.482 -9.641 1.00 78.94 345 ALA A CA 1
ATOM 2652 C C . ALA A 1 345 ? 15.232 -3.856 -10.269 1.00 78.94 345 ALA A C 1
ATOM 2654 O O . ALA A 1 345 ? 15.956 -4.540 -10.982 1.00 78.94 345 ALA A O 1
ATOM 2655 N N . CYS A 1 346 ? 15.486 -2.572 -10.031 1.00 81.50 346 CYS A N 1
ATOM 2656 C CA . CYS A 1 346 ? 16.682 -1.897 -10.529 1.00 81.50 346 CYS A CA 1
ATOM 2657 C C . CYS A 1 346 ? 17.210 -0.927 -9.476 1.00 81.50 346 CYS A C 1
ATOM 2659 O O . CYS A 1 346 ? 16.445 -0.352 -8.702 1.00 81.50 346 CYS A O 1
ATOM 2661 N N . VAL A 1 347 ? 18.522 -0.721 -9.488 1.00 84.25 347 VAL A N 1
ATOM 2662 C CA . VAL A 1 347 ? 19.201 0.292 -8.681 1.00 84.25 347 VAL A CA 1
ATOM 2663 C C . VAL A 1 347 ? 19.324 1.555 -9.521 1.00 84.25 347 VAL A C 1
ATOM 2665 O O . VAL A 1 347 ? 19.907 1.513 -10.604 1.00 84.25 347 VAL A O 1
ATOM 2668 N N . PHE A 1 348 ? 18.772 2.664 -9.034 1.00 87.12 348 PHE A N 1
ATOM 2669 C CA . PHE A 1 348 ? 18.742 3.947 -9.736 1.00 87.12 348 PHE A CA 1
ATOM 2670 C C . PHE A 1 348 ? 19.849 4.877 -9.225 1.00 87.12 348 PHE A C 1
ATOM 2672 O O . PHE A 1 348 ? 20.003 5.062 -8.020 1.00 87.12 348 PHE A O 1
ATOM 2679 N N . SER A 1 349 ? 20.585 5.503 -10.144 1.00 90.31 349 SER A N 1
ATOM 2680 C CA . SER A 1 349 ? 21.594 6.532 -9.868 1.00 90.31 349 SER A CA 1
ATOM 2681 C C . SER A 1 349 ? 21.230 7.825 -10.594 1.00 90.31 349 SER A C 1
ATOM 2683 O O . SER A 1 349 ? 20.841 7.786 -11.758 1.00 90.31 349 SER A O 1
ATOM 2685 N N . GLY A 1 350 ? 21.323 8.970 -9.913 1.00 89.94 350 GLY A N 1
ATOM 2686 C CA . GLY A 1 350 ? 20.975 10.272 -10.501 1.00 89.94 350 GLY A CA 1
ATOM 2687 C C . GLY A 1 350 ? 19.483 10.595 -10.549 1.00 89.94 350 GLY A C 1
ATOM 2688 O O . GLY A 1 350 ? 19.082 11.584 -11.158 1.00 89.94 350 GLY A O 1
ATOM 2689 N N . PHE A 1 351 ? 18.637 9.792 -9.907 1.00 90.62 351 PHE A N 1
ATOM 2690 C CA . PHE A 1 351 ? 17.197 10.022 -9.866 1.00 90.62 351 PHE A CA 1
ATOM 2691 C C . PHE A 1 351 ? 16.706 10.272 -8.445 1.00 90.62 351 PHE A C 1
ATOM 2693 O O . PHE A 1 351 ? 17.294 9.818 -7.466 1.00 90.62 351 PHE A O 1
ATOM 2700 N N . ARG A 1 352 ? 15.568 10.955 -8.343 1.00 88.50 352 ARG A N 1
ATOM 2701 C CA . ARG A 1 352 ? 14.839 11.173 -7.089 1.00 88.50 352 ARG A CA 1
ATOM 2702 C C . ARG A 1 352 ? 13.407 10.663 -7.200 1.00 88.50 352 ARG A C 1
ATOM 2704 O O . ARG A 1 352 ? 12.847 10.613 -8.295 1.00 88.50 352 ARG A O 1
ATOM 2711 N N . LYS A 1 353 ? 12.796 10.316 -6.068 1.00 83.50 353 LYS A N 1
ATOM 2712 C CA . LYS A 1 353 ? 11.399 9.857 -6.013 1.00 83.50 353 LYS A CA 1
ATOM 2713 C C . LYS A 1 353 ? 10.465 10.963 -6.513 1.00 83.50 353 LYS A C 1
ATOM 2715 O O . LYS A 1 353 ? 10.592 12.126 -6.122 1.00 83.50 353 LYS A O 1
ATOM 2720 N N . SER A 1 354 ? 9.532 10.607 -7.388 1.00 82.12 354 SER A N 1
ATOM 2721 C CA . SER A 1 354 ? 8.495 11.520 -7.858 1.00 82.12 354 SER A CA 1
ATOM 2722 C C . SER A 1 354 ? 7.525 11.830 -6.721 1.00 82.12 354 SER A C 1
ATOM 2724 O O . SER A 1 354 ? 6.996 10.929 -6.074 1.00 82.12 354 SER A O 1
ATOM 2726 N N . SER A 1 355 ? 7.260 13.115 -6.485 1.00 72.94 355 SER A N 1
ATOM 2727 C CA . SER A 1 355 ? 6.256 13.544 -5.504 1.00 72.94 355 SER A CA 1
ATOM 2728 C C . SER A 1 355 ? 4.823 13.336 -5.996 1.00 72.94 355 SER A C 1
ATOM 2730 O O . SER A 1 355 ? 3.910 13.227 -5.186 1.00 72.94 355 SER A O 1
ATOM 2732 N N . GLN A 1 356 ? 4.621 13.297 -7.316 1.00 70.88 356 GLN A N 1
ATOM 2733 C CA . GLN A 1 356 ? 3.304 13.130 -7.928 1.00 70.88 356 GLN A CA 1
ATOM 2734 C C . GLN A 1 356 ? 2.913 11.654 -8.056 1.00 70.88 356 GLN A C 1
ATOM 2736 O O . GLN A 1 356 ? 1.741 11.313 -7.930 1.00 70.88 356 GLN A O 1
ATOM 2741 N N . PHE A 1 357 ? 3.896 10.784 -8.297 1.00 75.62 357 PHE A N 1
ATOM 2742 C CA . PHE A 1 357 ? 3.710 9.344 -8.447 1.00 75.62 357 PHE A CA 1
ATOM 2743 C C . PHE A 1 357 ? 4.778 8.631 -7.612 1.00 75.62 357 PHE A C 1
ATOM 2745 O O . PHE A 1 357 ? 5.855 8.363 -8.135 1.00 75.62 357 PHE A O 1
ATOM 2752 N N . PRO A 1 358 ? 4.520 8.333 -6.326 1.00 69.25 358 PRO A N 1
ATOM 2753 C CA . PRO A 1 358 ? 5.543 7.843 -5.390 1.00 69.25 358 PRO A CA 1
ATOM 2754 C C . PRO A 1 358 ? 6.275 6.569 -5.841 1.00 69.25 358 PRO A C 1
ATOM 2756 O O . PRO A 1 358 ? 7.381 6.293 -5.405 1.00 69.25 358 PRO A O 1
ATOM 2759 N N . TRP A 1 359 ? 5.693 5.818 -6.763 1.00 78.06 359 TRP A N 1
ATOM 2760 C CA . TRP A 1 359 ? 6.244 4.613 -7.379 1.00 78.06 359 TRP A CA 1
ATOM 2761 C C . TRP A 1 359 ? 7.087 4.900 -8.638 1.00 78.06 359 TRP A C 1
ATOM 2763 O O . TRP A 1 359 ? 7.441 3.978 -9.365 1.00 78.06 359 TRP A O 1
ATOM 2773 N N . GLY A 1 360 ? 7.425 6.160 -8.925 1.00 85.25 360 GLY A N 1
ATOM 2774 C CA . GLY A 1 360 ? 8.232 6.581 -10.073 1.00 85.25 360 GLY A CA 1
ATOM 2775 C C . GLY A 1 360 ? 9.476 7.387 -9.686 1.00 85.25 360 GLY A C 1
ATOM 2776 O O . GLY A 1 360 ? 9.493 8.089 -8.674 1.00 85.25 360 GLY A O 1
ATOM 2777 N N . TRP A 1 361 ? 10.502 7.324 -10.530 1.00 88.50 361 TRP A N 1
ATOM 2778 C CA . TRP A 1 361 ? 11.744 8.091 -10.433 1.00 88.50 361 TRP A CA 1
ATOM 2779 C C . TRP A 1 361 ? 11.762 9.231 -11.445 1.00 88.50 361 TRP A C 1
ATOM 2781 O O . TRP A 1 361 ? 11.405 9.045 -12.601 1.00 88.50 361 TRP A O 1
ATOM 2791 N N . VAL A 1 362 ? 12.210 10.412 -11.040 1.00 90.81 362 VAL A N 1
ATOM 2792 C CA . VAL A 1 362 ? 12.397 11.562 -11.934 1.00 90.81 362 VAL A CA 1
ATOM 2793 C C . VAL A 1 362 ? 13.850 12.004 -11.922 1.00 90.81 362 VAL A C 1
ATOM 2795 O O . VAL A 1 362 ? 14.558 11.830 -10.930 1.00 90.81 362 VAL A O 1
ATOM 2798 N N . TYR A 1 363 ? 14.283 12.585 -13.036 1.00 91.31 363 TYR A N 1
ATOM 2799 C CA . TYR A 1 363 ? 15.638 13.097 -13.220 1.00 91.31 363 TYR A CA 1
ATOM 2800 C C . TYR A 1 363 ? 16.037 14.076 -12.099 1.00 91.31 363 TYR A C 1
ATOM 2802 O O . TYR A 1 363 ? 15.280 15.005 -11.788 1.00 91.31 363 TYR A O 1
ATOM 2810 N N . ASP A 1 364 ? 17.222 13.888 -11.512 1.00 92.00 364 ASP A N 1
ATOM 2811 C CA . ASP A 1 364 ? 17.830 14.823 -10.560 1.00 92.00 364 ASP A CA 1
ATOM 2812 C C . ASP A 1 364 ? 18.970 15.594 -11.238 1.00 92.00 364 ASP A C 1
ATOM 2814 O O . ASP A 1 364 ? 20.007 15.030 -11.576 1.00 92.00 364 ASP A O 1
ATOM 2818 N N . ASP A 1 365 ? 18.791 16.897 -11.451 1.00 89.50 365 ASP A N 1
ATOM 2819 C CA . ASP A 1 365 ? 19.777 17.725 -12.149 1.00 89.50 365 ASP A CA 1
ATOM 2820 C C . ASP A 1 365 ? 20.983 18.135 -11.298 1.00 89.50 365 ASP A C 1
ATOM 2822 O O . ASP A 1 365 ? 21.891 18.798 -11.802 1.00 89.50 365 ASP A O 1
ATOM 2826 N N . THR A 1 366 ? 21.023 17.720 -10.032 1.00 90.06 366 THR A N 1
ATOM 2827 C CA . THR A 1 366 ? 22.169 17.944 -9.144 1.00 90.06 366 THR A CA 1
ATOM 2828 C C . THR A 1 366 ? 23.254 16.872 -9.273 1.00 90.06 366 THR A C 1
ATOM 2830 O O . THR A 1 366 ? 24.370 17.073 -8.792 1.00 90.06 366 THR A O 1
ATOM 2833 N N . ILE A 1 367 ? 22.953 15.756 -9.945 1.00 91.50 367 ILE A N 1
ATOM 2834 C CA . ILE A 1 367 ? 23.849 14.610 -10.136 1.00 91.50 367 ILE A CA 1
ATOM 2835 C C . ILE A 1 367 ? 24.296 14.559 -11.606 1.00 91.50 367 ILE A C 1
ATOM 2837 O O . ILE A 1 367 ? 23.607 15.062 -12.486 1.00 91.50 367 ILE A O 1
ATOM 2841 N N . THR A 1 368 ? 25.483 14.017 -11.884 1.00 85.50 368 THR A N 1
ATOM 2842 C CA . THR A 1 368 ? 26.081 14.000 -13.236 1.00 85.50 368 THR A CA 1
ATOM 2843 C C . THR A 1 368 ? 25.842 12.717 -14.025 1.00 85.50 368 THR A C 1
ATOM 2845 O O . THR A 1 368 ? 26.031 12.718 -15.236 1.00 85.50 368 THR A O 1
ATOM 2848 N N . GLU A 1 369 ? 25.501 11.626 -13.348 1.00 89.56 369 GLU A N 1
ATOM 2849 C CA . GLU A 1 369 ? 25.302 10.305 -13.943 1.00 89.56 369 GLU A CA 1
ATOM 2850 C C . GLU A 1 369 ? 23.863 9.859 -13.702 1.00 89.56 369 GLU A C 1
ATOM 2852 O O . GLU A 1 369 ? 23.396 9.892 -12.564 1.00 89.56 369 GLU A O 1
ATOM 2857 N N . HIS A 1 370 ? 23.187 9.444 -14.774 1.00 93.94 370 HIS A N 1
ATOM 2858 C CA . HIS A 1 370 ? 21.780 9.055 -14.774 1.00 93.94 370 HIS A CA 1
ATOM 2859 C C . HIS A 1 370 ? 21.636 7.692 -15.419 1.00 93.94 370 HIS A C 1
ATOM 2861 O O . HIS A 1 370 ? 21.485 7.576 -16.635 1.00 93.94 370 HIS A O 1
ATOM 2867 N N . SER A 1 371 ? 21.694 6.650 -14.604 1.00 92.94 371 SER A N 1
ATOM 2868 C CA . SER A 1 371 ? 21.533 5.284 -15.083 1.00 92.94 371 SER A CA 1
ATOM 2869 C C . SER A 1 371 ? 20.797 4.426 -14.072 1.00 92.94 371 SER A C 1
ATOM 2871 O O . SER A 1 371 ? 20.697 4.753 -12.884 1.00 92.94 371 SER A O 1
ATOM 2873 N N . PHE A 1 372 ? 20.233 3.328 -14.556 1.00 89.56 372 PHE A N 1
ATOM 2874 C CA . PHE A 1 372 ? 19.652 2.314 -13.696 1.00 89.56 372 PHE A CA 1
ATOM 2875 C C . PHE A 1 372 ? 20.097 0.918 -14.119 1.00 89.56 372 PHE A C 1
ATOM 2877 O O . PHE A 1 372 ? 20.111 0.575 -15.303 1.00 89.56 372 PHE A O 1
ATOM 2884 N N . LYS A 1 373 ? 20.507 0.130 -13.122 1.00 88.44 373 LYS A N 1
ATOM 2885 C CA . LYS A 1 373 ? 21.118 -1.195 -13.281 1.00 88.44 373 LYS A CA 1
ATOM 2886 C C . LYS A 1 373 ? 20.171 -2.262 -12.771 1.00 88.44 373 LYS A C 1
ATOM 2888 O O . LYS A 1 373 ? 19.714 -2.171 -11.632 1.00 88.44 373 LYS A O 1
ATOM 2893 N N . CYS A 1 374 ? 19.903 -3.275 -13.585 1.00 84.94 374 CYS A N 1
ATOM 2894 C CA . CYS A 1 374 ? 18.898 -4.289 -13.274 1.00 84.94 374 CYS A CA 1
ATOM 2895 C C . CYS A 1 374 ? 19.559 -5.688 -13.150 1.00 84.94 374 CYS A C 1
ATOM 2897 O O . CYS A 1 374 ? 20.327 -6.088 -14.039 1.00 84.94 374 CYS A O 1
ATOM 2899 N N . PRO A 1 375 ? 19.348 -6.418 -12.033 1.00 77.19 375 PRO A N 1
ATOM 2900 C CA . PRO A 1 375 ? 19.886 -7.755 -11.799 1.00 77.19 375 PRO A CA 1
ATOM 2901 C C . PRO A 1 375 ? 19.003 -8.865 -12.396 1.00 77.19 375 PRO A C 1
ATOM 2903 O O . PRO A 1 375 ? 17.860 -8.642 -12.778 1.00 77.19 375 PRO A O 1
ATOM 2906 N N . ASP A 1 376 ? 19.554 -10.079 -12.444 1.00 62.16 376 ASP A N 1
ATOM 2907 C CA . ASP A 1 376 ? 18.951 -11.284 -13.039 1.00 62.16 376 ASP A CA 1
ATOM 2908 C C . ASP A 1 376 ? 17.714 -11.809 -12.283 1.00 62.16 376 ASP A C 1
ATOM 2910 O O . ASP A 1 376 ? 16.682 -12.120 -12.867 1.00 62.16 376 ASP A O 1
ATOM 2914 N N . ASP A 1 377 ? 17.810 -11.882 -10.957 1.00 54.44 377 ASP A N 1
ATOM 2915 C CA . ASP A 1 377 ? 16.835 -12.521 -10.066 1.00 54.44 377 ASP A CA 1
ATOM 2916 C C . ASP A 1 377 ? 16.154 -11.520 -9.117 1.00 54.44 377 ASP A C 1
ATOM 2918 O O . ASP A 1 377 ? 15.576 -11.909 -8.102 1.00 54.44 377 ASP A O 1
ATOM 2922 N N . GLY A 1 378 ? 16.252 -10.220 -9.420 1.00 52.19 378 GLY A N 1
ATOM 2923 C CA . GLY A 1 378 ? 15.698 -9.154 -8.582 1.00 52.19 378 GLY A CA 1
ATOM 2924 C C . GLY A 1 378 ? 16.357 -9.029 -7.201 1.00 52.19 378 GLY A C 1
ATOM 2925 O O . GLY A 1 378 ? 15.723 -8.556 -6.259 1.00 52.19 378 GLY A O 1
ATOM 2926 N N . ASN A 1 379 ? 17.604 -9.488 -7.068 1.00 50.38 379 ASN A N 1
ATOM 2927 C CA . ASN A 1 379 ? 18.282 -9.720 -5.797 1.00 50.38 379 ASN A CA 1
ATOM 2928 C C . ASN A 1 379 ? 19.637 -8.986 -5.767 1.00 50.38 379 ASN A C 1
ATOM 2930 O O . ASN A 1 379 ? 20.472 -9.196 -6.648 1.00 50.38 379 ASN A O 1
ATOM 2934 N N . GLU A 1 380 ? 19.890 -8.138 -4.765 1.00 44.09 380 GLU A N 1
ATOM 2935 C CA . GLU A 1 380 ? 21.208 -7.507 -4.612 1.00 44.09 380 GLU A CA 1
ATOM 2936 C C . GLU A 1 380 ? 22.233 -8.547 -4.149 1.00 44.09 380 GLU A C 1
ATOM 2938 O O . GLU A 1 380 ? 22.179 -9.086 -3.045 1.00 44.09 380 GLU A O 1
ATOM 2943 N N . GLY A 1 381 ? 23.159 -8.873 -5.047 1.00 49.00 381 GLY A N 1
ATOM 2944 C CA . GLY A 1 381 ? 24.159 -9.924 -4.862 1.00 49.00 381 GLY A CA 1
ATOM 2945 C C . GLY A 1 381 ? 24.384 -10.753 -6.125 1.00 49.00 381 GLY A C 1
ATOM 2946 O O . GLY A 1 381 ? 25.429 -11.397 -6.251 1.00 49.00 381 GLY A O 1
ATOM 2947 N N . SER A 1 382 ? 23.451 -10.709 -7.081 1.00 55.72 382 SER A N 1
ATOM 2948 C CA . SER A 1 382 ? 23.674 -11.212 -8.434 1.00 55.72 382 SER A CA 1
ATOM 2949 C C . SER A 1 382 ? 24.392 -10.171 -9.300 1.00 55.72 382 SER A C 1
ATOM 2951 O O . SER A 1 382 ? 24.390 -8.970 -9.027 1.00 55.72 382 SER A O 1
ATOM 2953 N N . LYS A 1 383 ? 25.088 -10.647 -10.337 1.00 70.19 383 LYS A N 1
ATOM 2954 C CA . LYS A 1 383 ? 25.723 -9.776 -11.331 1.00 70.19 383 LYS A CA 1
ATOM 2955 C C . LYS A 1 383 ? 24.632 -8.988 -12.067 1.00 70.19 383 LYS A C 1
ATOM 2957 O O . LYS A 1 383 ? 23.655 -9.588 -12.518 1.00 70.19 383 LYS A O 1
ATOM 2962 N N . PHE A 1 384 ? 24.811 -7.675 -12.220 1.00 80.62 384 PHE A N 1
ATOM 2963 C CA . PHE A 1 384 ? 23.953 -6.875 -13.097 1.00 80.62 384 PHE A CA 1
ATOM 2964 C C . PHE A 1 384 ? 24.026 -7.419 -14.524 1.00 80.62 384 PHE A C 1
ATOM 2966 O O . PHE A 1 384 ? 25.108 -7.761 -15.003 1.00 80.62 384 PHE A O 1
ATOM 2973 N N . ARG A 1 385 ? 22.876 -7.519 -15.194 1.00 80.75 385 ARG A N 1
ATOM 2974 C CA . ARG A 1 385 ? 22.812 -8.015 -16.577 1.00 80.75 385 ARG A CA 1
ATOM 2975 C C . ARG A 1 385 ? 22.865 -6.892 -17.585 1.00 80.75 385 ARG A C 1
ATOM 2977 O O . ARG A 1 385 ? 23.504 -7.031 -18.627 1.00 80.75 385 ARG A O 1
ATOM 2984 N N . TYR A 1 386 ? 22.184 -5.801 -17.271 1.00 87.19 386 TYR A N 1
ATOM 2985 C CA . TYR A 1 386 ? 22.132 -4.649 -18.138 1.00 87.19 386 TYR A CA 1
ATOM 2986 C C . TYR A 1 386 ? 22.041 -3.342 -17.355 1.00 87.19 386 TYR A C 1
ATOM 2988 O O . TYR A 1 386 ? 21.578 -3.291 -16.210 1.00 87.19 386 TYR A O 1
ATOM 2996 N N . GLU A 1 387 ? 22.513 -2.292 -18.007 1.00 91.94 387 GLU A N 1
ATOM 2997 C CA . GLU A 1 387 ? 22.475 -0.914 -17.556 1.00 91.94 387 GLU A CA 1
ATOM 2998 C C . GLU A 1 387 ? 21.766 -0.081 -18.615 1.00 91.94 387 GLU A C 1
ATOM 3000 O O . GLU A 1 387 ? 22.008 -0.223 -19.817 1.00 91.94 387 GLU A O 1
ATOM 3005 N N . ILE A 1 388 ? 20.865 0.776 -18.152 1.00 92.50 388 ILE A N 1
ATOM 3006 C CA . ILE A 1 388 ? 20.137 1.693 -19.008 1.00 92.50 388 ILE A CA 1
ATOM 3007 C C . ILE A 1 388 ? 20.519 3.116 -18.616 1.00 92.50 388 ILE A C 1
ATOM 3009 O O . ILE A 1 388 ? 20.218 3.569 -17.510 1.00 92.50 388 ILE A O 1
ATOM 3013 N N . THR A 1 389 ? 21.178 3.817 -19.534 1.00 94.12 389 THR A N 1
ATOM 3014 C CA . THR A 1 389 ? 21.551 5.225 -19.382 1.00 94.12 389 THR A CA 1
ATOM 3015 C C . THR A 1 389 ? 20.406 6.109 -19.852 1.00 94.12 389 THR A C 1
ATOM 3017 O O . THR A 1 389 ? 19.862 5.914 -20.942 1.00 94.12 389 THR A O 1
ATOM 3020 N N . ALA A 1 390 ? 20.034 7.094 -19.039 1.00 92.56 390 ALA A N 1
ATOM 3021 C CA . ALA A 1 390 ? 18.994 8.048 -19.379 1.00 92.56 390 ALA A CA 1
ATOM 3022 C C . ALA A 1 390 ? 19.608 9.372 -19.852 1.00 92.56 390 ALA A C 1
ATOM 3024 O O . ALA A 1 390 ? 20.262 10.080 -19.089 1.00 92.56 390 ALA A O 1
ATOM 3025 N N . GLU A 1 391 ? 19.366 9.722 -21.112 1.00 91.56 391 GLU A N 1
ATOM 3026 C CA . GLU A 1 391 ? 19.861 10.954 -21.725 1.00 91.56 391 GLU A CA 1
ATOM 3027 C C . GLU A 1 391 ? 18.760 12.011 -21.784 1.00 91.56 391 GLU A C 1
ATOM 3029 O O . GLU A 1 391 ? 17.654 11.760 -22.266 1.00 91.56 391 GLU A O 1
ATOM 3034 N N . LEU A 1 392 ? 19.065 13.213 -21.297 1.00 88.12 392 LEU A N 1
ATOM 3035 C CA . LEU A 1 392 ? 18.125 14.326 -21.311 1.00 88.12 392 LEU A CA 1
ATOM 3036 C C . LEU A 1 392 ? 17.978 14.905 -22.731 1.00 88.12 392 LEU A C 1
ATOM 3038 O O . LEU A 1 392 ? 18.978 15.297 -23.334 1.00 88.12 392 LEU A O 1
ATOM 3042 N N . GLN A 1 393 ? 16.742 14.996 -23.232 1.00 83.31 393 GLN A N 1
ATOM 3043 C CA . GLN A 1 393 ? 16.390 15.658 -24.499 1.00 83.31 393 GLN A CA 1
ATOM 3044 C C . GLN A 1 393 ? 16.108 17.153 -24.367 1.00 83.31 393 GLN A C 1
ATOM 3046 O O . GLN A 1 393 ? 15.510 17.572 -23.344 1.00 83.31 393 GLN A O 1
#

Secondary structure (DSSP, 8-state):
--HHHHHHHHHHHHHH--SHHHHHHHHHHHHHHHHHHHHHHHHHHHHHHHHHSSHIIIIIHHHHHHHHHHHHHHSTTTHHHHHHHIIIIIS---SEEEEEEEEE-SS-SS---EEEEEEEEPBTTBTTS--GGG-EEEEEEEEEEETTEEEEEEEEEEEGGGG---SS---PPEEEEEETTEEEEEETTSSS--EEEEEEETTEEEEEEEEPBTTTTS--GGGS-EEETTEEEEEETTEEEEEEE-TTS-EEEEEPPHHHHHHH-TTEEEEEEGGGS-HHHHHHHTT-SS---TTS-BPPPP-STT----EEETTEEPPP-EEETTEEEEEEEE-TT-EEEESS--EEESEEE-SSSTT-EEE-TT-S--EEEEESSS-BTBPEEEEEEEEE-

Sequence (393 aa):
MDEADIKKIENLILRIVPQPDYRKAIRYIARKIIQGIGLLALVTAIVSFVLNGTELFTKTIPRMSAFVAKRVLLAKTFRPFLIRQIVEEELAYADFCILSKDVADLDEDGEETDLLVKIAPVSEKDCTDTDPLNSVDLILKETGWTNIWPSYALLQTIAREGIGTWPIGTDYPVTLSVEGPFLIGSIYGTDFPGYAIYGYSSGVLHYFGRFSPLGAKVENPQAEPSQIGNRLFLLSEQGMQSFEVTANGDFLQKRLTAREILERNNTALVIEDDNALPADAVTAASSSTGGSDPAAYKVANQSASGCDYIVYANGEGLPFTDKKDEVCEATVAITKTTSIISNVACVFSGFRKSSQFPWGWVYDDTITEHSFKCPDDGNEGSKFRYEITAELQ

Foldseek 3Di:
DDPVVLVVVLVLVQVLDPDPVVNVVCVVVSVVVCVVVVVVLVVVCVVCCVPPNDCCVPPVVLVVLQVVLQCVCLPPSNQVVLVCCCVCPVVVDPQKDWPDWAFDDLQPPVDRRKTWTKIAHADPVGNPPTQLLRIKIWTWDFPQDDRSRTHIDGQDICHPCNLNCPPPNDSAHWDWDDDHNKIWTWRPPDLQIKIWIWGDDDSHIHTPGIFTFFLSQHNQQLQDWDDDPQWIWGLGLLGIKIWGQDPVRDTDIDHDDLVNVCVVPVQEWEKDWPVSDDPVLVVQQPPDPPDPPLSHQDADDEQEPPLPTFMDTSSYGFHFNYADPQATETEDEHAQSHWYAYSHQKDWDQWDQDPVNRSTTGGHPVDDFTKIFGADPSHPPGDTHYMYGYDYD

Organism: NCBI:txid1538158

Radius of gyration: 28.54 Å; chains: 1; bounding box: 72×49×87 Å